Protein AF-0000000083405361 (afdb_homodimer)

Foldseek 3Di:
DPDDDPPPPPPPPPPPPPPPPPPPPPPVPVPPPPPFDAAEAADDPFPQKDWDLPQFQDPVLQVLLVVCCCVPQVVDPVGFKDKFWDDFDDPVRLQVVDASDDPSVVVVLVSVLVSCVVPDDPVLSCVAPPNRDRFHKMKMKGKDAQQDKWDWDADDPQWFDFKKKKAKADFKAWKKKWFADDPCPPHDDTDMHIHIRGHRIMIMGGDCRRPGITMMGGRHQWHWYDDVPDGTDIDGTHIMMMMMMTTTDPPNRDPD/DDDPDPPPPPPPPPPDPPPPPPPVPPPVPVPPPPPFDAAEAADDPFPQKDWDLPQFQDPVLQVQLVVCCCVPQVVDPVGFKDKFWDDFDDPVRLQVVDASDDPSVVVVLVSVLVSCVVPDDPVLSCVAPPNRDRFHKMKMKGKDAQQDKWDWDADDPQWFDFKKKKAKADFKAWKKKWFADDPCPPHNDTDMHIHIRGHRIMIMGGDCRRPGITMMGGRHQWHWYDDVPDGTDIDGTHIMMMMMMTTTDPPNRDDD

Organism: Coprinellus micaceus (NCBI:txid71717)

Sequence (512 aa):
MEGDRDSLISVDSDKDSNASYDSIFDDDAVEPPQEIPVALDVAPPIPGLYFDPNIRIPQDVSDTVVRFCEDTYFTSPKANQVMLFGRSPAAEEAADGVSGLPSALLALLETLATTMRPILPDSTFDLLFPSTPTQARQAIVNLYQPGEGITPHVDLLGRYADGIIGVSFGSGCVMRFDKNEWDGSGGDERPRWDVYIPERSIIVLSEEARYEWTHGIDKRTQDYVCDNVDGGMWVERGTRISITFRWMLEGADVLSMEGDRDSLISVDSDKDSNASYDSIFDDDAVEPPQEIPVALDVAPPIPGLYFDPNIRIPQDVSDTVVRFCEDTYFTSPKANQVMLFGRSPAAEEAADGVSGLPSALLALLETLATTMRPILPDSTFDLLFPSTPTQARQAIVNLYQPGEGITPHVDLLGRYADGIIGVSFGSGCVMRFDKNEWDGSGGDERPRWDVYIPERSIIVLSEEARYEWTHGIDKRTQDYVCDNVDGGMWVERGTRISITFRWMLEGADVLS

Secondary structure (DSSP, 8-state):
------------------------------------PPBBSS--S-TTEEEEEEEE--HHHHHHHHHHHHHHT--STTEEEEEEEEPPPPGGGTTS---SS-HHHHHHHHHHHHHHTTTS-HHHHHHHS-SS--S-EEEEEEEE-TT--EEEEPPPTTTB-S-EEEEEESS-EEEEEEES---STT-SS--EEEEEE-TTEEEEE-HHHHHTEEEEE-S-SEEEE--TTTS-EEEE---EEEEEEEEBPTTTT---/------------------------------------PPBBSS--S-TTEEEEEEEE--HHHHHHHHHHHHHHT--STTEEEEEEEEPPPPGGGTTS---SS-HHHHHHHHHHHHHHTTTS-HHHHHHHS-SS--S-EEEEEEEE-TT--EEEEPPPTTTB-S-EEEEEESS-EEEEEEES---STT-SS--EEEEEE-TTEEEEE-HHHHHTEEEEE-S-SEEEE--TTTS-EEEE---EEEEEEEEBPTTTT---

InterPro domains:
  IPR005123 Oxoglutarate/iron-dependent dioxygenase domain [PS51471] (132-249)
  IPR027450 Alpha-ketoglutarate-dependent dioxygenase AlkB-like [PF13532] (94-246)
  IPR032870 Alpha-ketoglutarate-dependent dioxygenase alkB homologue 7-like [PTHR21052] (70-250)
  IPR037151 Alpha-ketoglutarate-dependent dioxygenase AlkB-like superfamily [G3DSA:2.60.120.590] (63-253)

pLDDT: mean 81.93, std 24.3, range [22.2, 98.75]

Structure (mmCIF, N/CA/C/O backbone):
data_AF-0000000083405361-model_v1
#
loop_
_entity.id
_entity.type
_entity.pdbx_description
1 polymer 'Fe2OG dioxygenase domain-containing protein'
#
loop_
_atom_site.group_PDB
_atom_site.id
_atom_site.type_symbol
_atom_site.label_atom_id
_atom_site.label_alt_id
_atom_site.label_comp_id
_atom_site.label_asym_id
_atom_site.label_entity_id
_atom_site.label_seq_id
_atom_site.pdbx_PDB_ins_code
_atom_site.Cartn_x
_atom_site.Cartn_y
_atom_site.Cartn_z
_atom_site.occupancy
_atom_site.B_iso_or_equiv
_atom_site.auth_seq_id
_atom_site.auth_comp_id
_atom_site.auth_asym_id
_atom_site.auth_atom_id
_atom_site.pdbx_PDB_model_num
ATOM 1 N N . MET A 1 1 ? 55.188 -17.328 79 1 24.36 1 MET A N 1
ATOM 2 C CA . MET A 1 1 ? 55.844 -17.125 77.75 1 24.36 1 MET A CA 1
ATOM 3 C C . MET A 1 1 ? 55.062 -17.75 76.625 1 24.36 1 MET A C 1
ATOM 5 O O . MET A 1 1 ? 55.531 -17.828 75.438 1 24.36 1 MET A O 1
ATOM 9 N N . GLU A 1 2 ? 53.969 -18.391 76.938 1 25.19 2 GLU A N 1
ATOM 10 C CA . GLU A 1 2 ? 53.188 -19.406 76.25 1 25.19 2 GLU A CA 1
ATOM 11 C C . GLU A 1 2 ? 52.5 -18.844 75 1 25.19 2 GLU A C 1
ATOM 13 O O . GLU A 1 2 ? 51.75 -17.859 75.125 1 25.19 2 GLU A O 1
ATOM 18 N N . GLY A 1 3 ? 53.094 -19.078 73.875 1 23.8 3 GLY A N 1
ATOM 19 C CA . GLY A 1 3 ? 53.219 -18.562 72.5 1 23.8 3 GLY A CA 1
ATOM 20 C C . GLY A 1 3 ? 51.969 -18.719 71.688 1 23.8 3 GLY A C 1
ATOM 21 O O . GLY A 1 3 ? 51.406 -19.812 71.625 1 23.8 3 GLY A O 1
ATOM 22 N N . ASP A 1 4 ? 51.031 -17.766 71.75 1 24.75 4 ASP A N 1
ATOM 23 C CA . ASP A 1 4 ? 49.719 -17.516 71.25 1 24.75 4 ASP A CA 1
ATOM 24 C C . ASP A 1 4 ? 49.688 -17.719 69.688 1 24.75 4 ASP A C 1
ATOM 26 O O . ASP A 1 4 ? 50.406 -17.047 69 1 24.75 4 ASP A O 1
ATOM 30 N N . ARG A 1 5 ? 49.406 -19.016 69.375 1 23.75 5 ARG A N 1
ATOM 31 C CA . ARG A 1 5 ? 49.406 -19.703 68.062 1 23.75 5 ARG A CA 1
ATOM 32 C C . ARG A 1 5 ? 48.656 -18.891 67 1 23.75 5 ARG A C 1
ATOM 34 O O . ARG A 1 5 ? 47.562 -18.391 67.312 1 23.75 5 ARG A O 1
ATOM 41 N N . ASP A 1 6 ? 49.312 -18.203 66.062 1 22.7 6 ASP A N 1
ATOM 42 C CA . ASP A 1 6 ? 49.25 -17.359 64.875 1 22.7 6 ASP A CA 1
ATOM 43 C C . ASP A 1 6 ? 48.344 -17.969 63.812 1 22.7 6 ASP A C 1
ATOM 45 O O . ASP A 1 6 ? 48.688 -18.969 63.188 1 22.7 6 ASP A O 1
ATOM 49 N N . SER A 1 7 ? 47.062 -18.312 64.25 1 25.23 7 SER A N 1
ATOM 50 C CA . SER A 1 7 ? 46.188 -19.094 63.406 1 25.23 7 SER A CA 1
ATOM 51 C C . SER A 1 7 ? 46.094 -18.484 62 1 25.23 7 SER A C 1
ATOM 53 O O . SER A 1 7 ? 45.656 -17.344 61.844 1 25.23 7 SER A O 1
ATOM 55 N N . LEU A 1 8 ? 47.031 -18.812 61.156 1 23.91 8 LEU A N 1
ATOM 56 C CA . LEU A 1 8 ? 47.344 -18.422 59.781 1 23.91 8 LEU A CA 1
ATOM 57 C C . LEU A 1 8 ? 46.125 -18.625 58.875 1 23.91 8 LEU A C 1
ATOM 59 O O . LEU A 1 8 ? 45.562 -19.703 58.812 1 23.91 8 LEU A O 1
ATOM 63 N N . ILE A 1 9 ? 45.219 -17.656 58.875 1 26.81 9 ILE A N 1
ATOM 64 C CA . ILE A 1 9 ? 44 -17.594 58.125 1 26.81 9 ILE A CA 1
ATOM 65 C C . ILE A 1 9 ? 44.281 -17.875 56.625 1 26.81 9 ILE A C 1
ATOM 67 O O . ILE A 1 9 ? 45.062 -17.141 56 1 26.81 9 ILE A O 1
ATOM 71 N N . SER A 1 10 ? 44.562 -19.156 56.344 1 23.72 10 SER A N 1
ATOM 72 C CA . SER A 1 10 ? 44.906 -19.578 55 1 23.72 10 SER A CA 1
ATOM 73 C C . SER A 1 10 ? 43.906 -19.047 53.969 1 23.72 10 SER A C 1
ATOM 75 O O . SER A 1 10 ? 42.688 -19.266 54.094 1 23.72 10 SER A O 1
ATOM 77 N N . VAL A 1 11 ? 44.188 -17.859 53.406 1 26.7 11 VAL A N 1
ATOM 78 C CA . VAL A 1 11 ? 43.5 -17.172 52.312 1 26.7 11 VAL A CA 1
ATOM 79 C C . VAL A 1 11 ? 43.312 -18.141 51.156 1 26.7 11 VAL A C 1
ATOM 81 O O . VAL A 1 11 ? 44.281 -18.656 50.594 1 26.7 11 VAL A O 1
ATOM 84 N N . ASP A 1 12 ? 42.344 -19.047 51.344 1 23.97 12 ASP A N 1
ATOM 85 C CA . ASP A 1 12 ? 42.062 -20.078 50.312 1 23.97 12 ASP A CA 1
ATOM 86 C C . ASP A 1 12 ? 42 -19.453 48.938 1 23.97 12 ASP A C 1
ATOM 88 O O . ASP A 1 12 ? 41.406 -18.406 48.75 1 23.97 12 ASP A O 1
ATOM 92 N N . SER A 1 13 ? 43.062 -19.641 48.188 1 24.31 13 SER A N 1
ATOM 93 C CA . SER A 1 13 ? 43.375 -19.297 46.781 1 24.31 13 SER A CA 1
ATOM 94 C C . SER A 1 13 ? 42.219 -19.656 45.875 1 24.31 13 SER A C 1
ATOM 96 O O . SER A 1 13 ? 41.781 -20.828 45.812 1 24.31 13 SER A O 1
ATOM 98 N N . ASP A 1 14 ? 41.219 -18.828 45.906 1 24.03 14 ASP A N 1
ATOM 99 C CA . ASP A 1 14 ? 40.031 -18.969 45.031 1 24.03 14 ASP A CA 1
ATOM 100 C C . ASP A 1 14 ? 40.438 -19.422 43.625 1 24.03 14 ASP A C 1
ATOM 102 O O . ASP A 1 14 ? 41.344 -18.828 43.031 1 24.03 14 ASP A O 1
ATOM 106 N N . LYS A 1 15 ? 40.25 -20.75 43.344 1 25.48 15 LYS A N 1
ATOM 107 C CA . LYS A 1 15 ? 40.406 -21.516 42.125 1 25.48 15 LYS A CA 1
ATOM 108 C C . LYS A 1 15 ? 39.938 -20.703 40.906 1 25.48 15 LYS A C 1
ATOM 110 O O . LYS A 1 15 ? 38.938 -20 40.969 1 25.48 15 LYS A O 1
ATOM 115 N N . ASP A 1 16 ? 40.875 -20.422 39.969 1 24.7 16 ASP A N 1
ATOM 116 C CA . ASP A 1 16 ? 40.906 -19.828 38.656 1 24.7 16 ASP A CA 1
ATOM 117 C C . ASP A 1 16 ? 39.781 -20.359 37.781 1 24.7 16 ASP A C 1
ATOM 119 O O . ASP A 1 16 ? 39.781 -21.547 37.438 1 24.7 16 ASP A O 1
ATOM 123 N N . SER A 1 17 ? 38.5 -20.172 38.188 1 24.22 17 SER A N 1
ATOM 124 C CA . SER A 1 17 ? 37.469 -20.688 37.281 1 24.22 17 SER A CA 1
ATOM 125 C C . SER A 1 17 ? 37.781 -20.344 35.844 1 24.22 17 SER A C 1
ATOM 127 O O . SER A 1 17 ? 37.906 -19.172 35.469 1 24.22 17 SER A O 1
ATOM 129 N N . ASN A 1 18 ? 38.625 -21.141 35.25 1 24.27 18 ASN A N 1
ATOM 130 C CA . ASN A 1 18 ? 38.875 -21.109 33.812 1 24.27 18 ASN A CA 1
ATOM 131 C C . ASN A 1 18 ? 37.562 -20.938 33.031 1 24.27 18 ASN A C 1
ATOM 133 O O . ASN A 1 18 ? 36.719 -21.828 33 1 24.27 18 ASN A O 1
ATOM 137 N N . ALA A 1 19 ? 37 -19.734 33.031 1 27.48 19 ALA A N 1
ATOM 138 C CA . ALA A 1 19 ? 35.938 -19.391 32.125 1 27.48 19 ALA A CA 1
ATOM 139 C C . ALA A 1 19 ? 36.188 -19.969 30.734 1 27.48 19 ALA A C 1
ATOM 141 O O . ALA A 1 19 ? 37.094 -19.531 30.031 1 27.48 19 ALA A O 1
ATOM 142 N N . SER A 1 20 ? 36.094 -21.281 30.656 1 25.09 20 SER A N 1
ATOM 143 C CA . SER A 1 20 ? 36.125 -21.844 29.312 1 25.09 20 SER A CA 1
ATOM 144 C C . SER A 1 20 ? 35.281 -21.031 28.344 1 25.09 20 SER A C 1
ATOM 146 O O . SER A 1 20 ? 34.094 -20.797 28.594 1 25.09 20 SER A O 1
ATOM 148 N N . TYR A 1 21 ? 35.906 -19.984 27.766 1 24.88 21 TYR A N 1
ATOM 149 C CA . TYR A 1 21 ? 35.375 -19.297 26.594 1 24.88 21 TYR A CA 1
ATOM 150 C C . TYR A 1 21 ? 34.75 -20.297 25.609 1 24.88 21 TYR A C 1
ATOM 152 O O . TYR A 1 21 ? 35.469 -21.047 24.969 1 24.88 21 TYR A O 1
ATOM 160 N N . ASP A 1 22 ? 33.719 -20.953 26.094 1 27.33 22 ASP A N 1
ATOM 161 C CA . ASP A 1 22 ? 33.031 -21.75 25.094 1 27.33 22 ASP A CA 1
ATOM 162 C C . ASP A 1 22 ? 32.938 -20.984 23.766 1 27.33 22 ASP A C 1
ATOM 164 O O . ASP A 1 22 ? 32.531 -19.828 23.734 1 27.33 22 ASP A O 1
ATOM 168 N N . SER A 1 23 ? 33.938 -21.281 22.938 1 28.3 23 SER A N 1
ATOM 169 C CA . SER A 1 23 ? 33.969 -20.828 21.562 1 28.3 23 SER A CA 1
ATOM 170 C C . SER A 1 23 ? 32.562 -20.844 20.938 1 28.3 23 SER A C 1
ATOM 172 O O . SER A 1 23 ? 31.969 -21.906 20.797 1 28.3 23 SER A O 1
ATOM 174 N N . ILE A 1 24 ? 31.812 -19.906 21.266 1 28.3 24 ILE A N 1
ATOM 175 C CA . ILE A 1 24 ? 30.531 -19.609 20.641 1 28.3 24 ILE A CA 1
ATOM 176 C C . ILE A 1 24 ? 30.641 -19.797 19.141 1 28.3 24 ILE A C 1
ATOM 178 O O . ILE A 1 24 ? 29.75 -19.391 18.391 1 28.3 24 ILE A O 1
ATOM 182 N N . PHE A 1 25 ? 31.906 -20 18.641 1 31.8 25 PHE A N 1
ATOM 183 C CA . PHE A 1 25 ? 31.906 -20.359 17.234 1 31.8 25 PHE A CA 1
ATOM 184 C C . PHE A 1 25 ? 31.062 -21.609 16.984 1 31.8 25 PHE A C 1
ATOM 186 O O . PHE A 1 25 ? 31.547 -22.734 17.172 1 31.8 25 PHE A O 1
ATOM 193 N N . ASP A 1 26 ? 29.922 -21.562 17.391 1 28.91 26 ASP A N 1
ATOM 194 C CA . ASP A 1 26 ? 29.078 -22.656 16.938 1 28.91 26 ASP A CA 1
ATOM 195 C C . ASP A 1 26 ? 29.469 -23.109 15.531 1 28.91 26 ASP A C 1
ATOM 197 O O . ASP A 1 26 ? 29.922 -22.297 14.719 1 28.91 26 ASP A O 1
ATOM 201 N N . ASP A 1 27 ? 30 -24.25 15.375 1 31.62 27 ASP A N 1
ATOM 202 C CA . ASP A 1 27 ? 30.109 -24.922 14.078 1 31.62 27 ASP A CA 1
ATOM 203 C C . ASP A 1 27 ? 28.953 -24.5 13.164 1 31.62 27 ASP A C 1
ATOM 205 O O . ASP A 1 27 ? 27.781 -24.562 13.562 1 31.62 27 ASP A O 1
ATOM 209 N N . ASP A 1 28 ? 29.188 -23.516 12.367 1 32.88 28 ASP A N 1
ATOM 210 C CA . ASP A 1 28 ? 28.344 -23.219 11.219 1 32.88 28 ASP A CA 1
ATOM 211 C C . ASP A 1 28 ? 27.734 -24.5 10.648 1 32.88 28 ASP A C 1
ATOM 213 O O . ASP A 1 28 ? 28.312 -25.141 9.766 1 32.88 28 ASP A O 1
ATOM 217 N N . ALA A 1 29 ? 27.422 -25.438 11.461 1 33.25 29 ALA A N 1
ATOM 218 C CA . ALA A 1 29 ? 26.719 -26.562 10.844 1 33.25 29 ALA A CA 1
ATOM 219 C C . ALA A 1 29 ? 25.875 -26.094 9.664 1 33.25 29 ALA A C 1
ATOM 221 O O . ALA A 1 29 ? 24.922 -25.344 9.836 1 33.25 29 ALA A O 1
ATOM 222 N N . VAL A 1 30 ? 26.406 -25.938 8.578 1 36.03 30 VAL A N 1
ATOM 223 C CA . VAL A 1 30 ? 25.641 -25.812 7.352 1 36.03 30 VAL A CA 1
ATOM 224 C C . VAL A 1 30 ? 24.312 -26.547 7.496 1 36.03 30 VAL A C 1
ATOM 226 O O . VAL A 1 30 ? 24.281 -27.734 7.855 1 36.03 30 VAL A O 1
ATOM 229 N N . GLU A 1 31 ? 23.281 -25.922 8.016 1 39.56 31 GLU A N 1
ATOM 230 C CA . GLU A 1 31 ? 22.031 -26.641 7.898 1 39.56 31 GLU A CA 1
ATOM 231 C C . GLU A 1 31 ? 22.062 -27.641 6.746 1 39.56 31 GLU A C 1
ATOM 233 O O . GLU A 1 31 ? 22.594 -27.344 5.676 1 39.56 31 GLU A O 1
ATOM 238 N N . PRO A 1 32 ? 22.172 -28.891 6.949 1 40.22 32 PRO A N 1
ATOM 239 C CA . PRO A 1 32 ? 22.156 -29.75 5.77 1 40.22 32 PRO A CA 1
ATOM 240 C C . PRO A 1 32 ? 21.391 -29.141 4.602 1 40.22 32 PRO A C 1
ATOM 242 O O . PRO A 1 32 ? 20.5 -28.312 4.809 1 40.22 32 PRO A O 1
ATOM 245 N N . PRO A 1 33 ? 21.953 -29.094 3.418 1 44.03 33 PRO A N 1
ATOM 246 C CA . PRO A 1 33 ? 21.172 -28.609 2.271 1 44.03 33 PRO A CA 1
ATOM 247 C C . PRO A 1 33 ? 19.703 -28.984 2.35 1 44.03 33 PRO A C 1
ATOM 249 O O . PRO A 1 33 ? 19.375 -30.156 2.535 1 44.03 33 PRO A O 1
ATOM 252 N N . GLN A 1 34 ? 18.875 -28.359 3.113 1 52.25 34 GLN A N 1
ATOM 253 C CA . GLN A 1 34 ? 17.453 -28.672 3.145 1 52.25 34 GLN A CA 1
ATOM 254 C C . GLN A 1 34 ? 16.984 -29.234 1.806 1 52.25 34 GLN A C 1
ATOM 256 O O . GLN A 1 34 ? 17.281 -28.672 0.751 1 52.25 34 GLN A O 1
ATOM 261 N N . GLU A 1 35 ? 16.766 -30.469 1.734 1 69.38 35 GLU A N 1
ATOM 262 C CA . GLU A 1 35 ? 16.203 -31.141 0.567 1 69.38 35 GLU A CA 1
ATOM 263 C C . GLU A 1 35 ? 15.039 -30.344 -0.012 1 69.38 35 GLU A C 1
ATOM 265 O O . GLU A 1 35 ? 14.117 -29.969 0.717 1 69.38 35 GLU A O 1
ATOM 270 N N . ILE A 1 36 ? 15.195 -29.656 -1.084 1 80.25 36 ILE A N 1
ATOM 271 C CA . ILE A 1 36 ? 14.156 -28.953 -1.817 1 80.25 36 ILE A CA 1
ATOM 272 C C . ILE A 1 36 ? 13.07 -29.938 -2.252 1 80.25 36 ILE A C 1
ATOM 274 O O . ILE A 1 36 ? 13.336 -30.875 -3.002 1 80.25 36 ILE A O 1
ATOM 278 N N . PRO A 1 37 ? 11.961 -29.797 -1.623 1 83 37 PRO A N 1
ATOM 279 C CA . PRO A 1 37 ? 10.875 -30.703 -2.008 1 83 37 PRO A CA 1
ATOM 280 C C . PRO A 1 37 ? 10.469 -30.547 -3.473 1 83 37 PRO A C 1
ATOM 282 O O . PRO A 1 37 ? 10.617 -29.469 -4.047 1 83 37 PRO A O 1
ATOM 285 N N . VAL A 1 38 ? 10.031 -31.656 -4.062 1 88.75 38 VAL A N 1
ATOM 286 C CA . VAL A 1 38 ? 9.484 -31.609 -5.414 1 88.75 38 VAL A CA 1
ATOM 287 C C . VAL A 1 38 ? 8.125 -30.906 -5.395 1 88.75 38 VAL A C 1
ATOM 289 O O . VAL A 1 38 ? 7.234 -31.281 -4.629 1 88.75 38 VAL A O 1
ATOM 292 N N . ALA A 1 39 ? 7.98 -29.875 -6.215 1 95.31 39 ALA A N 1
ATOM 293 C CA . ALA A 1 39 ? 6.734 -29.109 -6.258 1 95.31 39 ALA A CA 1
ATOM 294 C C . ALA A 1 39 ? 5.719 -29.781 -7.188 1 95.31 39 ALA A C 1
ATOM 296 O O . ALA A 1 39 ? 6.082 -30.281 -8.258 1 95.31 39 ALA A O 1
ATOM 297 N N . LEU A 1 40 ? 4.504 -29.719 -6.75 1 92.56 40 LEU A N 1
ATOM 298 C CA . LEU A 1 40 ? 3.408 -30.203 -7.574 1 92.56 40 LEU A CA 1
ATOM 299 C C . LEU A 1 40 ? 3.18 -29.297 -8.773 1 92.56 40 LEU A C 1
ATOM 301 O O . LEU A 1 40 ? 3.447 -28.094 -8.703 1 92.56 40 LEU A O 1
ATOM 305 N N . ASP A 1 41 ? 2.637 -29.859 -9.867 1 90.69 41 ASP A N 1
ATOM 306 C CA . ASP A 1 41 ? 2.24 -29.078 -11.031 1 90.69 41 ASP A CA 1
ATOM 307 C C . ASP A 1 41 ? 0.72 -29.031 -11.172 1 90.69 41 ASP A C 1
ATOM 309 O O . ASP A 1 41 ? 0.198 -28.859 -12.273 1 90.69 41 ASP A O 1
ATOM 313 N N . VAL A 1 42 ? 0.043 -29.375 -10.07 1 90.88 42 VAL A N 1
ATOM 314 C CA . VAL A 1 42 ? -1.411 -29.312 -9.977 1 90.88 42 VAL A CA 1
ATOM 315 C C . VAL A 1 42 ? -1.816 -28.719 -8.625 1 90.88 42 VAL A C 1
ATOM 317 O O . VAL A 1 42 ? -1 -28.641 -7.707 1 90.88 42 VAL A O 1
ATOM 320 N N . ALA A 1 43 ? -3.045 -28.328 -8.555 1 93.88 43 ALA A N 1
ATOM 321 C CA . ALA A 1 43 ? -3.543 -27.766 -7.301 1 93.88 43 ALA A CA 1
ATOM 322 C C . ALA A 1 43 ? -3.572 -28.828 -6.203 1 93.88 43 ALA A C 1
ATOM 324 O O . ALA A 1 43 ? -4.012 -29.953 -6.43 1 93.88 43 ALA A O 1
ATOM 325 N N . PRO A 1 44 ? -3.061 -28.516 -5.098 1 95.31 44 PRO A N 1
ATOM 326 C CA . PRO A 1 44 ? -3.258 -29.422 -3.969 1 95.31 44 PRO A CA 1
ATOM 327 C C . PRO A 1 44 ? -4.711 -29.484 -3.506 1 95.31 44 PRO A C 1
ATOM 329 O O . PRO A 1 44 ? -5.516 -28.625 -3.863 1 95.31 44 PRO A O 1
ATOM 332 N N . PRO A 1 45 ? -5.062 -30.531 -2.768 1 95.5 45 PRO A N 1
ATOM 333 C CA . PRO A 1 45 ? -6.449 -30.688 -2.33 1 95.5 45 PRO A CA 1
ATOM 334 C C . PRO A 1 45 ? -6.801 -29.812 -1.134 1 95.5 45 PRO A C 1
ATOM 336 O O . PRO A 1 45 ? -7.16 -30.328 -0.07 1 95.5 45 PRO A O 1
ATOM 339 N N . ILE A 1 46 ? -6.738 -28.562 -1.303 1 97 46 ILE A N 1
ATOM 340 C CA . ILE A 1 46 ? -7.156 -27.578 -0.313 1 97 46 ILE A CA 1
ATOM 341 C C . ILE A 1 46 ? -8.477 -26.938 -0.744 1 97 46 ILE A C 1
ATOM 343 O O . ILE A 1 46 ? -8.539 -26.266 -1.779 1 97 46 ILE A O 1
ATOM 347 N N . PRO A 1 47 ? -9.539 -27.156 0.038 1 97.69 47 PRO A N 1
ATOM 348 C CA . PRO A 1 47 ? -10.805 -26.531 -0.346 1 97.69 47 PRO A CA 1
ATOM 349 C C . PRO A 1 47 ? -10.688 -25.016 -0.538 1 97.69 47 PRO A C 1
ATOM 351 O O . PRO A 1 47 ? -10.078 -24.344 0.292 1 97.69 47 PRO A O 1
ATOM 354 N N . GLY A 1 48 ? -11.172 -24.516 -1.693 1 98.25 48 GLY A N 1
ATOM 355 C CA . GLY A 1 48 ? -11.156 -23.094 -1.962 1 98.25 48 GLY A CA 1
ATOM 356 C C . GLY A 1 48 ? -9.945 -22.656 -2.758 1 98.25 48 GLY A C 1
ATOM 357 O O . GLY A 1 48 ? -9.828 -21.469 -3.117 1 98.25 48 GLY A O 1
ATOM 358 N N . LEU A 1 49 ? -9.023 -23.594 -2.973 1 98.44 49 LEU A N 1
ATOM 359 C CA . LEU A 1 49 ? -7.883 -23.297 -3.836 1 98.44 49 LEU A CA 1
ATOM 360 C C . LEU A 1 49 ? -8.164 -23.719 -5.273 1 98.44 49 LEU A C 1
ATOM 362 O O . LEU A 1 49 ? -8.461 -24.891 -5.531 1 98.44 49 LEU A O 1
ATOM 366 N N . TYR A 1 50 ? -8.156 -22.844 -6.172 1 98.25 50 TYR A N 1
ATOM 367 C CA . TYR A 1 50 ? -8.344 -23.156 -7.586 1 98.25 50 TYR A CA 1
ATOM 368 C C . TYR A 1 50 ? -7.102 -22.781 -8.391 1 98.25 50 TYR A C 1
ATOM 370 O O . TYR A 1 50 ? -6.688 -21.609 -8.398 1 98.25 50 TYR A O 1
ATOM 378 N N . PHE A 1 51 ? -6.578 -23.734 -8.977 1 97.88 51 PHE A N 1
ATOM 379 C CA . PHE A 1 51 ? -5.371 -23.578 -9.789 1 97.88 51 PHE A CA 1
ATOM 380 C C . PHE A 1 51 ? -5.273 -24.672 -10.836 1 97.88 51 PHE A C 1
ATOM 382 O O . PHE A 1 51 ? -5.426 -25.859 -10.516 1 97.88 51 PHE A O 1
ATOM 389 N N . ASP A 1 52 ? -5.07 -24.297 -12.016 1 96.12 52 ASP A N 1
ATOM 390 C CA . ASP A 1 52 ? -4.781 -25.156 -13.156 1 96.12 52 ASP A CA 1
ATOM 391 C C . ASP A 1 52 ? -3.637 -24.594 -13.992 1 96.12 52 ASP A C 1
ATOM 393 O O . ASP A 1 52 ? -3.773 -23.531 -14.609 1 96.12 52 ASP A O 1
ATOM 397 N N . PRO A 1 53 ? -2.48 -25.281 -13.992 1 95.06 53 PRO A N 1
ATOM 398 C CA . PRO A 1 53 ? -1.304 -24.75 -14.688 1 95.06 53 PRO A CA 1
ATOM 399 C C . PRO A 1 53 ? -1.542 -24.547 -16.188 1 95.06 53 PRO A C 1
ATOM 401 O O . PRO A 1 53 ? -0.771 -23.859 -16.844 1 95.06 53 PRO A O 1
ATOM 404 N N . ASN A 1 54 ? -2.605 -25.141 -16.703 1 94.69 54 ASN A N 1
ATOM 405 C CA . ASN A 1 54 ? -2.869 -25.047 -18.141 1 94.69 54 ASN A CA 1
ATOM 406 C C . ASN A 1 54 ? -3.762 -23.859 -18.469 1 94.69 54 ASN A C 1
ATOM 408 O O . ASN A 1 54 ? -3.939 -23.516 -19.641 1 94.69 54 ASN A O 1
ATOM 412 N N . ILE A 1 55 ? -4.316 -23.297 -17.5 1 96.62 55 ILE A N 1
ATOM 413 C CA . ILE A 1 55 ? -5.098 -22.078 -17.703 1 96.62 55 ILE A CA 1
ATOM 414 C C . ILE A 1 55 ? -4.195 -20.859 -17.547 1 96.62 55 ILE A C 1
ATOM 416 O O . ILE A 1 55 ? -3.799 -20.516 -16.438 1 96.62 55 ILE A O 1
ATOM 420 N N . ARG A 1 56 ? -3.934 -20.25 -18.703 1 97.12 56 ARG A N 1
ATOM 421 C CA . ARG A 1 56 ? -3.004 -19.125 -18.75 1 97.12 56 ARG A CA 1
ATOM 422 C C . ARG A 1 56 ? -3.643 -17.906 -19.422 1 97.12 56 ARG A C 1
ATOM 424 O O . ARG A 1 56 ? -4.426 -18.062 -20.359 1 97.12 56 ARG A O 1
ATOM 431 N N . ILE A 1 57 ? -3.338 -16.766 -18.906 1 97.75 57 ILE A N 1
ATOM 432 C CA . ILE A 1 57 ? -3.805 -15.586 -19.625 1 97.75 57 ILE A CA 1
ATOM 433 C C . ILE A 1 57 ? -3.059 -15.445 -20.938 1 97.75 57 ILE A C 1
ATOM 435 O O . ILE A 1 57 ? -1.918 -15.898 -21.062 1 97.75 57 ILE A O 1
ATOM 439 N N . PRO A 1 58 ? -3.678 -14.812 -21.984 1 98 58 PRO A N 1
ATOM 440 C CA . PRO A 1 58 ? -3.029 -14.633 -23.297 1 98 58 PRO A CA 1
ATOM 441 C C . PRO A 1 58 ? -1.722 -13.844 -23.188 1 98 58 PRO A C 1
ATOM 443 O O . PRO A 1 58 ? -1.612 -12.914 -22.391 1 98 58 PRO A O 1
ATOM 446 N N . GLN A 1 59 ? -0.802 -14.211 -24.078 1 98.06 59 GLN A N 1
ATOM 447 C CA . GLN A 1 59 ? 0.53 -13.617 -24.078 1 98.06 59 GLN A CA 1
ATOM 448 C C . GLN A 1 59 ? 0.46 -12.109 -24.297 1 98.06 59 GLN A C 1
ATOM 450 O O . GLN A 1 59 ? 1.208 -11.352 -23.672 1 98.06 59 GLN A O 1
ATOM 455 N N . ASP A 1 60 ? -0.38 -11.664 -25.141 1 97.94 60 ASP A N 1
ATOM 456 C CA . ASP A 1 60 ? -0.471 -10.242 -25.469 1 97.94 60 ASP A CA 1
ATOM 457 C C . ASP A 1 60 ? -0.942 -9.438 -24.25 1 97.94 60 ASP A C 1
ATOM 459 O O . ASP A 1 60 ? -0.454 -8.328 -24.016 1 97.94 60 ASP A O 1
ATOM 463 N N . VAL A 1 61 ? -1.931 -9.992 -23.516 1 98 61 VAL A N 1
ATOM 464 C CA . VAL A 1 61 ? -2.395 -9.352 -22.281 1 98 61 VAL A CA 1
ATOM 465 C C . VAL A 1 61 ? -1.251 -9.281 -21.281 1 98 61 VAL A C 1
ATOM 467 O O . VAL A 1 61 ? -1.013 -8.234 -20.672 1 98 61 VAL A O 1
ATOM 470 N N . SER A 1 62 ? -0.546 -10.328 -21.156 1 98.31 62 SER A N 1
ATOM 471 C CA . SER A 1 62 ? 0.591 -10.383 -20.234 1 98.31 62 SER A CA 1
ATOM 472 C C . SER A 1 62 ? 1.621 -9.312 -20.578 1 98.31 62 SER A C 1
ATOM 474 O O . SER A 1 62 ? 2.061 -8.57 -19.703 1 98.31 62 SER A O 1
ATOM 476 N N . ASP A 1 63 ? 2.004 -9.242 -21.844 1 98.31 63 ASP A N 1
ATOM 477 C CA . ASP A 1 63 ? 3.004 -8.266 -22.281 1 98.31 63 ASP A CA 1
ATOM 478 C C . ASP A 1 63 ? 2.559 -6.844 -21.953 1 98.31 63 ASP A C 1
ATOM 480 O O . ASP A 1 63 ? 3.363 -6.027 -21.5 1 98.31 63 ASP A O 1
ATOM 484 N N . THR A 1 64 ? 1.312 -6.574 -22.172 1 98.31 64 THR A N 1
ATOM 485 C CA . THR A 1 64 ? 0.763 -5.242 -21.938 1 98.31 64 THR A CA 1
ATOM 486 C C . THR A 1 64 ? 0.803 -4.898 -20.453 1 98.31 64 THR A C 1
ATOM 488 O O . THR A 1 64 ? 1.217 -3.799 -20.078 1 98.31 64 THR A O 1
ATOM 491 N N . VAL A 1 65 ? 0.391 -5.809 -19.609 1 98.44 65 VAL A N 1
ATOM 492 C CA . VAL A 1 65 ? 0.328 -5.586 -18.172 1 98.44 65 VAL A CA 1
ATOM 493 C C . VAL A 1 65 ? 1.739 -5.406 -17.609 1 98.44 65 VAL A C 1
ATOM 495 O O . VAL A 1 65 ? 1.988 -4.5 -16.812 1 98.44 65 VAL A O 1
ATOM 498 N N . VAL A 1 66 ? 2.652 -6.234 -18.062 1 98.5 66 VAL A N 1
ATOM 499 C CA . VAL A 1 66 ? 4.031 -6.164 -17.594 1 98.5 66 VAL A CA 1
ATOM 500 C C . VAL A 1 66 ? 4.641 -4.816 -17.984 1 98.5 66 VAL A C 1
ATOM 502 O O . VAL A 1 66 ? 5.27 -4.152 -17.156 1 98.5 66 VAL A O 1
ATOM 505 N N . ARG A 1 67 ? 4.453 -4.43 -19.203 1 98.38 67 ARG A N 1
ATOM 506 C CA . ARG A 1 67 ? 4.98 -3.148 -19.672 1 98.38 67 ARG A CA 1
ATOM 507 C C . ARG A 1 67 ? 4.395 -1.993 -18.859 1 98.38 67 ARG A C 1
ATOM 509 O O . ARG A 1 67 ? 5.117 -1.073 -18.469 1 98.38 67 ARG A O 1
ATOM 516 N N . PHE A 1 68 ? 3.127 -2.064 -18.641 1 98.19 68 PHE A N 1
ATOM 517 C CA . PHE A 1 68 ? 2.469 -1.036 -17.844 1 98.19 68 PHE A CA 1
ATOM 518 C C . PHE A 1 68 ? 3.104 -0.932 -16.469 1 98.19 68 PHE A C 1
ATOM 520 O O . PHE A 1 68 ? 3.441 0.163 -16.016 1 98.19 68 PHE A O 1
ATOM 527 N N . CYS A 1 69 ? 3.25 -2.072 -15.758 1 98.19 69 CYS A N 1
ATOM 528 C CA . CYS A 1 69 ? 3.779 -2.092 -14.406 1 98.19 69 CYS A CA 1
ATOM 529 C C . CYS A 1 69 ? 5.223 -1.599 -14.375 1 98.19 69 CYS A C 1
ATOM 531 O O . CYS A 1 69 ? 5.594 -0.811 -13.5 1 98.19 69 CYS A O 1
ATOM 533 N N . GLU A 1 70 ? 6.016 -2.041 -15.32 1 97.5 70 GLU A N 1
ATOM 534 C CA . GLU A 1 70 ? 7.418 -1.641 -15.383 1 97.5 70 GLU A CA 1
ATOM 535 C C . GLU A 1 70 ? 7.555 -0.14 -15.625 1 97.5 70 GLU A C 1
ATOM 537 O O . GLU A 1 70 ? 8.375 0.526 -14.992 1 97.5 70 GLU A O 1
ATOM 542 N N . ASP A 1 71 ? 6.703 0.376 -16.484 1 96.69 71 ASP A N 1
ATOM 543 C CA . ASP A 1 71 ? 6.793 1.781 -16.875 1 96.69 71 ASP A CA 1
ATOM 544 C C . ASP A 1 71 ? 6.219 2.688 -15.789 1 96.69 71 ASP A C 1
ATOM 546 O O . ASP A 1 71 ? 6.629 3.842 -15.656 1 96.69 71 ASP A O 1
ATOM 550 N N . THR A 1 72 ? 5.305 2.16 -15.039 1 96.62 72 THR A N 1
ATOM 551 C CA . THR A 1 72 ? 4.566 3.01 -14.117 1 96.62 72 THR A CA 1
ATOM 552 C C . THR A 1 72 ? 5.109 2.867 -12.695 1 96.62 72 THR A C 1
ATOM 554 O O . THR A 1 72 ? 5.281 3.861 -11.984 1 96.62 72 THR A O 1
ATOM 557 N N . TYR A 1 73 ? 5.441 1.635 -12.328 1 96.38 73 TYR A N 1
ATOM 558 C CA . TYR A 1 73 ? 5.676 1.395 -10.906 1 96.38 73 TYR A CA 1
ATOM 559 C C . TYR A 1 73 ? 7.137 1.041 -10.648 1 96.38 73 TYR A C 1
ATOM 561 O O . TYR A 1 73 ? 7.664 1.303 -9.57 1 96.38 73 TYR A O 1
ATOM 569 N N . PHE A 1 74 ? 7.727 0.386 -11.516 1 96.31 74 PHE A N 1
ATOM 570 C CA . PHE A 1 74 ? 9.055 -0.147 -11.258 1 96.31 74 PHE A CA 1
ATOM 571 C C . PHE A 1 74 ? 10.102 0.562 -12.117 1 96.31 74 PHE A C 1
ATOM 573 O O . PHE A 1 74 ? 10.883 -0.086 -12.805 1 96.31 74 PHE A O 1
ATOM 580 N N . THR A 1 75 ? 10.141 1.851 -11.969 1 92.19 75 THR A N 1
ATOM 581 C CA . THR A 1 75 ? 11.016 2.717 -12.75 1 92.19 75 THR A CA 1
ATOM 582 C C . THR A 1 75 ? 12.375 2.854 -12.078 1 92.19 75 THR A C 1
ATOM 584 O O . THR A 1 75 ? 13.297 3.443 -12.641 1 92.19 75 THR A O 1
ATOM 587 N N . SER A 1 76 ? 12.508 2.422 -10.859 1 88.5 76 SER A N 1
ATOM 588 C CA . SER A 1 76 ? 13.766 2.35 -10.109 1 88.5 76 SER A CA 1
ATOM 589 C C . SER A 1 76 ? 14.125 0.906 -9.773 1 88.5 76 SER A C 1
ATOM 591 O O . SER A 1 76 ? 13.242 0.093 -9.484 1 88.5 76 SER A O 1
ATOM 593 N N . PRO A 1 77 ? 15.383 0.605 -9.773 1 85.12 77 PRO A N 1
ATOM 594 C CA . PRO A 1 77 ? 15.781 -0.786 -9.555 1 85.12 77 PRO A CA 1
ATOM 595 C C . PRO A 1 77 ? 15.391 -1.304 -8.18 1 85.12 77 PRO A C 1
ATOM 597 O O . PRO A 1 77 ? 15.219 -2.512 -7.992 1 85.12 77 PRO A O 1
ATOM 600 N N . LYS A 1 78 ? 15.211 -0.391 -7.227 1 90.06 78 LYS A N 1
ATOM 601 C CA . LYS A 1 78 ? 14.93 -0.848 -5.867 1 90.06 78 LYS A CA 1
ATOM 602 C C . LYS A 1 78 ? 13.43 -0.963 -5.629 1 90.06 78 LYS A C 1
ATOM 604 O O . LYS A 1 78 ? 12.992 -1.561 -4.641 1 90.06 78 LYS A O 1
ATOM 609 N N . ALA A 1 79 ? 12.641 -0.383 -6.547 1 93.44 79 ALA A N 1
ATOM 610 C CA . ALA A 1 79 ? 11.195 -0.493 -6.402 1 93.44 79 ALA A CA 1
ATOM 611 C C . ALA A 1 79 ? 10.727 -1.93 -6.625 1 93.44 79 ALA A C 1
ATOM 613 O O . ALA A 1 79 ? 11.102 -2.562 -7.617 1 93.44 79 ALA A O 1
ATOM 614 N N . ASN A 1 80 ? 9.906 -2.418 -5.645 1 94.38 80 ASN A N 1
ATOM 615 C CA . ASN A 1 80 ? 9.539 -3.814 -5.859 1 94.38 80 ASN A CA 1
ATOM 616 C C . ASN A 1 80 ? 8.109 -4.094 -5.414 1 94.38 80 ASN A C 1
ATOM 618 O O . ASN A 1 80 ? 7.637 -5.23 -5.496 1 94.38 80 ASN A O 1
ATOM 622 N N . GLN A 1 81 ? 7.395 -3.098 -4.918 1 95.31 81 GLN A N 1
ATOM 623 C CA . GLN A 1 81 ? 6.02 -3.342 -4.492 1 95.31 81 GLN A CA 1
ATOM 624 C C . GLN A 1 81 ? 5.184 -2.068 -4.574 1 95.31 81 GLN A C 1
ATOM 626 O O . GLN A 1 81 ? 5.652 -0.989 -4.203 1 95.31 81 GLN A O 1
ATOM 631 N N . VAL A 1 82 ? 3.988 -2.195 -5.039 1 96.5 82 VAL A N 1
ATOM 632 C CA . VAL A 1 82 ? 3.012 -1.113 -5.043 1 96.5 82 VAL A CA 1
ATOM 633 C C . VAL A 1 82 ? 1.642 -1.651 -4.633 1 96.5 82 VAL A C 1
ATOM 635 O O . VAL A 1 82 ? 1.237 -2.732 -5.07 1 96.5 82 VAL A O 1
ATOM 638 N N . MET A 1 83 ? 0.981 -0.896 -3.779 1 95.69 83 MET A N 1
ATOM 639 C CA . MET A 1 83 ? -0.398 -1.203 -3.41 1 95.69 83 MET A CA 1
ATOM 640 C C . MET A 1 83 ? -1.346 -0.106 -3.885 1 95.69 83 MET A C 1
ATOM 642 O O . MET A 1 83 ? -1.067 1.08 -3.705 1 95.69 83 MET A O 1
ATOM 646 N N . LEU A 1 84 ? -2.395 -0.549 -4.473 1 95.75 84 LEU A N 1
ATOM 647 C CA . LEU A 1 84 ? -3.387 0.366 -5.027 1 95.75 84 LEU A CA 1
ATOM 648 C C . LEU A 1 84 ? -4.734 0.191 -4.332 1 95.75 84 LEU A C 1
ATOM 650 O O . LEU A 1 84 ? -5.215 -0.934 -4.176 1 95.75 84 LEU A O 1
ATOM 654 N N . PHE A 1 85 ? -5.305 1.29 -3.984 1 92.44 85 PHE A N 1
ATOM 655 C CA . PHE A 1 85 ? -6.59 1.286 -3.299 1 92.44 85 PHE A CA 1
ATOM 656 C C . PHE A 1 85 ? -7.57 2.23 -3.984 1 92.44 85 PHE A C 1
ATOM 658 O O . PHE A 1 85 ? -7.16 3.158 -4.684 1 92.44 85 PHE A O 1
ATOM 665 N N . GLY A 1 86 ? -8.859 1.944 -3.781 1 87.94 86 GLY A N 1
ATOM 666 C CA . GLY A 1 86 ? -9.93 2.809 -4.25 1 87.94 86 GLY A CA 1
ATOM 667 C C . GLY A 1 86 ? -11.039 3 -3.23 1 87.94 86 GLY A C 1
ATOM 668 O O . GLY A 1 86 ? -11.094 2.281 -2.23 1 87.94 86 GLY A O 1
ATOM 669 N N . ARG A 1 87 ? -11.945 3.984 -3.52 1 86.81 87 ARG A N 1
ATOM 670 C CA . ARG A 1 87 ? -13.078 4.281 -2.656 1 86.81 87 ARG A CA 1
ATOM 671 C C . ARG A 1 87 ? -14.133 3.18 -2.74 1 86.81 87 ARG A C 1
ATOM 673 O O . ARG A 1 87 ? -14.328 2.582 -3.799 1 86.81 87 ARG A O 1
ATOM 680 N N . SER A 1 88 ? -14.719 2.951 -1.6 1 81.81 88 SER A N 1
ATOM 681 C CA . SER A 1 88 ? -15.836 2.016 -1.585 1 81.81 88 SER A CA 1
ATOM 682 C C . SER A 1 88 ? -17.016 2.549 -2.389 1 81.81 88 SER A C 1
ATOM 684 O O . SER A 1 88 ? -17.312 3.744 -2.338 1 81.81 88 SER A O 1
ATOM 686 N N . PRO A 1 89 ? -17.578 1.643 -3.129 1 74.56 89 PRO A N 1
ATOM 687 C CA . PRO A 1 89 ? -18.766 2.086 -3.875 1 74.56 89 PRO A CA 1
ATOM 688 C C . PRO A 1 89 ? -19.891 2.566 -2.965 1 74.56 89 PRO A C 1
ATOM 690 O O . PRO A 1 89 ? -20.078 2.021 -1.875 1 74.56 89 PRO A O 1
ATOM 693 N N . ALA A 1 90 ? -20.328 3.84 -3.242 1 62.28 90 ALA A N 1
ATOM 694 C CA . ALA A 1 90 ? -21.516 4.293 -2.525 1 62.28 90 ALA A CA 1
ATOM 695 C C . ALA A 1 90 ? -22.734 3.453 -2.9 1 62.28 90 ALA A C 1
ATOM 697 O O . ALA A 1 90 ? -22.797 2.881 -3.99 1 62.28 90 ALA A O 1
ATOM 698 N N . ALA A 1 91 ? -23.531 3.129 -1.913 1 52.53 91 ALA A N 1
ATOM 699 C CA . ALA A 1 91 ? -24.75 2.346 -2.123 1 52.53 91 ALA A CA 1
ATOM 700 C C . ALA A 1 91 ? -25.391 2.689 -3.463 1 52.53 91 ALA A C 1
ATOM 702 O O . ALA A 1 91 ? -25.844 1.798 -4.188 1 52.53 91 ALA A O 1
ATOM 703 N N . GLU A 1 92 ? -25.5 3.971 -3.75 1 51.12 92 GLU A N 1
ATOM 704 C CA . GLU A 1 92 ? -26.312 4.352 -4.906 1 51.12 92 GLU A CA 1
ATOM 705 C C . GLU A 1 92 ? -25.516 4.203 -6.203 1 51.12 92 GLU A C 1
ATOM 707 O O . GLU A 1 92 ? -26.109 4.125 -7.285 1 51.12 92 GLU A O 1
ATOM 712 N N . GLU A 1 93 ? -24.312 4.348 -6.207 1 53.12 93 GLU A N 1
ATOM 713 C CA . GLU A 1 93 ? -23.5 4.387 -7.426 1 53.12 93 GLU A CA 1
ATOM 714 C C . GLU A 1 93 ? -23 2.994 -7.805 1 53.12 93 GLU A C 1
ATOM 716 O O . GLU A 1 93 ? -22.219 2.844 -8.742 1 53.12 93 GLU A O 1
ATOM 721 N N . ALA A 1 94 ? -23.531 2.092 -7.184 1 47.69 94 ALA A N 1
ATOM 722 C CA . ALA A 1 94 ? -23.047 0.731 -7.414 1 47.69 94 ALA A CA 1
ATOM 723 C C . ALA A 1 94 ? -23 0.415 -8.906 1 47.69 94 ALA A C 1
ATOM 725 O O . ALA A 1 94 ? -22.484 -0.632 -9.305 1 47.69 94 ALA A O 1
ATOM 726 N N . ALA A 1 95 ? -23.672 1.335 -9.57 1 45.19 95 ALA A N 1
ATOM 727 C CA . ALA A 1 95 ? -23.844 0.857 -10.945 1 45.19 95 ALA A CA 1
ATOM 728 C C . ALA A 1 95 ? -22.562 1.056 -11.758 1 45.19 95 ALA A C 1
ATOM 730 O O . ALA A 1 95 ? -22.328 0.333 -12.727 1 45.19 95 ALA A O 1
ATOM 731 N N . ASP A 1 96 ? -21.922 2.217 -11.57 1 49.53 96 ASP A N 1
ATOM 732 C CA . ASP A 1 96 ? -20.75 2.352 -12.438 1 49.53 96 ASP A CA 1
ATOM 733 C C . ASP A 1 96 ? -19.5 1.777 -11.773 1 49.53 96 ASP A C 1
ATOM 735 O O . ASP A 1 96 ? -19.047 2.297 -10.75 1 49.53 96 ASP A O 1
ATOM 739 N N . GLY A 1 97 ? -19.469 0.552 -11.68 1 50.41 97 GLY A N 1
ATOM 740 C CA . GLY A 1 97 ? -18.516 -0.442 -11.242 1 50.41 97 GLY A CA 1
ATOM 741 C C . GLY A 1 97 ? -17.078 0.053 -11.297 1 50.41 97 GLY A C 1
ATOM 742 O O . GLY A 1 97 ? -16.141 -0.738 -11.469 1 50.41 97 GLY A O 1
ATOM 743 N N . VAL A 1 98 ? -16.953 1.434 -11.469 1 58.38 98 VAL A N 1
ATOM 744 C CA . VAL A 1 98 ? -15.57 1.779 -11.773 1 58.38 98 VAL A CA 1
ATOM 745 C C . VAL A 1 98 ? -14.711 1.626 -10.523 1 58.38 98 VAL A C 1
ATOM 747 O O . VAL A 1 98 ? -15.039 2.176 -9.469 1 58.38 98 VAL A O 1
ATOM 750 N N . SER A 1 99 ? -13.742 0.668 -10.516 1 74.56 99 SER A N 1
ATOM 751 C CA . SER A 1 99 ? -12.734 0.417 -9.484 1 74.56 99 SER A CA 1
ATOM 752 C C . SER A 1 99 ? -11.688 1.523 -9.461 1 74.56 99 SER A C 1
ATOM 754 O O . SER A 1 99 ? -11.609 2.332 -10.383 1 74.56 99 SER A O 1
ATOM 756 N N . GLY A 1 100 ? -11.164 1.808 -8.422 1 86.69 100 GLY A N 1
ATOM 757 C CA . GLY A 1 100 ? -10.062 2.734 -8.234 1 86.69 100 GLY A CA 1
ATOM 758 C C . GLY A 1 100 ? -8.766 2.248 -8.852 1 86.69 100 GLY A C 1
ATOM 759 O O . GLY A 1 100 ? -7.695 2.801 -8.578 1 86.69 100 GLY A O 1
ATOM 760 N N . LEU A 1 101 ? -8.875 1.248 -9.766 1 94.06 101 LEU A N 1
ATOM 761 C CA . LEU A 1 101 ? -7.684 0.676 -10.375 1 94.06 101 LEU A CA 1
ATOM 762 C C . LEU A 1 101 ? -7.457 1.259 -11.766 1 94.06 101 LEU A C 1
ATOM 764 O O . LEU A 1 101 ? -8.406 1.69 -12.43 1 94.06 101 LEU A O 1
ATOM 768 N N . PRO A 1 102 ? -6.242 1.323 -12.211 1 94.94 102 PRO A N 1
ATOM 769 C CA . PRO A 1 102 ? -5.965 1.831 -13.555 1 94.94 102 PRO A CA 1
ATOM 770 C C . PRO A 1 102 ? -6.535 0.938 -14.656 1 94.94 102 PRO A C 1
ATOM 772 O O . PRO A 1 102 ? -6.809 -0.242 -14.422 1 94.94 102 PRO A O 1
ATOM 775 N N . SER A 1 103 ? -6.637 1.484 -15.836 1 93.94 103 SER A N 1
ATOM 776 C CA . SER A 1 103 ? -7.297 0.825 -16.953 1 93.94 103 SER A CA 1
ATOM 777 C C . SER A 1 103 ? -6.629 -0.505 -17.297 1 93.94 103 SER A C 1
ATOM 779 O O . SER A 1 103 ? -7.301 -1.468 -17.656 1 93.94 103 SER A O 1
ATOM 781 N N . ALA A 1 104 ? -5.289 -0.583 -17.203 1 95.31 104 ALA A N 1
ATOM 782 C CA . ALA A 1 104 ? -4.566 -1.811 -17.531 1 95.31 104 ALA A CA 1
ATOM 783 C C . ALA A 1 104 ? -4.973 -2.947 -16.594 1 95.31 104 ALA A C 1
ATOM 785 O O . ALA A 1 104 ? -5.148 -4.086 -17.031 1 95.31 104 ALA A O 1
ATOM 786 N N . LEU A 1 105 ? -5.148 -2.662 -15.312 1 96.75 105 LEU A N 1
ATOM 787 C CA . LEU A 1 105 ? -5.52 -3.686 -14.336 1 96.75 105 LEU A CA 1
ATOM 788 C C . LEU A 1 105 ? -7 -4.031 -14.453 1 96.75 105 LEU A C 1
ATOM 790 O O . LEU A 1 105 ? -7.391 -5.18 -14.219 1 96.75 105 LEU A O 1
ATOM 794 N N . LEU A 1 106 ? -7.805 -3.037 -14.852 1 94.62 106 LEU A N 1
ATOM 795 C CA . LEU A 1 106 ? -9.211 -3.32 -15.094 1 94.62 106 LEU A CA 1
ATOM 796 C C . LEU A 1 106 ? -9.383 -4.258 -16.281 1 94.62 106 LEU A C 1
ATOM 798 O O . LEU A 1 106 ? -10.211 -5.172 -16.25 1 94.62 106 LEU A O 1
ATOM 802 N N . ALA A 1 107 ? -8.625 -3.986 -17.297 1 96.31 107 ALA A N 1
ATOM 803 C CA . ALA A 1 107 ? -8.641 -4.871 -18.453 1 96.31 107 ALA A CA 1
ATOM 804 C C . ALA A 1 107 ? -8.195 -6.281 -18.078 1 96.31 107 ALA A C 1
ATOM 806 O O . ALA A 1 107 ? -8.75 -7.266 -18.578 1 96.31 107 ALA A O 1
ATOM 807 N N . LEU A 1 108 ? -7.191 -6.379 -17.234 1 98.06 108 LEU A N 1
ATOM 808 C CA . LEU A 1 108 ? -6.754 -7.684 -16.75 1 98.06 108 LEU A CA 1
ATOM 809 C C . LEU A 1 108 ? -7.879 -8.391 -16 1 98.06 108 LEU A C 1
ATOM 811 O O . LEU A 1 108 ? -8.117 -9.578 -16.203 1 98.06 108 LEU A O 1
ATOM 815 N N . LEU A 1 109 ? -8.562 -7.672 -15.18 1 97 109 LEU A N 1
ATOM 816 C CA . LEU A 1 109 ? -9.664 -8.25 -14.414 1 97 109 LEU A CA 1
ATOM 817 C C . LEU A 1 109 ? -10.742 -8.797 -15.352 1 97 109 LEU A C 1
ATOM 819 O O . LEU A 1 109 ? -11.32 -9.859 -15.094 1 97 109 LEU A O 1
ATOM 823 N N . GLU A 1 110 ? -11.016 -8.07 -16.375 1 96.56 110 GLU A N 1
ATOM 824 C CA . GLU A 1 110 ? -11.984 -8.547 -17.359 1 96.56 110 GLU A CA 1
ATOM 825 C C . GLU A 1 110 ? -11.523 -9.844 -18.016 1 96.56 110 GLU A C 1
ATOM 827 O O . GLU A 1 110 ? -12.312 -10.766 -18.203 1 96.56 110 GLU A O 1
ATOM 832 N N . THR A 1 111 ? -10.289 -9.867 -18.359 1 98.25 111 THR A N 1
ATOM 833 C CA . THR A 1 111 ? -9.719 -11.078 -18.938 1 98.25 111 THR A CA 1
ATOM 834 C C . THR A 1 111 ? -9.82 -12.242 -17.953 1 98.25 111 THR A C 1
ATOM 836 O O . THR A 1 111 ? -10.172 -13.359 -18.344 1 98.25 111 THR A O 1
ATOM 839 N N . LEU A 1 112 ? -9.547 -11.984 -16.688 1 98.38 112 LEU A N 1
ATOM 840 C CA . LEU A 1 112 ? -9.609 -13.016 -15.656 1 98.38 112 LEU A CA 1
ATOM 841 C C . LEU A 1 112 ? -11.031 -13.539 -15.5 1 98.38 112 LEU A C 1
ATOM 843 O O . LEU A 1 112 ? -11.242 -14.75 -15.367 1 98.38 112 LEU A O 1
ATOM 847 N N . ALA A 1 113 ? -11.969 -12.641 -15.523 1 97.81 113 ALA A N 1
ATOM 848 C CA . ALA A 1 113 ? -13.367 -13.039 -15.406 1 97.81 113 ALA A CA 1
ATOM 849 C C . ALA A 1 113 ? -13.766 -13.977 -16.547 1 97.81 113 ALA A C 1
ATOM 851 O O . ALA A 1 113 ? -14.375 -15.023 -16.297 1 97.81 113 ALA A O 1
ATOM 852 N N . THR A 1 114 ? -13.391 -13.625 -17.703 1 97.81 114 THR A N 1
ATOM 853 C CA . THR A 1 114 ? -13.719 -14.422 -18.875 1 97.81 114 THR A CA 1
ATOM 854 C C . THR A 1 114 ? -13.023 -15.781 -18.828 1 97.81 114 THR A C 1
ATOM 856 O O . THR A 1 114 ? -13.633 -16.812 -19.094 1 97.81 114 THR A O 1
ATOM 859 N N . THR A 1 115 ? -11.773 -15.773 -18.438 1 97.94 115 THR A N 1
ATOM 860 C CA . THR A 1 115 ? -10.945 -16.969 -18.422 1 97.94 115 THR A CA 1
ATOM 861 C C . THR A 1 115 ? -11.406 -17.938 -17.328 1 97.94 115 THR A C 1
ATOM 863 O O . THR A 1 115 ? -11.391 -19.156 -17.531 1 97.94 115 THR A O 1
ATOM 866 N N . MET A 1 116 ? -11.875 -17.391 -16.203 1 97.31 116 MET A N 1
ATOM 867 C CA . MET A 1 116 ? -12.133 -18.234 -15.031 1 97.31 116 MET A CA 1
ATOM 868 C C . MET A 1 116 ? -13.594 -18.656 -14.977 1 97.31 116 MET A C 1
ATOM 870 O O . MET A 1 116 ? -13.945 -19.578 -14.242 1 97.31 116 MET A O 1
ATOM 874 N N . ARG A 1 117 ? -14.469 -18.078 -15.75 1 97.19 117 ARG A N 1
ATOM 875 C CA . ARG A 1 117 ? -15.906 -18.328 -15.688 1 97.19 117 ARG A CA 1
ATOM 876 C C . ARG A 1 117 ? -16.203 -19.812 -15.883 1 97.19 117 ARG A C 1
ATOM 878 O O . ARG A 1 117 ? -16.953 -20.406 -15.109 1 97.19 117 ARG A O 1
ATOM 885 N N . PRO A 1 118 ? -15.609 -20.484 -16.844 1 96 118 PRO A N 1
ATOM 886 C CA . PRO A 1 118 ? -15.953 -21.891 -17.062 1 96 118 PRO A CA 1
ATOM 887 C C . PRO A 1 118 ? -15.328 -22.828 -16.031 1 96 118 PRO A C 1
ATOM 889 O O . PRO A 1 118 ? -15.688 -24 -15.961 1 96 118 PRO A O 1
ATOM 892 N N . ILE A 1 119 ? -14.43 -22.344 -15.211 1 93.5 119 ILE A N 1
ATOM 893 C CA . ILE A 1 119 ? -13.602 -23.188 -14.367 1 93.5 119 ILE A CA 1
ATOM 894 C C . ILE A 1 119 ? -14.094 -23.141 -12.922 1 93.5 119 ILE A C 1
ATOM 896 O O . ILE A 1 119 ? -14.133 -24.156 -12.227 1 93.5 119 ILE A O 1
ATOM 900 N N . LEU A 1 120 ? -14.539 -22.047 -12.523 1 97.5 120 LEU A N 1
ATOM 901 C CA . LEU A 1 120 ? -14.906 -21.828 -11.125 1 97.5 120 LEU A CA 1
ATOM 902 C C . LEU A 1 120 ? -16.359 -22.203 -10.875 1 97.5 120 LEU A C 1
ATOM 904 O O . LEU A 1 120 ? -17.219 -21.969 -11.727 1 97.5 120 LEU A O 1
ATOM 908 N N . PRO A 1 121 ? -16.609 -22.766 -9.68 1 97.5 121 PRO A N 1
ATOM 909 C CA . PRO A 1 121 ? -18.016 -22.859 -9.273 1 97.5 121 PRO A CA 1
ATOM 910 C C . PRO A 1 121 ? -18.719 -21.5 -9.273 1 97.5 121 PRO A C 1
ATOM 912 O O . PRO A 1 121 ? -18.078 -20.469 -9.016 1 97.5 121 PRO A O 1
ATOM 915 N N . ASP A 1 122 ? -20 -21.484 -9.508 1 97.75 122 ASP A N 1
ATOM 916 C CA . ASP A 1 122 ? -20.781 -20.25 -9.602 1 97.75 122 ASP A CA 1
ATOM 917 C C . ASP A 1 122 ? -20.594 -19.391 -8.352 1 97.75 122 ASP A C 1
ATOM 919 O O . ASP A 1 122 ? -20.422 -18.172 -8.453 1 97.75 122 ASP A O 1
ATOM 923 N N . SER A 1 123 ? -20.641 -20 -7.246 1 97.25 123 SER A N 1
ATOM 924 C CA . SER A 1 123 ? -20.562 -19.266 -5.992 1 97.25 123 SER A CA 1
ATOM 925 C C . SER A 1 123 ? -19.219 -18.547 -5.855 1 97.25 123 SER A C 1
ATOM 927 O O . SER A 1 123 ? -19.156 -17.391 -5.434 1 97.25 123 SER A O 1
ATOM 929 N N . THR A 1 124 ? -18.141 -19.281 -6.223 1 97.94 124 THR A N 1
ATOM 930 C CA . THR A 1 124 ? -16.797 -18.688 -6.148 1 97.94 124 THR A CA 1
ATOM 931 C C . THR A 1 124 ? -16.641 -17.578 -7.184 1 97.94 124 THR A C 1
ATOM 933 O O . THR A 1 124 ? -16.062 -16.531 -6.895 1 97.94 124 THR A O 1
ATOM 936 N N . PHE A 1 125 ? -17.188 -17.828 -8.344 1 98.06 125 PHE A N 1
ATOM 937 C CA . PHE A 1 125 ? -17.125 -16.828 -9.398 1 98.06 125 PHE A CA 1
ATOM 938 C C . PHE A 1 125 ? -17.844 -15.547 -8.977 1 98.06 125 PHE A C 1
ATOM 940 O O . PHE A 1 125 ? -17.328 -14.445 -9.141 1 98.06 125 PHE A O 1
ATOM 947 N N . ASP A 1 126 ? -19 -15.695 -8.375 1 96.94 126 ASP A N 1
ATOM 948 C CA . ASP A 1 126 ? -19.797 -14.547 -7.945 1 96.94 126 ASP A CA 1
ATOM 949 C C . ASP A 1 126 ? -19.094 -13.781 -6.824 1 96.94 126 ASP A C 1
ATOM 951 O O . ASP A 1 126 ? -19.219 -12.562 -6.723 1 96.94 126 ASP A O 1
ATOM 955 N N . LEU A 1 127 ? -18.391 -14.523 -6.066 1 96.38 127 LEU A N 1
ATOM 956 C CA . LEU A 1 127 ? -17.609 -13.922 -5.004 1 96.38 127 LEU A CA 1
ATOM 957 C C . LEU A 1 127 ? -16.5 -13.047 -5.578 1 96.38 127 LEU A C 1
ATOM 959 O O . LEU A 1 127 ? -16.281 -11.914 -5.121 1 96.38 127 LEU A O 1
ATOM 963 N N . LEU A 1 128 ? -15.836 -13.523 -6.617 1 97.38 128 LEU A N 1
ATOM 964 C CA . LEU A 1 128 ? -14.672 -12.852 -7.191 1 97.38 128 LEU A CA 1
ATOM 965 C C . LEU A 1 128 ? -15.102 -11.75 -8.156 1 97.38 128 LEU A C 1
ATOM 967 O O . LEU A 1 128 ? -14.406 -10.742 -8.305 1 97.38 128 LEU A O 1
ATOM 971 N N . PHE A 1 129 ? -16.219 -11.984 -8.805 1 96.25 129 PHE A N 1
ATOM 972 C CA . PHE A 1 129 ? -16.688 -11.07 -9.836 1 96.25 129 PHE A CA 1
ATOM 973 C C . PHE A 1 129 ? -18.172 -10.781 -9.648 1 96.25 129 PHE A C 1
ATOM 975 O O . PHE A 1 129 ? -18.984 -11.062 -10.539 1 96.25 129 PHE A O 1
ATOM 982 N N . PRO A 1 130 ? -18.5 -10.094 -8.609 1 93 130 PRO A N 1
ATOM 983 C CA . PRO A 1 130 ? -19.922 -9.789 -8.383 1 93 130 PRO A CA 1
ATOM 984 C C . PRO A 1 130 ? -20.5 -8.836 -9.43 1 93 130 PRO A C 1
ATOM 986 O O . PRO A 1 130 ? -19.797 -7.918 -9.875 1 93 130 PRO A O 1
ATOM 989 N N . SER A 1 131 ? -21.688 -8.984 -9.711 1 89.12 131 SER A N 1
ATOM 990 C CA . SER A 1 131 ? -22.375 -8.117 -10.664 1 89.12 131 SER A CA 1
ATOM 991 C C . SER A 1 131 ? -22.531 -6.703 -10.109 1 89.12 131 SER A C 1
ATOM 993 O O . SER A 1 131 ? -22.484 -5.73 -10.859 1 89.12 131 SER A O 1
ATOM 995 N N . THR A 1 132 ? -22.703 -6.602 -8.812 1 87 132 THR A N 1
ATOM 996 C CA . THR A 1 132 ? -22.797 -5.328 -8.109 1 87 132 THR A CA 1
ATOM 997 C C . THR A 1 132 ? -21.828 -5.297 -6.926 1 87 132 THR A C 1
ATOM 999 O O . THR A 1 132 ? -22.203 -5.652 -5.805 1 87 132 THR A O 1
ATOM 1002 N N . PRO A 1 133 ? -20.719 -4.875 -7.246 1 85.31 133 PRO A N 1
ATOM 1003 C CA . PRO A 1 133 ? -19.75 -4.871 -6.156 1 85.31 133 PRO A CA 1
ATOM 1004 C C . PRO A 1 133 ? -20.125 -3.92 -5.023 1 85.31 133 PRO A C 1
ATOM 1006 O O . PRO A 1 133 ? -20.562 -2.791 -5.277 1 85.31 133 PRO A O 1
ATOM 1009 N N . THR A 1 134 ? -19.984 -4.41 -3.779 1 84 134 THR A N 1
ATOM 1010 C CA . THR A 1 134 ? -20.266 -3.604 -2.598 1 84 134 THR A CA 1
ATOM 1011 C C . THR A 1 134 ? -18.984 -3.281 -1.842 1 84 134 THR A C 1
ATOM 1013 O O . THR A 1 134 ? -19 -2.516 -0.876 1 84 134 THR A O 1
ATOM 1016 N N . GLN A 1 135 ? -17.922 -3.869 -2.252 1 88.44 135 GLN A N 1
ATOM 1017 C CA . GLN A 1 135 ? -16.609 -3.668 -1.618 1 88.44 135 GLN A CA 1
ATOM 1018 C C . GLN A 1 135 ? -15.609 -3.068 -2.6 1 88.44 135 GLN A C 1
ATOM 1020 O O . GLN A 1 135 ? -15.727 -3.271 -3.811 1 88.44 135 GLN A O 1
ATOM 1025 N N . ALA A 1 136 ? -14.734 -2.322 -2.016 1 88.94 136 ALA A N 1
ATOM 1026 C CA . ALA A 1 136 ? -13.695 -1.752 -2.863 1 88.94 136 ALA A CA 1
ATOM 1027 C C . ALA A 1 136 ? -12.672 -2.812 -3.262 1 88.94 136 ALA A C 1
ATOM 1029 O O . ALA A 1 136 ? -12.297 -3.662 -2.449 1 88.94 136 ALA A O 1
ATOM 1030 N N . ARG A 1 137 ? -12.227 -2.725 -4.488 1 91.94 137 ARG A N 1
ATOM 1031 C CA . ARG A 1 137 ? -11.164 -3.598 -4.965 1 91.94 137 ARG A CA 1
ATOM 1032 C C . ARG A 1 137 ? -9.789 -3.027 -4.617 1 91.94 137 ARG A C 1
ATOM 1034 O O . ARG A 1 137 ? -9.57 -1.82 -4.73 1 91.94 137 ARG A O 1
ATOM 1041 N N . GLN A 1 138 ? -8.93 -3.852 -4.246 1 93.88 138 GLN A N 1
ATOM 1042 C CA . GLN A 1 138 ? -7.535 -3.518 -3.984 1 93.88 138 GLN A CA 1
ATOM 1043 C C . GLN A 1 138 ? -6.598 -4.395 -4.809 1 93.88 138 GLN A C 1
ATOM 1045 O O . GLN A 1 138 ? -6.902 -5.559 -5.074 1 93.88 138 GLN A O 1
ATOM 1050 N N . ALA A 1 139 ? -5.469 -3.809 -5.242 1 96.62 139 ALA A N 1
ATOM 1051 C CA . ALA A 1 139 ? -4.445 -4.59 -5.938 1 96.62 139 ALA A CA 1
ATOM 1052 C C . ALA A 1 139 ? -3.066 -4.348 -5.332 1 96.62 139 ALA A C 1
ATOM 1054 O O . ALA A 1 139 ? -2.727 -3.219 -4.973 1 96.62 139 ALA A O 1
ATOM 1055 N N . ILE A 1 140 ? -2.309 -5.391 -5.211 1 96.94 140 ILE A N 1
ATOM 1056 C CA . ILE A 1 140 ? -0.896 -5.293 -4.863 1 96.94 140 ILE A CA 1
ATOM 1057 C C . ILE A 1 140 ? -0.047 -5.887 -5.984 1 96.94 140 ILE A C 1
ATOM 1059 O O . ILE A 1 140 ? -0.354 -6.965 -6.504 1 96.94 140 ILE A O 1
ATOM 1063 N N . VAL A 1 141 ? 0.945 -5.168 -6.461 1 97.81 141 VAL A N 1
ATOM 1064 C CA . VAL A 1 141 ? 1.885 -5.602 -7.492 1 97.81 141 VAL A CA 1
ATOM 1065 C C . VAL A 1 141 ? 3.271 -5.785 -6.879 1 97.81 141 VAL A C 1
ATOM 1067 O O . VAL A 1 141 ? 3.832 -4.848 -6.301 1 97.81 141 VAL A O 1
ATOM 1070 N N . ASN A 1 142 ? 3.787 -6.98 -7.02 1 97 142 ASN A N 1
ATOM 1071 C CA . ASN A 1 142 ? 5.113 -7.305 -6.5 1 97 142 ASN A CA 1
ATOM 1072 C C . ASN A 1 142 ? 6.082 -7.664 -7.625 1 97 142 ASN A C 1
ATOM 1074 O O . ASN A 1 142 ? 5.715 -8.383 -8.562 1 97 142 ASN A O 1
ATOM 1078 N N . LEU A 1 143 ? 7.262 -7.168 -7.516 1 97 143 LEU A N 1
ATOM 1079 C CA . LEU A 1 143 ? 8.359 -7.551 -8.398 1 97 143 LEU A CA 1
ATOM 1080 C C . LEU A 1 143 ? 9.391 -8.398 -7.648 1 97 143 LEU A C 1
ATOM 1082 O O . LEU A 1 143 ? 9.953 -7.953 -6.648 1 97 143 LEU A O 1
ATOM 1086 N N . TYR A 1 144 ? 9.625 -9.594 -8.109 1 96.38 144 TYR A N 1
ATOM 1087 C CA . TYR A 1 144 ? 10.578 -10.523 -7.516 1 96.38 144 TYR A CA 1
ATOM 1088 C C . TYR A 1 144 ? 11.766 -10.758 -8.445 1 96.38 144 TYR A C 1
ATOM 1090 O O . TYR A 1 144 ? 11.594 -11.156 -9.594 1 96.38 144 TYR A O 1
ATOM 1098 N N . GLN A 1 145 ? 12.898 -10.492 -7.902 1 96.19 145 GLN A N 1
ATOM 1099 C CA . GLN A 1 145 ? 14.109 -10.984 -8.555 1 96.19 145 GLN A CA 1
ATOM 1100 C C . GLN A 1 145 ? 14.414 -12.422 -8.133 1 96.19 145 GLN A C 1
ATOM 1102 O O . GLN A 1 145 ? 13.953 -12.875 -7.086 1 96.19 145 GLN A O 1
ATOM 1107 N N . PRO A 1 146 ? 15.195 -13.172 -9.031 1 97.31 146 PRO A N 1
ATOM 1108 C CA . PRO A 1 146 ? 15.602 -14.492 -8.547 1 97.31 146 PRO A CA 1
ATOM 1109 C C . PRO A 1 146 ? 16.234 -14.438 -7.16 1 97.31 146 PRO A C 1
ATOM 1111 O O . PRO A 1 146 ? 17.078 -13.57 -6.898 1 97.31 146 PRO A O 1
ATOM 1114 N N . GLY A 1 147 ? 15.789 -15.328 -6.309 1 96.25 147 GLY A N 1
ATOM 1115 C CA . GLY A 1 147 ? 16.328 -15.344 -4.957 1 96.25 147 GLY A CA 1
ATOM 1116 C C . GLY A 1 147 ? 15.438 -14.641 -3.951 1 96.25 147 GLY A C 1
ATOM 1117 O O . GLY A 1 147 ? 15.648 -14.75 -2.742 1 96.25 147 GLY A O 1
ATOM 1118 N N . GLU A 1 148 ? 14.484 -13.922 -4.461 1 94.06 148 GLU A N 1
ATOM 1119 C CA . GLU A 1 148 ? 13.555 -13.234 -3.568 1 94.06 148 GLU A CA 1
ATOM 1120 C C . GLU A 1 148 ? 12.305 -14.062 -3.314 1 94.06 148 GLU A C 1
ATOM 1122 O O . GLU A 1 148 ? 12.016 -15.008 -4.059 1 94.06 148 GLU A O 1
ATOM 1127 N N . GLY A 1 149 ? 11.617 -13.742 -2.225 1 94.56 149 GLY A N 1
ATOM 1128 C CA . GLY A 1 149 ? 10.414 -14.438 -1.812 1 94.56 149 GLY A CA 1
ATOM 1129 C C . GLY A 1 149 ? 9.594 -13.672 -0.788 1 94.56 149 GLY A C 1
ATOM 1130 O O . GLY A 1 149 ? 9.703 -12.445 -0.695 1 94.56 149 GLY A O 1
ATOM 1131 N N . ILE A 1 150 ? 8.711 -14.383 -0.19 1 93.44 150 ILE A N 1
ATOM 1132 C CA . ILE A 1 150 ? 7.891 -13.836 0.881 1 93.44 150 ILE A CA 1
ATOM 1133 C C . ILE A 1 150 ? 7.582 -14.922 1.908 1 93.44 150 ILE A C 1
A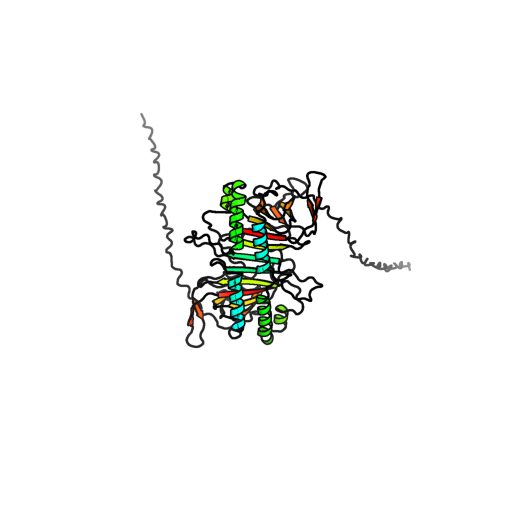TOM 1135 O O . ILE A 1 150 ? 7.266 -16.062 1.543 1 93.44 150 ILE A O 1
ATOM 1139 N N . THR A 1 151 ? 7.707 -14.578 3.156 1 92.31 151 THR A N 1
ATOM 1140 C CA . THR A 1 151 ? 7.453 -15.516 4.242 1 92.31 151 THR A CA 1
ATOM 1141 C C . THR A 1 151 ? 5.992 -15.945 4.262 1 92.31 151 THR A C 1
ATOM 1143 O O . THR A 1 151 ? 5.102 -15.156 3.928 1 92.31 151 THR A O 1
ATOM 1146 N N . PRO A 1 152 ? 5.766 -17.172 4.629 1 93.69 152 PRO A N 1
ATOM 1147 C CA . PRO A 1 152 ? 4.383 -17.656 4.707 1 93.69 152 PRO A CA 1
ATOM 1148 C C . PRO A 1 152 ? 3.494 -16.75 5.566 1 93.69 152 PRO A C 1
ATOM 1150 O O . PRO A 1 152 ? 3.895 -16.344 6.656 1 93.69 152 PRO A O 1
ATOM 1153 N N . HIS A 1 153 ? 2.309 -16.469 5.043 1 93.75 153 HIS A N 1
ATOM 1154 C CA . HIS A 1 153 ? 1.365 -15.578 5.707 1 93.75 153 HIS A CA 1
ATOM 1155 C C . HIS A 1 153 ? -0.057 -15.805 5.211 1 93.75 153 HIS A C 1
ATOM 1157 O O . HIS A 1 153 ? -0.26 -16.469 4.188 1 93.75 153 HIS A O 1
ATOM 1163 N N . VAL A 1 154 ? -0.99 -15.352 5.988 1 94.31 154 VAL A N 1
ATOM 1164 C CA . VAL A 1 154 ? -2.357 -15.148 5.523 1 94.31 154 VAL A CA 1
ATOM 1165 C C . VAL A 1 154 ? -2.598 -13.656 5.277 1 94.31 154 VAL A C 1
ATOM 1167 O O . VAL A 1 154 ? -2.148 -12.812 6.055 1 94.31 154 VAL A O 1
ATOM 1170 N N . ASP A 1 155 ? -3.217 -13.406 4.152 1 93.19 155 ASP A N 1
ATOM 1171 C CA . ASP A 1 155 ? -3.539 -12 3.951 1 93.19 155 ASP A CA 1
ATOM 1172 C C . ASP A 1 155 ? -4.344 -11.445 5.125 1 93.19 155 ASP A C 1
ATOM 1174 O O . ASP A 1 155 ? -5.172 -12.156 5.707 1 93.19 155 ASP A O 1
ATOM 1178 N N . LEU A 1 156 ? -4.172 -10.227 5.402 1 90.38 156 LEU A N 1
ATOM 1179 C CA . LEU A 1 156 ? -4.691 -9.617 6.625 1 90.38 156 LEU A CA 1
ATOM 1180 C C . LEU A 1 156 ? -6.18 -9.906 6.777 1 90.38 156 LEU A C 1
ATOM 1182 O O . LEU A 1 156 ? -6.996 -9.414 5.992 1 90.38 156 LEU A O 1
ATOM 1186 N N . LEU A 1 157 ? -6.566 -10.562 7.832 1 90.06 157 LEU A N 1
ATOM 1187 C CA . LEU A 1 157 ? -7.922 -11.055 8.055 1 90.06 157 LEU A CA 1
ATOM 1188 C C . LEU A 1 157 ? -8.867 -9.906 8.398 1 90.06 157 LEU A C 1
ATOM 1190 O O . LEU A 1 157 ? -10.062 -9.977 8.109 1 90.06 157 LEU A O 1
ATOM 1194 N N . GLY A 1 158 ? -8.406 -8.875 9.008 1 88.62 158 GLY A N 1
ATOM 1195 C CA . GLY A 1 158 ? -9.25 -7.75 9.375 1 88.62 158 GLY A CA 1
ATOM 1196 C C . GLY A 1 158 ? -9.344 -6.688 8.297 1 88.62 158 GLY A C 1
ATOM 1197 O O . GLY A 1 158 ? -10.008 -5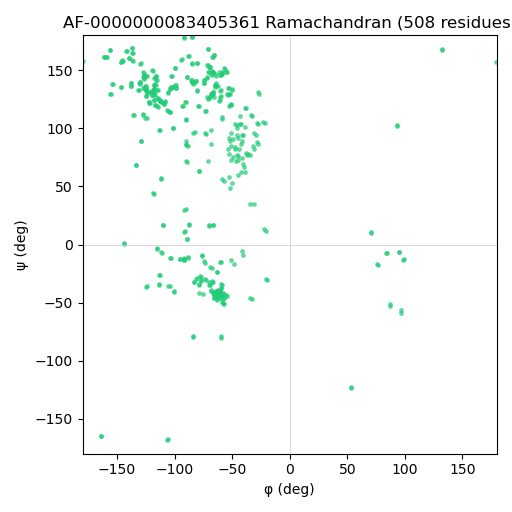.668 8.477 1 88.62 158 GLY A O 1
ATOM 1198 N N . ARG A 1 159 ? -8.734 -6.969 7.156 1 91.31 159 ARG A N 1
ATOM 1199 C CA . ARG A 1 159 ? -8.641 -5.93 6.137 1 91.31 159 ARG A CA 1
ATOM 1200 C C . ARG A 1 159 ? -9.242 -6.402 4.816 1 91.31 159 ARG A C 1
ATOM 1202 O O . ARG A 1 159 ? -9.891 -5.625 4.105 1 91.31 159 ARG A O 1
ATOM 1209 N N . TYR A 1 160 ? -9.047 -7.68 4.559 1 94.31 160 TYR A N 1
ATOM 1210 C CA . TYR A 1 160 ? -9.461 -8.18 3.252 1 94.31 160 TYR A CA 1
ATOM 1211 C C . TYR A 1 160 ? -10.539 -9.25 3.393 1 94.31 160 TYR A C 1
ATOM 1213 O O . TYR A 1 160 ? -10.492 -10.078 4.305 1 94.31 160 TYR A O 1
ATOM 1221 N N . ALA A 1 161 ? -11.477 -9.25 2.463 1 94.94 161 ALA A N 1
ATOM 1222 C CA . ALA A 1 161 ? -12.586 -10.203 2.434 1 94.94 161 ALA A CA 1
ATOM 1223 C C . ALA A 1 161 ? -12.18 -11.5 1.746 1 94.94 161 ALA A C 1
ATOM 1225 O O . ALA A 1 161 ? -11.016 -11.672 1.357 1 94.94 161 ALA A O 1
ATOM 1226 N N . ASP A 1 162 ? -13.102 -12.414 1.703 1 97.12 162 ASP A N 1
ATOM 1227 C CA . ASP A 1 162 ? -12.859 -13.695 1.048 1 97.12 162 ASP A CA 1
ATOM 1228 C C . ASP A 1 162 ? -12.688 -13.516 -0.459 1 97.12 162 ASP A C 1
ATOM 1230 O O . ASP A 1 162 ? -13.281 -12.609 -1.054 1 97.12 162 ASP A O 1
ATOM 1234 N N . GLY A 1 163 ? -11.859 -14.406 -0.997 1 97.62 163 GLY A N 1
ATOM 1235 C CA . GLY A 1 163 ? -11.641 -14.383 -2.436 1 97.62 163 GLY A CA 1
ATOM 1236 C C . GLY A 1 163 ? -10.438 -13.555 -2.84 1 97.62 163 GLY A C 1
ATOM 1237 O O . GLY A 1 163 ? -10.516 -12.328 -2.906 1 97.62 163 GLY A O 1
ATOM 1238 N N . ILE A 1 164 ? -9.383 -14.141 -3.15 1 98.06 164 ILE A N 1
ATOM 1239 C CA . ILE A 1 164 ? -8.133 -13.531 -3.592 1 98.06 164 ILE A CA 1
ATOM 1240 C C . ILE A 1 164 ? -7.707 -14.125 -4.934 1 98.06 164 ILE A C 1
ATOM 1242 O O . ILE A 1 164 ? -7.781 -15.344 -5.129 1 98.06 164 ILE A O 1
ATOM 1246 N N . ILE A 1 165 ? -7.348 -13.273 -5.867 1 98.5 165 ILE A N 1
ATOM 1247 C CA . ILE A 1 165 ? -6.859 -13.727 -7.168 1 98.5 165 ILE A CA 1
ATOM 1248 C C . ILE A 1 165 ? -5.398 -13.328 -7.34 1 98.5 165 ILE A C 1
ATOM 1250 O O . ILE A 1 165 ? -5.043 -12.156 -7.172 1 98.5 165 ILE A O 1
ATOM 1254 N N . GLY A 1 166 ? -4.562 -14.242 -7.637 1 98.44 166 GLY A N 1
ATOM 1255 C CA . GLY A 1 166 ? -3.174 -13.961 -7.973 1 98.44 166 GLY A CA 1
ATOM 1256 C C . GLY A 1 166 ? -2.82 -14.336 -9.398 1 98.44 166 GLY A C 1
ATOM 1257 O O . GLY A 1 166 ? -3.275 -15.359 -9.914 1 98.44 166 GLY A O 1
ATOM 1258 N N . VAL A 1 167 ? -2.018 -13.539 -10.031 1 98.75 167 VAL A N 1
ATOM 1259 C CA . VAL A 1 167 ? -1.538 -13.812 -11.383 1 98.75 167 VAL A CA 1
ATOM 1260 C C . VAL A 1 167 ? -0.023 -13.625 -11.445 1 98.75 167 VAL A C 1
ATOM 1262 O O . VAL A 1 167 ? 0.509 -12.641 -10.938 1 98.75 167 VAL A O 1
ATOM 1265 N N . SER A 1 168 ? 0.645 -14.547 -12.031 1 98.44 168 SER A N 1
ATOM 1266 C CA . SER A 1 168 ? 2.098 -14.516 -12.164 1 98.44 168 SER A CA 1
ATOM 1267 C C . SER A 1 168 ? 2.521 -14.125 -13.578 1 98.44 168 SER A C 1
ATOM 1269 O O . SER A 1 168 ? 2.012 -14.68 -14.555 1 98.44 168 SER A O 1
ATOM 1271 N N . PHE A 1 169 ? 3.498 -13.203 -13.711 1 98.62 169 PHE A N 1
ATOM 1272 C CA . PHE A 1 169 ? 3.988 -12.727 -15 1 98.62 169 PHE A CA 1
ATOM 1273 C C . PHE A 1 169 ? 5.504 -12.867 -15.086 1 98.62 169 PHE A C 1
ATOM 1275 O O . PHE A 1 169 ? 6.211 -12.633 -14.109 1 98.62 169 PHE A O 1
ATOM 1282 N N . GLY A 1 170 ? 6.051 -13.188 -16.297 1 97.94 170 GLY A N 1
ATOM 1283 C CA . GLY A 1 170 ? 7.48 -13.188 -16.562 1 97.94 170 GLY A CA 1
ATOM 1284 C C . GLY A 1 170 ? 8.156 -14.5 -16.219 1 97.94 170 GLY A C 1
ATOM 1285 O O . GLY A 1 170 ? 8.875 -15.07 -17.047 1 97.94 170 GLY A O 1
ATOM 1286 N N . SER A 1 171 ? 7.914 -14.969 -15.008 1 97.31 171 SER A N 1
ATOM 1287 C CA . SER A 1 171 ? 8.484 -16.203 -14.492 1 97.31 171 SER A CA 1
ATOM 1288 C C . SER A 1 171 ? 7.516 -16.922 -13.555 1 97.31 171 SER A C 1
ATOM 1290 O O . SER A 1 171 ? 6.574 -16.297 -13.055 1 97.31 171 SER A O 1
ATOM 1292 N N . GLY A 1 172 ? 7.75 -18.172 -13.406 1 96.19 172 GLY A N 1
ATOM 1293 C CA . GLY A 1 172 ? 7.055 -18.938 -12.375 1 96.19 172 GLY A CA 1
ATOM 1294 C C . GLY A 1 172 ? 7.82 -18.984 -11.062 1 96.19 172 GLY A C 1
ATOM 1295 O O . GLY A 1 172 ? 8.906 -18.422 -10.945 1 96.19 172 GLY A O 1
ATOM 1296 N N . CYS A 1 173 ? 7.207 -19.594 -10.156 1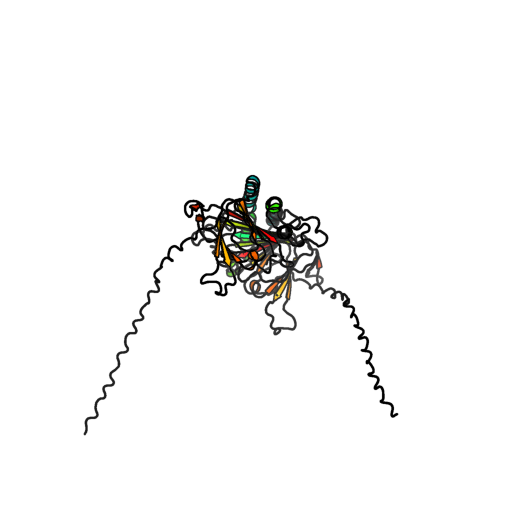 97.12 173 CYS A N 1
ATOM 1297 C CA . CYS A 1 173 ? 7.809 -19.875 -8.859 1 97.12 173 CYS A CA 1
ATOM 1298 C C . CYS A 1 173 ? 7.062 -20.984 -8.133 1 97.12 173 CYS A C 1
ATOM 1300 O O . CYS A 1 173 ? 5.965 -21.375 -8.539 1 97.12 173 CYS A O 1
ATOM 1302 N N . VAL A 1 174 ? 7.77 -21.531 -7.184 1 97.81 174 VAL A N 1
ATOM 1303 C CA . VAL A 1 174 ? 7.082 -22.484 -6.305 1 97.81 174 VAL A CA 1
ATOM 1304 C C . VAL A 1 174 ? 6.488 -21.734 -5.113 1 97.81 174 VAL A C 1
ATOM 1306 O O . VAL A 1 174 ? 7.199 -21.031 -4.387 1 97.81 174 VAL A O 1
ATOM 1309 N N . MET A 1 175 ? 5.199 -21.859 -4.953 1 98 175 MET A N 1
ATOM 1310 C CA . MET A 1 175 ? 4.5 -21.344 -3.781 1 98 175 MET A CA 1
ATOM 1311 C C . MET A 1 175 ? 4.242 -22.453 -2.77 1 98 175 MET A C 1
ATOM 1313 O O . MET A 1 175 ? 3.799 -23.547 -3.139 1 98 175 MET A O 1
ATOM 1317 N N . ARG A 1 176 ? 4.492 -22.172 -1.586 1 97.06 176 ARG A N 1
ATOM 1318 C CA . ARG A 1 176 ? 4.234 -23.156 -0.539 1 97.06 176 ARG A CA 1
ATOM 1319 C C . ARG A 1 176 ? 2.961 -22.812 0.23 1 97.06 176 ARG A C 1
ATOM 1321 O O . ARG A 1 176 ? 2.646 -21.641 0.431 1 97.06 176 ARG A O 1
ATOM 1328 N N . PHE A 1 177 ? 2.252 -23.812 0.637 1 97.19 177 PHE A N 1
ATOM 1329 C CA . PHE A 1 177 ? 1.076 -23.719 1.494 1 97.19 177 PHE A CA 1
ATOM 1330 C C . PHE A 1 177 ? 1.269 -24.547 2.764 1 97.19 177 PHE A C 1
ATOM 1332 O O . PHE A 1 177 ? 1.566 -25.734 2.695 1 97.19 177 PHE A O 1
ATOM 1339 N N . ASP A 1 178 ? 1.143 -23.859 3.91 1 95.62 178 ASP A N 1
ATOM 1340 C CA . ASP A 1 178 ? 1.236 -24.531 5.203 1 95.62 178 ASP A CA 1
ATOM 1341 C C . ASP A 1 178 ? -0.07 -24.391 5.984 1 95.62 178 ASP A C 1
ATOM 1343 O O . ASP A 1 178 ? -0.628 -23.297 6.094 1 95.62 178 ASP A O 1
ATOM 1347 N N . LYS A 1 179 ? -0.486 -25.484 6.504 1 94.62 179 LYS A N 1
ATOM 1348 C CA . LYS A 1 179 ? -1.689 -25.422 7.328 1 94.62 179 LYS A CA 1
ATOM 1349 C C . LYS A 1 179 ? -1.421 -24.688 8.633 1 94.62 179 LYS A C 1
ATOM 1351 O O . LYS A 1 179 ? -0.412 -24.938 9.297 1 94.62 179 LYS A O 1
ATOM 1356 N N . ASN A 1 180 ? -2.213 -23.641 8.969 1 88.25 180 ASN A N 1
ATOM 1357 C CA . ASN A 1 180 ? -2.033 -22.828 10.164 1 88.25 180 ASN A CA 1
ATOM 1358 C C . ASN A 1 180 ? -2.135 -23.656 11.438 1 88.25 180 ASN A C 1
ATOM 1360 O O . ASN A 1 180 ? -1.206 -23.688 12.242 1 88.25 180 ASN A O 1
ATOM 1364 N N . GLU A 1 181 ? -3.426 -24.031 11.922 1 76.38 181 GLU A N 1
ATOM 1365 C CA . GLU A 1 181 ? -3.668 -24.75 13.164 1 76.38 181 GLU A CA 1
ATOM 1366 C C . GLU A 1 181 ? -3.512 -26.25 12.977 1 76.38 181 GLU A C 1
ATOM 1368 O O . GLU A 1 181 ? -4.145 -26.844 12.094 1 76.38 181 GLU A O 1
ATOM 1373 N N . TRP A 1 182 ? -2.234 -26.609 13.352 1 67.38 182 TRP A N 1
ATOM 1374 C CA . TRP A 1 182 ? -2.01 -28.047 13.336 1 67.38 182 TRP A CA 1
ATOM 1375 C C . TRP A 1 182 ? -1.803 -28.578 14.742 1 67.38 182 TRP A C 1
ATOM 1377 O O . TRP A 1 182 ? -0.913 -28.125 15.469 1 67.38 182 TRP A O 1
ATOM 1387 N N . ASP A 1 183 ? -2.932 -29.141 15.297 1 62.09 183 ASP A N 1
ATOM 1388 C CA . ASP A 1 183 ? -2.91 -29.672 16.656 1 62.09 183 ASP A CA 1
ATOM 1389 C C . ASP A 1 183 ? -2.064 -30.938 16.734 1 62.09 183 ASP A C 1
ATOM 1391 O O . ASP A 1 183 ? -2.01 -31.578 17.781 1 62.09 183 ASP A O 1
ATOM 1395 N N . GLY A 1 184 ? -1.333 -31.219 15.898 1 61.34 184 GLY A N 1
ATOM 1396 C CA . GLY A 1 184 ? -0.488 -32.406 15.953 1 61.34 184 GLY A CA 1
ATOM 1397 C C . GLY A 1 184 ? -1.24 -33.688 15.664 1 61.34 184 GLY A C 1
ATOM 1398 O O . GLY A 1 184 ? -0.647 -34.75 15.648 1 61.34 184 GLY A O 1
ATOM 1399 N N . SER A 1 185 ? -2.574 -33.594 15.781 1 54.28 185 SER A N 1
ATOM 1400 C CA . SER A 1 185 ? -3.326 -34.844 15.828 1 54.28 185 SER A CA 1
ATOM 1401 C C . SER A 1 185 ? -3.164 -35.625 14.531 1 54.28 185 SER A C 1
ATOM 1403 O O . SER A 1 185 ? -3.334 -36.844 14.508 1 54.28 185 SER A O 1
ATOM 1405 N N . GLY A 1 186 ? -3.234 -34.969 13.445 1 50.88 186 GLY A N 1
ATOM 1406 C CA . GLY A 1 186 ? -3.41 -35.75 12.234 1 50.88 186 GLY A CA 1
ATOM 1407 C C . GLY A 1 186 ? -2.098 -36.125 11.578 1 50.88 186 GLY A C 1
ATOM 1408 O O . GLY A 1 186 ? -2.055 -36.406 10.375 1 50.88 186 GLY A O 1
ATOM 1409 N N . GLY A 1 187 ? -0.918 -36.312 12.336 1 58.03 187 GLY A N 1
ATOM 1410 C CA . GLY A 1 187 ? 0.386 -36.781 11.906 1 58.03 187 GLY A CA 1
ATOM 1411 C C . GLY A 1 187 ? 1.53 -35.906 12.398 1 58.03 187 GLY A C 1
ATOM 1412 O O . GLY A 1 187 ? 1.311 -34.938 13.109 1 58.03 187 GLY A O 1
ATOM 1413 N N . ASP A 1 188 ? 2.775 -36.469 12.25 1 59.47 188 ASP A N 1
ATOM 1414 C CA . ASP A 1 188 ? 4.016 -36 12.844 1 59.47 188 ASP A CA 1
ATOM 1415 C C . ASP A 1 188 ? 4.426 -34.656 12.234 1 59.47 188 ASP A C 1
ATOM 1417 O O . ASP A 1 188 ? 5.242 -33.938 12.805 1 59.47 188 ASP A O 1
ATOM 1421 N N . GLU A 1 189 ? 3.77 -34.438 10.938 1 71.12 189 GLU A N 1
ATOM 1422 C CA . GLU A 1 189 ? 4.305 -33.188 10.352 1 71.12 189 GLU A CA 1
ATOM 1423 C C . GLU A 1 189 ? 3.184 -32.281 9.883 1 71.12 189 GLU A C 1
ATOM 1425 O O . GLU A 1 189 ? 2.113 -32.75 9.492 1 71.12 189 GLU A O 1
ATOM 1430 N N . ARG A 1 190 ? 3.277 -31.062 10.094 1 75.44 190 ARG A N 1
ATOM 1431 C CA . ARG A 1 190 ? 2.363 -30.031 9.594 1 75.44 190 ARG A CA 1
ATOM 1432 C C . ARG A 1 190 ? 2.16 -30.172 8.086 1 75.44 190 ARG A C 1
ATOM 1434 O O . ARG A 1 190 ? 3.127 -30.266 7.328 1 75.44 190 ARG A O 1
ATOM 1441 N N . PRO A 1 191 ? 0.868 -30.375 7.703 1 88.56 191 PRO A N 1
ATOM 1442 C CA . PRO A 1 191 ? 0.636 -30.484 6.262 1 88.56 191 PRO A CA 1
ATOM 1443 C C . PRO A 1 191 ? 1.219 -29.297 5.48 1 88.56 191 PRO A C 1
ATOM 1445 O O . PRO A 1 191 ? 1.049 -28.156 5.879 1 88.56 191 PRO A O 1
ATOM 1448 N N . ARG A 1 192 ? 1.956 -29.578 4.477 1 93.56 192 ARG A N 1
ATOM 1449 C CA . ARG A 1 192 ? 2.59 -28.609 3.586 1 93.56 192 ARG A CA 1
ATOM 1450 C C . ARG A 1 192 ? 2.486 -29.047 2.131 1 93.56 192 ARG A C 1
ATOM 1452 O O . ARG A 1 192 ? 2.611 -30.234 1.83 1 93.56 192 ARG A O 1
ATOM 1459 N N . TRP A 1 193 ? 2.211 -28.109 1.263 1 95.75 193 TRP A N 1
ATOM 1460 C CA . TRP A 1 193 ? 2.236 -28.344 -0.179 1 95.75 193 TRP A CA 1
ATOM 1461 C C . TRP A 1 193 ? 3.117 -27.312 -0.876 1 95.75 193 TRP A C 1
ATOM 1463 O O . TRP A 1 193 ? 3.084 -26.125 -0.539 1 95.75 193 TRP A O 1
ATOM 1473 N N . ASP A 1 194 ? 3.947 -27.766 -1.778 1 96.88 194 ASP A N 1
ATOM 1474 C CA . ASP A 1 194 ? 4.684 -26.906 -2.699 1 96.88 194 ASP A CA 1
ATOM 1475 C C . ASP A 1 194 ? 4.137 -27.031 -4.121 1 96.88 194 ASP A C 1
ATOM 1477 O O . ASP A 1 194 ? 4.082 -28.125 -4.676 1 96.88 194 ASP A O 1
ATOM 1481 N N . VAL A 1 195 ? 3.752 -25.953 -4.672 1 97.06 195 VAL A N 1
ATOM 1482 C CA . VAL A 1 195 ? 3.09 -25.953 -5.973 1 97.06 195 VAL A CA 1
ATOM 1483 C C . VAL A 1 195 ? 3.832 -25.031 -6.938 1 97.06 195 VAL A C 1
ATOM 1485 O O . VAL A 1 195 ? 4.09 -23.875 -6.617 1 97.06 195 VAL A O 1
ATOM 1488 N N . TYR A 1 196 ? 4.195 -25.516 -8.117 1 97.19 196 TYR A N 1
ATOM 1489 C CA . TYR A 1 196 ? 4.805 -24.672 -9.133 1 97.19 196 TYR A CA 1
ATOM 1490 C C . TYR A 1 196 ? 3.75 -23.859 -9.859 1 97.19 196 TYR A C 1
ATOM 1492 O O . TYR A 1 196 ? 2.82 -24.406 -10.453 1 97.19 196 TYR A O 1
ATOM 1500 N N . ILE A 1 197 ? 3.879 -22.578 -9.766 1 97.44 197 ILE A N 1
ATOM 1501 C CA . ILE A 1 197 ? 3.016 -21.609 -10.445 1 97.44 197 ILE A CA 1
ATOM 1502 C C . ILE A 1 197 ? 3.73 -21.062 -11.68 1 97.44 197 ILE A C 1
ATOM 1504 O O . ILE A 1 197 ? 4.566 -20.156 -11.57 1 97.44 197 ILE A O 1
ATOM 1508 N N . PRO A 1 198 ? 3.42 -21.562 -12.875 1 97 198 PRO A N 1
ATOM 1509 C CA . PRO A 1 198 ? 4.117 -21.047 -14.055 1 97 198 PRO A CA 1
ATOM 1510 C C . PRO A 1 198 ? 3.715 -19.625 -14.414 1 97 198 PRO A C 1
ATOM 1512 O O . PRO A 1 198 ? 2.752 -19.094 -13.859 1 97 198 PRO A O 1
ATOM 1515 N N . GLU A 1 199 ? 4.438 -19 -15.297 1 97.69 199 GLU A N 1
ATOM 1516 C CA . GLU A 1 199 ? 4.094 -17.656 -15.758 1 97.69 199 GLU A CA 1
ATOM 1517 C C . GLU A 1 199 ? 2.713 -17.641 -16.422 1 97.69 199 GLU A C 1
ATOM 1519 O O . GLU A 1 199 ? 2.291 -18.625 -17.016 1 97.69 199 GLU A O 1
ATOM 1524 N N . ARG A 1 200 ? 2.002 -16.531 -16.25 1 98.62 200 ARG A N 1
ATOM 1525 C CA . ARG A 1 200 ? 0.704 -16.234 -16.844 1 98.62 200 ARG A CA 1
ATOM 1526 C C . ARG A 1 200 ? -0.392 -17.094 -16.234 1 98.62 200 ARG A C 1
ATOM 1528 O O . ARG A 1 200 ? -1.505 -17.172 -16.766 1 98.62 200 ARG A O 1
ATOM 1535 N N . SER A 1 201 ? -0.115 -17.797 -15.18 1 97.81 201 SER A N 1
ATOM 1536 C CA . SER A 1 201 ? -1.118 -18.625 -14.516 1 97.81 201 SER A CA 1
ATOM 1537 C C . SER A 1 201 ? -1.907 -17.828 -13.484 1 97.81 201 SER A C 1
ATOM 1539 O O . SER A 1 201 ? -1.5 -16.734 -13.102 1 97.81 201 SER A O 1
ATOM 1541 N N . ILE A 1 202 ? -3.051 -18.375 -13.117 1 98.5 202 ILE A N 1
ATOM 1542 C CA . ILE A 1 202 ? -3.998 -17.766 -12.195 1 98.5 202 ILE A CA 1
ATOM 1543 C C . ILE A 1 202 ? -4.207 -18.672 -10.984 1 98.5 202 ILE A C 1
ATOM 1545 O O . ILE A 1 202 ? -4.383 -19.875 -11.125 1 98.5 202 ILE A O 1
ATOM 1549 N N . ILE A 1 203 ? -4.113 -18.109 -9.836 1 98.5 203 ILE A N 1
ATOM 1550 C CA . ILE A 1 203 ? -4.406 -18.859 -8.617 1 98.5 203 ILE A CA 1
ATOM 1551 C C . ILE A 1 203 ? -5.469 -18.125 -7.805 1 98.5 203 ILE A C 1
ATOM 1553 O O . ILE A 1 203 ? -5.441 -16.891 -7.703 1 98.5 203 ILE A O 1
ATOM 1557 N N . VAL A 1 204 ? -6.449 -18.875 -7.277 1 98.69 204 VAL A N 1
ATOM 1558 C CA . VAL A 1 204 ? -7.523 -18.312 -6.465 1 98.69 204 VAL A CA 1
ATOM 1559 C C . VAL A 1 204 ? -7.492 -18.938 -5.066 1 98.69 204 VAL A C 1
ATOM 1561 O O . VAL A 1 204 ? -7.371 -20.141 -4.922 1 98.69 204 VAL A O 1
ATOM 1564 N N . LEU A 1 205 ? -7.543 -18.125 -4.082 1 98.56 205 LEU A N 1
ATOM 1565 C CA . LEU A 1 205 ? -7.664 -18.547 -2.688 1 98.56 205 LEU A CA 1
ATOM 1566 C C . LEU A 1 205 ? -8.992 -18.078 -2.1 1 98.56 205 LEU A C 1
ATOM 1568 O O . LEU A 1 205 ? -9.273 -16.891 -2.041 1 98.56 205 LEU A O 1
ATOM 1572 N N . SER A 1 206 ? -9.805 -19 -1.688 1 98.38 206 SER A N 1
ATOM 1573 C CA . SER A 1 206 ? -11.055 -18.734 -0.98 1 98.38 206 SER A CA 1
ATOM 1574 C C . SER A 1 206 ? -11.297 -19.781 0.113 1 98.38 206 SER A C 1
ATOM 1576 O O . SER A 1 206 ? -10.555 -20.766 0.216 1 98.38 206 SER A O 1
ATOM 1578 N N . GLU A 1 207 ? -12.211 -19.484 0.95 1 98 207 GLU A N 1
ATOM 1579 C CA . GLU A 1 207 ? -12.625 -20.438 1.98 1 98 207 GLU A CA 1
ATOM 1580 C C . GLU A 1 207 ? -11.43 -20.938 2.785 1 98 207 GLU A C 1
ATOM 1582 O O . GLU A 1 207 ? -10.672 -20.141 3.338 1 98 207 GLU A O 1
ATOM 1587 N N . GLU A 1 208 ? -11.219 -22.266 2.824 1 97.38 208 GLU A N 1
ATOM 1588 C CA . GLU A 1 208 ? -10.148 -22.828 3.637 1 97.38 208 GLU A CA 1
ATOM 1589 C C . GLU A 1 208 ? -8.781 -22.359 3.156 1 97.38 208 GLU A C 1
ATOM 1591 O O . GLU A 1 208 ? -7.906 -22.047 3.967 1 97.38 208 GLU A O 1
ATOM 1596 N N . ALA A 1 209 ? -8.578 -22.328 1.91 1 97.94 209 ALA A N 1
ATOM 1597 C CA . ALA A 1 209 ? -7.297 -21.906 1.354 1 97.94 209 ALA A CA 1
ATOM 1598 C C . ALA A 1 209 ? -6.945 -20.484 1.787 1 97.94 209 ALA A C 1
ATOM 1600 O O . ALA A 1 209 ? -5.777 -20.172 2.012 1 97.94 209 ALA A O 1
ATOM 1601 N N . ARG A 1 210 ? -7.934 -19.688 1.904 1 97.5 210 ARG A N 1
ATOM 1602 C CA . ARG A 1 210 ? -7.766 -18.281 2.246 1 97.5 210 ARG A CA 1
ATOM 1603 C C . ARG A 1 210 ? -7.516 -18.109 3.74 1 97.5 210 ARG A C 1
ATOM 1605 O O . ARG A 1 210 ? -6.734 -17.234 4.148 1 97.5 210 ARG A O 1
ATOM 1612 N N . TYR A 1 211 ? -8.109 -18.922 4.531 1 96.75 211 TYR A N 1
ATOM 1613 C CA . TYR A 1 211 ? -8.188 -18.578 5.949 1 96.75 211 TYR A CA 1
ATOM 1614 C C . TYR A 1 211 ? -7.367 -19.562 6.785 1 96.75 211 TYR A C 1
ATOM 1616 O O . TYR A 1 211 ? -6.887 -19.219 7.863 1 96.75 211 TYR A O 1
ATOM 1624 N N . GLU A 1 212 ? -7.172 -20.734 6.332 1 96.5 212 GLU A N 1
ATOM 1625 C CA . GLU A 1 212 ? -6.633 -21.766 7.207 1 96.5 212 GLU A CA 1
ATOM 1626 C C . GLU A 1 212 ? -5.254 -22.219 6.742 1 96.5 212 GLU A C 1
ATOM 1628 O O . GLU A 1 212 ? -4.617 -23.062 7.387 1 96.5 212 GLU A O 1
ATOM 1633 N N . TRP A 1 213 ? -4.758 -21.734 5.664 1 96.81 213 TRP A N 1
ATOM 1634 C CA . TRP A 1 213 ? -3.436 -22.047 5.133 1 96.81 213 TRP A CA 1
ATOM 1635 C C . TRP A 1 213 ? -2.627 -20.781 4.906 1 96.81 213 TRP A C 1
ATOM 1637 O O . TRP A 1 213 ? -3.154 -19.781 4.414 1 96.81 213 TRP A O 1
ATOM 1647 N N . THR A 1 214 ? -1.425 -20.766 5.301 1 96.12 214 THR A N 1
ATOM 1648 C CA . THR A 1 214 ? -0.531 -19.703 4.863 1 96.12 214 THR A CA 1
ATOM 1649 C C . THR A 1 214 ? 0.006 -19.984 3.463 1 96.12 214 THR A C 1
ATOM 1651 O O . THR A 1 214 ? 0.013 -21.141 3.018 1 96.12 214 THR A O 1
ATOM 1654 N N . HIS A 1 215 ? 0.392 -19.016 2.768 1 96.88 215 HIS A N 1
ATOM 1655 C CA . HIS A 1 215 ? 1.121 -19.141 1.511 1 96.88 215 HIS A CA 1
ATOM 1656 C C . HIS A 1 215 ? 2.404 -18.312 1.531 1 96.88 215 HIS A C 1
ATOM 1658 O O . HIS A 1 215 ? 2.465 -17.266 2.174 1 96.88 215 HIS A O 1
ATOM 1664 N N . GLY A 1 216 ? 3.416 -18.828 0.904 1 96.19 216 GLY A N 1
ATOM 1665 C CA . GLY A 1 216 ? 4.719 -18.188 0.861 1 96.19 216 GLY A CA 1
ATOM 1666 C C . GLY A 1 216 ? 5.551 -18.609 -0.336 1 96.19 216 GLY A C 1
ATOM 1667 O O . GLY A 1 216 ? 5.152 -19.484 -1.096 1 96.19 216 GLY A O 1
ATOM 1668 N N . ILE A 1 217 ? 6.582 -17.938 -0.587 1 96.81 217 ILE A N 1
ATOM 1669 C CA . ILE A 1 217 ? 7.578 -18.203 -1.614 1 96.81 217 ILE A CA 1
ATOM 1670 C C . ILE A 1 217 ? 8.977 -18.219 -0.989 1 96.81 217 ILE A C 1
ATOM 1672 O O . ILE A 1 217 ? 9.492 -17.172 -0.597 1 96.81 217 ILE A O 1
ATOM 1676 N N . ASP A 1 218 ? 9.562 -19.359 -0.963 1 96 218 ASP A N 1
ATOM 1677 C CA . ASP A 1 218 ? 10.898 -19.453 -0.382 1 96 218 ASP A CA 1
ATOM 1678 C C . ASP A 1 218 ? 11.93 -18.734 -1.239 1 96 218 ASP A C 1
ATOM 1680 O O . ASP A 1 218 ? 11.836 -18.719 -2.469 1 96 218 ASP A O 1
ATOM 1684 N N . LYS A 1 219 ? 12.914 -18.172 -0.579 1 95.5 219 LYS A N 1
ATOM 1685 C CA . LYS A 1 219 ? 13.977 -17.438 -1.269 1 95.5 219 LYS A CA 1
ATOM 1686 C C . LYS A 1 219 ? 14.922 -18.406 -1.988 1 95.5 219 LYS A C 1
ATOM 1688 O O . LYS A 1 219 ? 15.867 -18.922 -1.39 1 95.5 219 LYS A O 1
ATOM 1693 N N . ARG A 1 220 ? 14.633 -18.594 -3.273 1 95.88 220 ARG A N 1
ATOM 1694 C CA . ARG A 1 220 ? 15.422 -19.5 -4.109 1 95.88 220 ARG A CA 1
ATOM 1695 C C . ARG A 1 220 ? 15.641 -18.906 -5.5 1 95.88 220 ARG A C 1
ATOM 1697 O O . ARG A 1 220 ? 14.867 -18.062 -5.941 1 95.88 220 ARG A O 1
ATOM 1704 N N . THR A 1 221 ? 16.641 -19.438 -6.176 1 97.25 221 THR A N 1
ATOM 1705 C CA . THR A 1 221 ? 16.891 -18.984 -7.543 1 97.25 221 THR A CA 1
ATOM 1706 C C . THR A 1 221 ? 16.406 -20.031 -8.547 1 97.25 221 THR A C 1
ATOM 1708 O O . THR A 1 221 ? 16.328 -19.75 -9.75 1 97.25 221 THR A O 1
ATOM 1711 N N . GLN A 1 222 ? 16.094 -21.203 -8.008 1 96.56 222 GLN A N 1
ATOM 1712 C CA . GLN A 1 222 ? 15.578 -22.297 -8.836 1 96.56 222 GLN A CA 1
ATOM 1713 C C . GLN A 1 222 ? 14.578 -23.141 -8.062 1 96.56 222 GLN A C 1
ATOM 1715 O O . GLN A 1 222 ? 14.602 -23.172 -6.828 1 96.56 222 GLN A O 1
ATOM 1720 N N . ASP A 1 223 ? 13.766 -23.797 -8.844 1 95.88 223 ASP A N 1
ATOM 1721 C CA . ASP A 1 223 ? 12.75 -24.672 -8.258 1 95.88 223 ASP A CA 1
ATOM 1722 C C . ASP A 1 223 ? 12.82 -26.062 -8.844 1 95.88 223 ASP A C 1
ATOM 1724 O O . ASP A 1 223 ? 13.281 -26.25 -9.977 1 95.88 223 ASP A O 1
ATOM 1728 N N . TYR A 1 224 ? 12.492 -27.047 -8.047 1 94.31 224 TYR A N 1
ATOM 1729 C CA . TYR A 1 224 ? 12.398 -28.422 -8.492 1 94.31 224 TYR A CA 1
ATOM 1730 C C . TYR A 1 224 ? 10.938 -28.844 -8.656 1 94.31 224 TYR A C 1
ATOM 1732 O O . TYR A 1 224 ? 10.203 -28.938 -7.672 1 94.31 224 TYR A O 1
ATOM 1740 N N . VAL A 1 225 ? 10.578 -29.094 -9.875 1 94.06 225 VAL A N 1
ATOM 1741 C CA . VAL A 1 225 ? 9.172 -29.266 -10.203 1 94.06 225 VAL A CA 1
ATOM 1742 C C . VAL A 1 225 ? 8.93 -30.656 -10.742 1 94.06 225 VAL A C 1
ATOM 1744 O O . VAL A 1 225 ? 9.727 -31.188 -11.523 1 94.06 225 VAL A O 1
ATOM 1747 N N . CYS A 1 226 ? 7.824 -31.234 -10.258 1 86.38 226 CYS A N 1
ATOM 1748 C CA . CYS A 1 226 ? 7.461 -32.562 -10.711 1 86.38 226 CYS A CA 1
ATOM 1749 C C . CYS A 1 226 ? 7.23 -32.594 -12.219 1 86.38 226 CYS A C 1
ATOM 1751 O O . CYS A 1 226 ? 6.559 -31.719 -12.766 1 86.38 226 CYS A O 1
ATOM 1753 N N . ASP A 1 227 ? 7.98 -33.594 -12.883 1 74.06 227 ASP A N 1
ATOM 1754 C CA . ASP A 1 227 ? 7.773 -33.875 -14.297 1 74.06 227 ASP A CA 1
ATOM 1755 C C . ASP A 1 227 ? 7.441 -35.344 -14.539 1 74.06 227 ASP A C 1
ATOM 1757 O O . ASP A 1 227 ? 7.816 -36.188 -13.742 1 74.06 227 ASP A O 1
ATOM 1761 N N . ASN A 1 228 ? 6.102 -35.688 -14.922 1 62.41 228 ASN A N 1
ATOM 1762 C CA . ASN A 1 228 ? 5.617 -37.031 -15.164 1 62.41 228 ASN A CA 1
ATOM 1763 C C . ASN A 1 228 ? 6.766 -38 -15.461 1 62.41 228 ASN A C 1
ATOM 1765 O O . ASN A 1 228 ? 6.594 -39.219 -15.398 1 62.41 228 ASN A O 1
ATOM 1769 N N . VAL A 1 229 ? 7.773 -37.594 -15.992 1 56.38 229 VAL A N 1
ATOM 1770 C CA . VAL A 1 229 ? 8.703 -38.594 -16.531 1 56.38 229 VAL A CA 1
ATOM 1771 C C . VAL A 1 229 ? 9.617 -39.094 -15.414 1 56.38 229 VAL A C 1
ATOM 1773 O O . VAL A 1 229 ? 9.711 -40.281 -15.164 1 56.38 229 VAL A O 1
ATOM 1776 N N . ASP A 1 230 ? 10.625 -38.406 -15.023 1 56.31 230 ASP A N 1
ATOM 1777 C CA . ASP A 1 230 ? 11.766 -38.906 -14.273 1 56.31 230 ASP A CA 1
ATOM 1778 C C . ASP A 1 230 ? 11.891 -38.219 -12.914 1 56.31 230 ASP A C 1
ATOM 1780 O O . ASP A 1 230 ? 12.992 -37.938 -12.453 1 56.31 230 ASP A O 1
ATOM 1784 N N . GLY A 1 231 ? 10.625 -38.062 -12.133 1 69.25 231 GLY A N 1
ATOM 1785 C CA . GLY A 1 231 ? 10.797 -37.625 -10.75 1 69.25 231 GLY A CA 1
ATOM 1786 C C . GLY A 1 231 ? 10.625 -36.125 -10.547 1 69.25 231 GLY A C 1
ATOM 1787 O O . GLY A 1 231 ? 9.773 -35.719 -9.766 1 69.25 231 GLY A O 1
ATOM 1788 N N . GLY A 1 232 ? 11.523 -35.219 -11.297 1 86 232 GLY A N 1
ATOM 1789 C CA . GLY A 1 232 ? 11.453 -33.781 -11.25 1 86 232 GLY A CA 1
ATOM 1790 C C . GLY A 1 232 ? 12.484 -33.094 -12.133 1 86 232 GLY A C 1
ATOM 1791 O O . GLY A 1 232 ? 13.367 -33.75 -12.68 1 86 232 GLY A O 1
ATOM 1792 N N . MET A 1 233 ? 12.234 -31.891 -12.492 1 89.38 233 MET A N 1
ATOM 1793 C CA . MET A 1 233 ? 13.156 -31.078 -13.273 1 89.38 233 MET A CA 1
ATOM 1794 C C . MET A 1 233 ? 13.422 -29.75 -12.578 1 89.38 233 MET A C 1
ATOM 1796 O O . MET A 1 233 ? 12.508 -29.156 -11.984 1 89.38 233 MET A O 1
ATOM 1800 N N . TRP A 1 234 ? 14.586 -29.328 -12.742 1 92.88 234 TRP A N 1
ATOM 1801 C CA . TRP A 1 234 ? 14.953 -28.016 -12.211 1 92.88 234 TRP A CA 1
ATOM 1802 C C . TRP A 1 234 ? 14.492 -26.906 -13.141 1 92.88 234 TRP A C 1
ATOM 1804 O O . TRP A 1 234 ? 14.68 -26.984 -14.359 1 92.88 234 TRP A O 1
ATOM 1814 N N . VAL A 1 235 ? 13.891 -25.938 -12.586 1 95 235 VAL A N 1
ATOM 1815 C CA . VAL A 1 235 ? 13.453 -24.75 -13.328 1 95 235 VAL A CA 1
ATOM 1816 C C . VAL A 1 235 ? 14.078 -23.5 -12.727 1 95 235 VAL A C 1
ATOM 1818 O O . VAL A 1 235 ? 13.859 -23.188 -11.555 1 95 235 VAL A O 1
ATOM 1821 N N . GLU A 1 236 ? 14.828 -22.75 -13.539 1 97 236 GLU A N 1
ATOM 1822 C CA . GLU A 1 236 ? 15.43 -21.5 -13.078 1 97 236 GLU A CA 1
ATOM 1823 C C . GLU A 1 236 ? 14.383 -20.391 -12.969 1 97 236 GLU A C 1
ATOM 1825 O O . GLU A 1 236 ? 13.531 -20.25 -13.844 1 97 236 GLU A O 1
ATOM 1830 N N . ARG A 1 237 ? 14.469 -19.594 -11.898 1 97.75 237 ARG A N 1
ATOM 1831 C CA . ARG A 1 237 ? 13.586 -18.453 -11.75 1 97.75 237 ARG A CA 1
ATOM 1832 C C . ARG A 1 237 ? 14.125 -17.25 -12.516 1 97.75 237 ARG A C 1
ATOM 1834 O O . ARG A 1 237 ? 15.336 -17 -12.539 1 97.75 237 ARG A O 1
ATOM 1841 N N . GLY A 1 238 ? 13.281 -16.531 -13.172 1 98.19 238 GLY A N 1
ATOM 1842 C CA . GLY A 1 238 ? 13.555 -15.203 -13.695 1 98.19 238 GLY A CA 1
ATOM 1843 C C . GLY A 1 238 ? 12.875 -14.102 -12.914 1 98.19 238 GLY A C 1
ATOM 1844 O O . GLY A 1 238 ? 12.445 -14.312 -11.773 1 9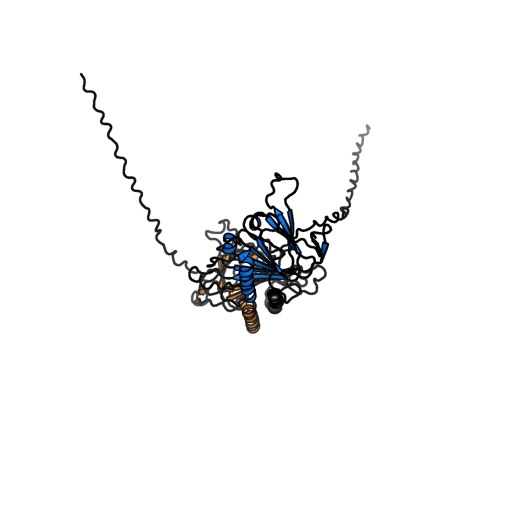8.19 238 GLY A O 1
ATOM 1845 N N . THR A 1 239 ? 12.898 -12.914 -13.5 1 98 239 THR A N 1
ATOM 1846 C CA . THR A 1 239 ? 12.148 -11.82 -12.906 1 98 239 THR A CA 1
ATOM 1847 C C . THR A 1 239 ? 10.648 -12.086 -12.984 1 98 239 THR A C 1
ATOM 1849 O O . THR A 1 239 ? 10.125 -12.438 -14.039 1 98 239 THR A O 1
ATOM 1852 N N . ARG A 1 240 ? 10 -11.953 -11.867 1 98.31 240 ARG A N 1
ATOM 1853 C CA . ARG A 1 240 ? 8.578 -12.258 -11.781 1 98.31 240 ARG A CA 1
ATOM 1854 C C . ARG A 1 240 ? 7.793 -11.062 -11.258 1 98.31 240 ARG A C 1
ATOM 1856 O O . ARG A 1 240 ? 8.188 -10.438 -10.273 1 98.31 240 ARG A O 1
ATOM 1863 N N . ILE A 1 241 ? 6.758 -10.719 -11.914 1 98.5 241 ILE A N 1
ATOM 1864 C CA . ILE A 1 241 ? 5.773 -9.773 -11.398 1 98.5 241 ILE A CA 1
ATOM 1865 C C . ILE A 1 241 ? 4.512 -10.531 -10.984 1 98.5 241 ILE A C 1
ATOM 1867 O O . ILE A 1 241 ? 4.035 -11.398 -11.711 1 98.5 241 ILE A O 1
ATOM 1871 N N . SER A 1 242 ? 4.031 -10.289 -9.836 1 98.38 242 SER A N 1
ATOM 1872 C CA . SER A 1 242 ? 2.787 -10.859 -9.336 1 98.38 242 SER A CA 1
ATOM 1873 C C . SER A 1 242 ? 1.751 -9.781 -9.055 1 98.38 242 SER A C 1
ATOM 1875 O O . SER A 1 242 ? 2.055 -8.773 -8.406 1 98.38 242 SER A O 1
ATOM 1877 N N . ILE A 1 243 ? 0.604 -9.93 -9.547 1 98.62 243 ILE A N 1
ATOM 1878 C CA . ILE A 1 243 ? -0.508 -9.039 -9.227 1 98.62 243 ILE A CA 1
ATOM 1879 C C . ILE A 1 243 ? -1.571 -9.805 -8.445 1 98.62 243 ILE A C 1
ATOM 1881 O O . ILE A 1 243 ? -2.035 -10.859 -8.883 1 98.62 243 ILE A O 1
ATOM 1885 N N . THR A 1 244 ? -1.926 -9.352 -7.305 1 98.31 244 THR A N 1
ATOM 1886 C CA . THR A 1 244 ? -2.945 -9.953 -6.453 1 98.31 244 THR A CA 1
ATOM 1887 C C . THR A 1 244 ? -4.113 -8.984 -6.25 1 98.31 244 THR A C 1
ATOM 1889 O O . THR A 1 244 ? -3.912 -7.832 -5.871 1 98.31 244 THR A O 1
ATOM 1892 N N . PHE A 1 245 ? -5.289 -9.469 -6.582 1 97.44 245 PHE A N 1
ATOM 1893 C CA . PHE A 1 245 ? -6.508 -8.695 -6.371 1 97.44 245 PHE A CA 1
ATOM 1894 C C . PHE A 1 245 ? -7.25 -9.18 -5.133 1 97.44 245 PHE A C 1
ATOM 1896 O O . PHE A 1 245 ? -7.434 -10.391 -4.945 1 97.44 245 PHE A O 1
ATOM 1903 N N . ARG A 1 246 ? -7.684 -8.25 -4.359 1 96.06 246 ARG A N 1
ATOM 1904 C CA . ARG A 1 246 ? -8.414 -8.539 -3.131 1 96.06 246 ARG A CA 1
ATOM 1905 C C . ARG A 1 246 ? -9.617 -7.617 -2.977 1 96.06 246 ARG A C 1
ATOM 1907 O O . ARG A 1 246 ? -9.688 -6.566 -3.617 1 96.06 246 ARG A O 1
ATOM 1914 N N . TRP A 1 247 ? -10.57 -8.086 -2.178 1 93.88 247 TRP A N 1
ATOM 1915 C CA . TRP A 1 247 ? -11.688 -7.242 -1.751 1 93.88 247 TRP A CA 1
ATOM 1916 C C . TRP A 1 247 ? -11.445 -6.691 -0.349 1 93.88 247 TRP A C 1
ATOM 1918 O O . TRP A 1 247 ? -10.984 -7.418 0.538 1 93.88 247 TRP A O 1
ATOM 1928 N N . MET A 1 248 ? -11.75 -5.43 -0.182 1 92.31 248 MET A N 1
ATOM 1929 C CA . MET A 1 248 ? -11.609 -4.801 1.129 1 92.31 248 MET A CA 1
ATOM 1930 C C . MET A 1 248 ? -12.812 -5.109 2.014 1 92.31 248 MET A C 1
ATOM 1932 O O . MET A 1 248 ? -13.953 -5.125 1.538 1 92.31 248 MET A O 1
ATOM 1936 N N . LEU A 1 249 ? -12.516 -5.328 3.256 1 90.75 249 LEU A N 1
ATOM 1937 C CA . LEU A 1 249 ? -13.625 -5.363 4.207 1 90.75 249 LEU A CA 1
ATOM 1938 C C . LEU A 1 249 ? -14.195 -3.969 4.43 1 90.75 249 LEU A C 1
ATOM 1940 O O . LEU A 1 249 ? -13.484 -2.971 4.281 1 90.75 249 LEU A O 1
ATOM 1944 N N . GLU A 1 250 ? -15.414 -3.965 4.793 1 80.88 250 GLU A N 1
ATOM 1945 C CA . GLU A 1 250 ? -16.031 -2.68 5.102 1 80.88 250 GLU A CA 1
ATOM 1946 C C . GLU A 1 250 ? -15.305 -1.971 6.238 1 80.88 250 GLU A C 1
ATOM 1948 O O . GLU A 1 250 ? -14.961 -2.592 7.246 1 80.88 250 GLU A O 1
ATOM 1953 N N . GLY A 1 251 ? -15 -0.633 6.059 1 74 251 GLY A N 1
ATOM 1954 C CA . GLY A 1 251 ? -14.359 0.151 7.105 1 74 251 GLY A CA 1
ATOM 1955 C C . GLY A 1 251 ? -12.852 -0.004 7.141 1 74 251 GLY A C 1
ATOM 1956 O O . GLY A 1 251 ? -12.172 0.691 7.891 1 74 251 GLY A O 1
ATOM 1957 N N . ALA A 1 252 ? -12.289 -0.905 6.367 1 69.69 252 ALA A N 1
ATOM 1958 C CA . ALA A 1 252 ? -10.859 -1.196 6.418 1 69.69 252 ALA A CA 1
ATOM 1959 C C . ALA A 1 252 ? -10.078 -0.27 5.488 1 69.69 252 ALA A C 1
ATOM 1961 O O . ALA A 1 252 ? -8.906 -0.525 5.184 1 69.69 252 ALA A O 1
ATOM 1962 N N . ASP A 1 253 ? -10.57 0.803 5.043 1 62.62 253 ASP A N 1
ATOM 1963 C CA . ASP A 1 253 ? -9.961 1.671 4.043 1 62.62 253 ASP A CA 1
ATOM 1964 C C . ASP A 1 253 ? -8.797 2.467 4.641 1 62.62 253 ASP A C 1
ATOM 1966 O O . ASP A 1 253 ? -8.055 3.131 3.914 1 62.62 253 ASP A O 1
ATOM 1970 N N . VAL A 1 254 ? -8.672 2.518 6.004 1 55.91 254 VAL A N 1
ATOM 1971 C CA . VAL A 1 254 ? -7.68 3.402 6.598 1 55.91 254 VAL A CA 1
ATOM 1972 C C . VAL A 1 254 ? -6.344 2.67 6.723 1 55.91 254 VAL A C 1
ATOM 1974 O O . VAL A 1 254 ? -6.254 1.647 7.406 1 55.91 254 VAL A O 1
ATOM 1977 N N . LEU A 1 255 ? -5.473 2.65 5.582 1 60.66 255 LEU A N 1
ATOM 1978 C CA . LEU A 1 255 ? -4.145 2.08 5.781 1 60.66 255 LEU A CA 1
ATOM 1979 C C . LEU A 1 255 ? -3.148 3.152 6.211 1 60.66 255 LEU A C 1
ATOM 1981 O O . LEU A 1 255 ? -3.061 4.211 5.582 1 60.66 255 LEU A O 1
ATOM 1985 N N . SER A 1 256 ? -3.107 3.395 7.664 1 58.19 256 SER A N 1
ATOM 1986 C CA . SER A 1 256 ? -2.043 4.281 8.125 1 58.19 256 SER A CA 1
ATOM 1987 C C . SER A 1 256 ? -0.774 3.504 8.445 1 58.19 256 SER A C 1
ATOM 1989 O O . SER A 1 256 ? -0.84 2.342 8.859 1 58.19 256 SER A O 1
ATOM 1991 N N . MET B 1 1 ? -73.75 -29.906 59.75 1 22.89 1 MET B N 1
ATOM 1992 C CA . MET B 1 1 ? -74.438 -29.359 58.594 1 22.89 1 MET B CA 1
ATOM 1993 C C . MET B 1 1 ? -73.625 -28.203 58 1 22.89 1 MET B C 1
ATOM 1995 O O . MET B 1 1 ? -74.062 -27.562 57.031 1 22.89 1 MET B O 1
ATOM 1999 N N . GLU B 1 2 ? -72.688 -27.75 58.844 1 24.31 2 GLU B N 1
ATOM 2000 C CA . GLU B 1 2 ? -72.188 -26.375 58.844 1 24.31 2 GLU B CA 1
ATOM 2001 C C . GLU B 1 2 ? -71.438 -26.094 57.531 1 24.31 2 GLU B C 1
ATOM 2003 O O . GLU B 1 2 ? -70.688 -26.953 57.062 1 24.31 2 GLU B O 1
ATOM 2008 N N . GLY B 1 3 ? -71.812 -25.109 56.906 1 23.45 3 GLY B N 1
ATOM 2009 C CA . GLY B 1 3 ? -71.875 -24.547 55.562 1 23.45 3 GLY B CA 1
ATOM 2010 C C . GLY B 1 3 ? -70.562 -24.125 55 1 23.45 3 GLY B C 1
ATOM 2011 O O . GLY B 1 3 ? -69.938 -23.203 55.531 1 23.45 3 GLY B O 1
ATOM 2012 N N . ASP B 1 4 ? -69.75 -25.094 54.656 1 24.27 4 ASP B N 1
ATOM 2013 C CA . ASP B 1 4 ? -68.312 -25.141 54.25 1 24.27 4 ASP B CA 1
ATOM 2014 C C . ASP B 1 4 ? -68.062 -24.172 53.125 1 24.27 4 ASP B C 1
ATOM 2016 O O . ASP B 1 4 ? -68.688 -24.25 52.062 1 24.27 4 ASP B O 1
ATOM 2020 N N . ARG B 1 5 ? -67.688 -22.969 53.625 1 23.59 5 ARG B N 1
ATOM 2021 C CA . ARG B 1 5 ? -67.438 -21.688 52.938 1 23.59 5 ARG B CA 1
ATOM 2022 C C . ARG B 1 5 ? -66.625 -21.891 51.656 1 23.59 5 ARG B C 1
ATOM 2024 O O . ARG B 1 5 ? -65.75 -22.703 51.594 1 23.59 5 ARG B O 1
ATOM 2031 N N . ASP B 1 6 ? -67.25 -21.688 50.469 1 22.2 6 ASP B N 1
ATOM 2032 C CA . ASP B 1 6 ? -67.188 -21.719 49 1 22.2 6 ASP B CA 1
ATOM 2033 C C . ASP B 1 6 ? -65.938 -20.922 48.5 1 22.2 6 ASP B C 1
ATOM 2035 O O . ASP B 1 6 ? -65.938 -19.688 48.562 1 22.2 6 ASP B O 1
ATOM 2039 N N . SER B 1 7 ? -64.812 -21.234 49.125 1 25.14 7 SER B N 1
ATOM 2040 C CA . SER B 1 7 ? -63.625 -20.375 48.969 1 25.14 7 SER B CA 1
ATOM 2041 C C . SER B 1 7 ? -63.312 -20.156 47.5 1 25.14 7 SER B C 1
ATOM 2043 O O . SER B 1 7 ? -63 -21.109 46.781 1 25.14 7 SER B O 1
ATOM 2045 N N . LEU B 1 8 ? -64.125 -19.25 46.938 1 23.05 8 LEU B N 1
ATOM 2046 C CA . LEU B 1 8 ? -64.188 -18.812 45.531 1 23.05 8 LEU B CA 1
ATOM 2047 C C . LEU B 1 8 ? -62.781 -18.547 45 1 23.05 8 LEU B C 1
ATOM 2049 O O . LEU B 1 8 ? -61.969 -17.828 45.625 1 23.05 8 LEU B O 1
ATOM 2053 N N . ILE B 1 9 ? -62.188 -19.5 44.375 1 25.94 9 ILE B N 1
ATOM 2054 C CA . ILE B 1 9 ? -60.875 -19.578 43.688 1 25.94 9 ILE B CA 1
ATOM 2055 C C . ILE B 1 9 ? -60.75 -18.438 42.688 1 25.94 9 ILE B C 1
ATOM 2057 O O . ILE B 1 9 ? -61.5 -18.391 41.688 1 25.94 9 ILE B O 1
ATOM 2061 N N . SER B 1 10 ? -60.875 -17.172 43.219 1 22.64 10 SER B N 1
ATOM 2062 C CA . SER B 1 10 ? -60.875 -16.047 42.281 1 22.64 10 SER B CA 1
ATOM 2063 C C . SER B 1 10 ? -59.781 -16.172 41.25 1 22.64 10 SER B C 1
ATOM 2065 O O . SER B 1 10 ? -58.625 -16.406 41.594 1 22.64 10 SER B O 1
ATOM 2067 N N . VAL B 1 11 ? -60.125 -16.609 40.094 1 26.05 11 VAL B N 1
ATOM 2068 C CA . VAL B 1 11 ? -59.438 -16.75 38.812 1 26.05 11 VAL B CA 1
ATOM 2069 C C . VAL B 1 11 ? -58.688 -15.453 38.5 1 26.05 11 VAL B C 1
ATOM 2071 O O . VAL B 1 11 ? -59.281 -14.383 38.375 1 26.05 11 VAL B O 1
ATOM 2074 N N . ASP B 1 12 ? -57.625 -15.195 39.219 1 23.73 12 ASP B N 1
ATOM 2075 C CA . ASP B 1 12 ? -56.875 -13.953 39.094 1 23.73 12 ASP B CA 1
ATOM 2076 C C . ASP B 1 12 ? -56.531 -13.672 37.625 1 23.73 12 ASP B C 1
ATOM 2078 O O . ASP B 1 12 ? -56.062 -14.555 36.906 1 23.73 12 ASP B O 1
ATOM 2082 N N . SER B 1 13 ? -57.375 -12.852 37 1 24.03 13 SER B N 1
ATOM 2083 C CA . SER B 1 13 ? -57.312 -12.312 35.656 1 24.03 13 SER B CA 1
ATOM 2084 C C . SER B 1 13 ? -55.875 -11.883 35.281 1 24.03 13 SER B C 1
ATOM 2086 O O . SER B 1 13 ? -55.219 -11.18 36.062 1 24.03 13 SER B O 1
ATOM 2088 N N . ASP B 1 14 ? -55.156 -12.734 34.656 1 23.98 14 ASP B N 1
ATOM 2089 C CA . ASP B 1 14 ? -53.812 -12.633 34.094 1 23.98 14 ASP B CA 1
ATOM 2090 C C . ASP B 1 14 ? -53.656 -11.352 33.281 1 23.98 14 ASP B C 1
ATOM 2092 O O . ASP B 1 14 ? -54.406 -11.125 32.344 1 23.98 14 ASP B O 1
ATOM 2096 N N . LYS B 1 15 ? -53.344 -10.234 33.969 1 25.61 15 LYS B N 1
ATOM 2097 C CA . LYS B 1 15 ? -53.094 -8.898 33.438 1 25.61 15 LYS B CA 1
ATOM 2098 C C . LYS B 1 15 ? -52.312 -8.961 32.125 1 25.61 15 LYS B C 1
ATOM 2100 O O . LYS B 1 15 ? -51.406 -9.766 31.984 1 25.61 15 LYS B O 1
ATOM 2105 N N . ASP B 1 16 ? -52.875 -8.5 31.047 1 24.34 16 ASP B N 1
ATOM 2106 C CA . ASP B 1 16 ? -52.5 -8.234 29.656 1 24.34 16 ASP B CA 1
ATOM 2107 C C . ASP B 1 16 ? -51.156 -7.543 29.578 1 24.34 16 ASP B C 1
ATOM 2109 O O . ASP B 1 16 ? -50.969 -6.469 30.156 1 24.34 16 ASP B O 1
ATOM 2113 N N . SER B 1 17 ? -50.062 -8.242 29.766 1 24.48 17 SER B N 1
ATOM 2114 C CA . SER B 1 17 ? -48.719 -7.684 29.594 1 24.48 17 SER B CA 1
ATOM 2115 C C . SER B 1 17 ? -48.625 -6.863 28.312 1 24.48 17 SER B C 1
ATOM 2117 O O . SER B 1 17 ? -48.75 -7.402 27.219 1 24.48 17 SER B O 1
ATOM 2119 N N . ASN B 1 18 ? -49.219 -5.734 28.312 1 23.67 18 ASN B N 1
ATOM 2120 C CA . ASN B 1 18 ? -49.062 -4.805 27.203 1 23.67 18 ASN B CA 1
ATOM 2121 C C . ASN B 1 18 ? -47.594 -4.652 26.828 1 23.67 18 ASN B C 1
ATOM 2123 O O . ASN B 1 18 ? -46.781 -4.168 27.625 1 23.67 18 ASN B O 1
ATOM 2127 N N . ALA B 1 19 ? -47.062 -5.57 26.047 1 27.48 19 ALA B N 1
ATOM 2128 C CA . ALA B 1 19 ? -45.781 -5.434 25.359 1 27.48 19 ALA B CA 1
ATOM 2129 C C . ALA B 1 19 ? -45.594 -4.023 24.812 1 27.48 19 ALA B C 1
ATOM 2131 O O . ALA B 1 19 ? -46.281 -3.613 23.891 1 27.48 19 ALA B O 1
ATOM 2132 N N . SER B 1 20 ? -45.469 -3.084 25.688 1 24.55 20 SER B N 1
ATOM 2133 C CA . SER B 1 20 ? -45.125 -1.755 25.188 1 24.55 20 SER B CA 1
ATOM 2134 C C . SER B 1 20 ? -44 -1.823 24.141 1 24.55 20 SER B C 1
ATOM 2136 O O . SER B 1 20 ? -42.938 -2.375 24.391 1 24.55 20 SER B O 1
ATOM 2138 N N . TYR B 1 21 ? -44.375 -1.925 22.859 1 24.73 21 TYR B N 1
ATOM 2139 C CA . TYR B 1 21 ? -43.531 -1.663 21.703 1 24.73 21 TYR B CA 1
ATOM 2140 C C . TYR B 1 21 ? -42.688 -0.425 21.922 1 24.73 21 TYR B C 1
ATOM 2142 O O . TYR B 1 21 ? -43.188 0.699 21.922 1 24.73 21 TYR B O 1
ATOM 2150 N N . ASP B 1 22 ? -41.844 -0.492 22.906 1 27.72 22 ASP B N 1
ATOM 2151 C CA . ASP B 1 22 ? -40.906 0.62 22.969 1 27.72 22 ASP B CA 1
ATOM 2152 C C . ASP B 1 22 ? -40.406 0.995 21.578 1 27.72 22 ASP B C 1
ATOM 2154 O O . ASP B 1 22 ? -39.906 0.139 20.828 1 27.72 22 ASP B O 1
ATOM 2158 N N . SER B 1 23 ? -41.156 1.895 20.953 1 28.25 23 SER B N 1
ATOM 2159 C CA . SER B 1 23 ? -40.719 2.531 19.719 1 28.25 23 SER B CA 1
ATOM 2160 C C . SER B 1 23 ? -39.25 2.83 19.719 1 28.25 23 SER B C 1
ATOM 2162 O O . SER B 1 23 ? -38.75 3.621 20.547 1 28.25 23 SER B O 1
ATOM 2164 N N . ILE B 1 24 ? -38.438 1.886 19.484 1 27.62 24 ILE B N 1
ATOM 2165 C CA . ILE B 1 24 ? -37 1.979 19.234 1 27.62 24 ILE B CA 1
ATOM 2166 C C . ILE B 1 24 ? -36.719 3.18 18.328 1 27.62 24 ILE B C 1
ATOM 2168 O O . ILE B 1 24 ? -35.656 3.268 17.719 1 27.62 24 ILE B O 1
ATOM 2172 N N . PHE B 1 25 ? -37.781 3.824 17.844 1 31.89 25 PHE B N 1
ATOM 2173 C CA . PHE B 1 25 ? -37.406 5.039 17.141 1 31.89 25 PHE B CA 1
ATOM 2174 C C . PHE B 1 25 ? -36.656 5.988 18.047 1 31.89 25 PHE B C 1
ATOM 2176 O O . PHE B 1 25 ? -37.25 6.734 18.828 1 31.89 25 PHE B O 1
ATOM 2183 N N . ASP B 1 26 ? -35.656 5.551 18.578 1 28.81 26 ASP B N 1
ATOM 2184 C CA . ASP B 1 26 ? -34.812 6.555 19.234 1 28.81 26 ASP B CA 1
ATOM 2185 C C . ASP B 1 26 ? -34.875 7.891 18.5 1 28.81 26 ASP B C 1
ATOM 2187 O O . ASP B 1 26 ? -35.031 7.918 17.266 1 28.81 26 ASP B O 1
ATOM 2191 N N . ASP B 1 27 ? -35.469 8.875 19.062 1 31.86 27 ASP B N 1
ATOM 2192 C CA . ASP B 1 27 ? -35.281 10.258 18.625 1 31.86 27 ASP B CA 1
ATOM 2193 C C . ASP B 1 27 ? -33.875 10.477 18.062 1 31.86 27 ASP B C 1
ATOM 2195 O O . ASP B 1 27 ? -32.875 10.125 18.688 1 31.86 27 ASP B O 1
ATOM 2199 N N . ASP B 1 28 ? -33.781 10.383 16.797 1 32.75 28 ASP B N 1
ATOM 2200 C CA . ASP B 1 28 ? -32.594 10.852 16.047 1 32.75 28 ASP B CA 1
ATOM 2201 C C . ASP B 1 28 ? -32 12.102 16.703 1 32.75 28 ASP B C 1
ATOM 2203 O O . ASP B 1 28 ? -32.375 13.227 16.375 1 32.75 28 ASP B O 1
ATOM 2207 N N . ALA B 1 29 ? -32.031 12.211 17.984 1 33.12 29 ALA B N 1
ATOM 2208 C CA . ALA B 1 29 ? -31.328 13.367 18.516 1 33.12 29 ALA B CA 1
ATOM 2209 C C . ALA B 1 29 ? -30.141 13.727 17.641 1 33.12 29 ALA B C 1
ATOM 2211 O O . ALA B 1 29 ? -29.203 12.93 17.5 1 33.12 29 ALA B O 1
ATOM 2212 N N . VAL B 1 30 ? -30.312 14.438 16.672 1 36 30 VAL B N 1
ATOM 2213 C CA . VAL B 1 30 ? -29.219 15.086 15.969 1 36 30 VAL B CA 1
ATOM 2214 C C . VAL B 1 30 ? -28.062 15.352 16.938 1 36 30 VAL B C 1
ATOM 2216 O O . VAL B 1 30 ? -28.266 15.961 18 1 36 30 VAL B O 1
ATOM 2219 N N . GLU B 1 31 ? -27.156 14.438 17.125 1 39.41 31 GLU B N 1
ATOM 2220 C CA . GLU B 1 31 ? -25.984 14.867 17.891 1 39.41 31 GLU B CA 1
ATOM 2221 C C . GLU B 1 31 ? -25.828 16.391 17.844 1 39.41 31 GLU B C 1
ATOM 2223 O O . GLU B 1 31 ? -26 17 16.797 1 39.41 31 GLU B O 1
ATOM 2228 N N . PRO B 1 32 ? -26.125 17.141 18.828 1 40.31 32 PRO B N 1
ATOM 2229 C CA . PRO B 1 32 ? -25.875 18.578 18.688 1 40.31 32 PRO B CA 1
ATOM 2230 C C . PRO B 1 32 ? -24.734 18.875 17.719 1 40.31 32 PRO B C 1
ATOM 2232 O O . PRO B 1 32 ? -23.859 18.031 17.5 1 40.31 32 PRO B O 1
ATOM 2235 N N . PRO B 1 33 ? -24.938 19.781 16.781 1 44 33 PRO B N 1
ATOM 2236 C CA . PRO B 1 33 ? -23.828 20.156 15.898 1 44 33 PRO B CA 1
ATOM 2237 C C . PRO B 1 33 ? -22.484 20.172 16.625 1 44 33 PRO B C 1
ATOM 2239 O O . PRO B 1 33 ? -22.359 20.781 17.688 1 44 33 PRO B O 1
ATOM 2242 N N . GLN B 1 34 ? -21.828 19.094 16.891 1 52.12 34 GLN B N 1
ATOM 2243 C CA . GLN B 1 34 ? -20.516 19.094 17.531 1 52.12 34 GLN B CA 1
ATOM 2244 C C . GLN B 1 34 ? -19.766 20.391 17.234 1 52.12 34 GLN B C 1
ATOM 2246 O O . GLN B 1 34 ? -19.672 20.812 16.078 1 52.12 34 GLN B O 1
ATOM 2251 N N . GLU B 1 35 ? -19.703 21.266 18.141 1 69.25 35 GLU B N 1
ATOM 2252 C CA . GLU B 1 35 ? -18.922 22.5 18.047 1 69.25 35 GLU B CA 1
ATOM 2253 C C . GLU B 1 35 ? -17.547 22.234 17.438 1 69.25 35 GLU B C 1
ATOM 2255 O O . GLU B 1 35 ? -16.828 21.328 17.891 1 69.25 35 GLU B O 1
ATOM 2260 N N . ILE B 1 36 ? -17.312 22.562 16.219 1 80.38 36 ILE B N 1
ATOM 2261 C CA . ILE B 1 36 ? -16.031 22.484 15.531 1 80.38 36 ILE B CA 1
ATOM 2262 C C . ILE B 1 36 ? -14.992 23.328 16.25 1 80.38 36 ILE B C 1
ATOM 2264 O O . ILE B 1 36 ? -15.156 24.547 16.375 1 80.38 36 ILE B O 1
ATOM 2268 N N . PRO B 1 37 ? -14.094 22.672 16.891 1 83.12 37 PRO B N 1
ATOM 2269 C CA . PRO B 1 37 ? -13.055 23.438 17.578 1 83.12 37 PRO B CA 1
ATOM 2270 C C . PRO B 1 37 ? -12.25 24.328 16.641 1 83.12 37 PRO B C 1
ATOM 2272 O O . PRO B 1 37 ? -12.102 24.016 15.461 1 83.12 37 PRO B O 1
ATOM 2275 N N . VAL B 1 38 ? -11.805 25.453 17.188 1 88.88 38 VAL B N 1
ATOM 2276 C CA . VAL B 1 38 ? -10.906 26.312 16.422 1 88.88 38 VAL B CA 1
ATOM 2277 C C . VAL B 1 38 ? -9.531 25.656 16.312 1 88.88 38 VAL B C 1
ATOM 2279 O O . VAL B 1 38 ? -8.938 25.266 17.312 1 88.88 38 VAL B O 1
ATOM 2282 N N . ALA B 1 39 ? -9.039 25.531 15.086 1 95.31 39 ALA B N 1
ATOM 2283 C CA . ALA B 1 39 ? -7.742 24.891 14.859 1 95.31 39 ALA B CA 1
ATOM 2284 C C . ALA B 1 39 ? -6.602 25.891 15.016 1 95.31 39 ALA B C 1
ATOM 2286 O O . ALA B 1 39 ? -6.707 27.047 14.586 1 95.31 39 ALA B O 1
ATOM 2287 N N . LEU B 1 40 ? -5.555 25.391 15.594 1 92.56 40 LEU B N 1
ATOM 2288 C CA . LEU B 1 40 ? -4.34 26.188 15.719 1 92.56 40 LEU B CA 1
ATOM 2289 C C . LEU B 1 40 ? -3.676 26.375 14.359 1 92.56 40 LEU B C 1
ATOM 2291 O O . LEU B 1 40 ? -3.801 25.531 13.477 1 92.56 40 LEU B O 1
ATOM 2295 N N . ASP B 1 41 ? -2.926 27.484 14.203 1 90.56 41 ASP B N 1
ATOM 2296 C CA . ASP B 1 41 ? -2.127 27.719 13.008 1 90.56 41 ASP B CA 1
ATOM 2297 C C . ASP B 1 41 ? -0.635 27.609 13.312 1 90.56 41 ASP B C 1
ATOM 2299 O O . ASP B 1 41 ? 0.188 28.234 12.633 1 90.56 41 ASP B O 1
ATOM 2303 N N . VAL B 1 42 ? -0.34 26.984 14.469 1 90.81 42 VAL B N 1
ATOM 2304 C CA . VAL B 1 42 ? 1.029 26.703 14.883 1 90.81 42 VAL B CA 1
ATOM 2305 C C . VAL B 1 42 ? 1.116 25.281 15.43 1 90.81 42 VAL B C 1
ATOM 2307 O O . VAL B 1 42 ? 0.094 24.656 15.734 1 90.81 42 VAL B O 1
ATOM 2310 N N . ALA B 1 43 ? 2.314 24.797 15.547 1 93.81 43 ALA B N 1
ATOM 2311 C CA . ALA B 1 43 ? 2.512 23.453 16.094 1 93.81 43 ALA B CA 1
ATOM 2312 C C . ALA B 1 43 ? 2.107 23.391 17.562 1 93.81 43 ALA B C 1
ATOM 2314 O O . ALA B 1 43 ? 2.447 24.281 18.344 1 93.81 43 ALA B O 1
ATOM 2315 N N . PRO B 1 44 ? 1.362 22.453 17.875 1 95.25 44 PRO B N 1
ATOM 2316 C CA . PRO B 1 44 ? 1.123 22.234 19.312 1 95.25 44 PRO B CA 1
ATOM 2317 C C . PRO B 1 44 ? 2.371 21.781 20.062 1 95.25 44 PRO B C 1
ATOM 2319 O O . PRO B 1 44 ? 3.344 21.344 19.438 1 95.25 44 PRO B O 1
ATOM 2322 N N . PRO B 1 45 ? 2.371 21.922 21.375 1 95.5 45 PRO B N 1
ATOM 2323 C CA . PRO B 1 45 ? 3.553 21.547 22.156 1 95.5 45 PRO B CA 1
ATOM 2324 C C . PRO B 1 45 ? 3.662 20.047 22.391 1 95.5 45 PRO B C 1
ATOM 2326 O O . PRO B 1 45 ? 3.65 19.594 23.547 1 95.5 45 PRO B O 1
ATOM 2329 N N . ILE B 1 46 ? 3.797 19.312 21.375 1 97 46 ILE B N 1
ATOM 2330 C CA . ILE B 1 46 ? 4.043 17.875 21.406 1 97 46 ILE B CA 1
ATOM 2331 C C . ILE B 1 46 ? 5.496 17.594 21.047 1 97 46 ILE B C 1
ATOM 2333 O O . ILE B 1 46 ? 5.922 17.875 19.922 1 97 46 ILE B O 1
ATOM 2337 N N . PRO B 1 47 ? 6.273 17.062 22 1 97.69 47 PRO B N 1
ATOM 2338 C CA . PRO B 1 47 ? 7.664 16.75 21.656 1 97.69 47 PRO B CA 1
ATOM 2339 C C . PRO B 1 47 ? 7.781 15.867 20.422 1 97.69 47 PRO B C 1
ATOM 2341 O O . PRO B 1 47 ? 7.055 14.875 20.297 1 97.69 47 PRO B O 1
ATOM 2344 N N . GLY B 1 48 ? 8.625 16.297 19.453 1 98.25 48 GLY B N 1
ATOM 2345 C CA . GLY B 1 48 ? 8.859 15.508 18.25 1 98.25 48 GLY B CA 1
ATOM 2346 C C . GLY B 1 48 ? 7.977 15.914 17.078 1 98.25 48 GLY B C 1
ATOM 2347 O O . GLY B 1 48 ? 8.109 15.383 15.984 1 98.25 48 GLY B O 1
ATOM 2348 N N . LEU B 1 49 ? 7.039 16.828 17.375 1 98.44 49 LEU B N 1
ATOM 2349 C CA . LEU B 1 49 ? 6.227 17.375 16.297 1 98.44 49 LEU B CA 1
ATOM 2350 C C . LEU B 1 49 ? 6.84 18.672 15.758 1 98.44 49 LEU B C 1
ATOM 2352 O O . LEU B 1 49 ? 7.047 19.625 16.5 1 98.44 49 LEU B O 1
ATOM 2356 N N . TYR B 1 50 ? 7.188 18.703 14.547 1 98.19 50 TYR B N 1
ATOM 2357 C CA . TYR B 1 50 ? 7.715 19.906 13.906 1 98.19 50 TYR B CA 1
ATOM 2358 C C . TYR B 1 50 ? 6.797 20.375 12.781 1 98.19 50 TYR B C 1
ATOM 2360 O O . TYR B 1 50 ? 6.547 19.641 11.828 1 98.19 50 TYR B O 1
ATOM 2368 N N . PHE B 1 51 ? 6.344 21.516 12.945 1 97.81 51 PHE B N 1
ATOM 2369 C CA . PHE B 1 51 ? 5.434 22.141 11.984 1 97.81 51 PHE B CA 1
ATOM 2370 C C . PHE B 1 51 ? 5.496 23.656 12.078 1 97.81 51 PHE B C 1
ATOM 2372 O O . PHE B 1 51 ? 5.418 24.219 13.172 1 97.81 51 PHE B O 1
ATOM 2379 N N . ASP B 1 52 ? 5.664 24.266 10.984 1 96.12 52 ASP B N 1
ATOM 2380 C CA . ASP B 1 52 ? 5.598 25.703 10.789 1 96.12 52 ASP B CA 1
ATOM 2381 C C . ASP B 1 52 ? 4.805 26.062 9.531 1 96.12 52 ASP B C 1
ATOM 2383 O O . ASP B 1 52 ? 5.234 25.75 8.414 1 96.12 52 ASP B O 1
ATOM 2387 N N . PRO B 1 53 ? 3.625 26.672 9.695 1 95 53 PRO B N 1
ATOM 2388 C CA . PRO B 1 53 ? 2.76 26.938 8.547 1 95 53 PRO B CA 1
ATOM 2389 C C . PRO B 1 53 ? 3.426 27.844 7.512 1 95 53 PRO B C 1
ATOM 2391 O O . PRO B 1 53 ? 2.959 27.938 6.375 1 95 53 PRO B O 1
ATOM 2394 N N . ASN B 1 54 ? 4.512 28.5 7.895 1 94.62 54 ASN B N 1
ATOM 2395 C CA . ASN B 1 54 ? 5.168 29.438 6.984 1 94.62 54 ASN B CA 1
ATOM 2396 C C . ASN B 1 54 ? 6.258 28.75 6.164 1 94.62 54 ASN B C 1
ATOM 2398 O O . ASN B 1 54 ? 6.785 29.328 5.215 1 94.62 54 ASN B O 1
ATOM 2402 N N . ILE B 1 55 ? 6.59 27.594 6.543 1 96.62 55 ILE B N 1
ATOM 2403 C CA . ILE B 1 55 ? 7.535 26.812 5.762 1 96.62 55 ILE B CA 1
ATOM 2404 C C . ILE B 1 55 ? 6.785 25.969 4.734 1 96.62 55 ILE B C 1
ATOM 2406 O O . ILE B 1 55 ? 6.145 24.984 5.09 1 96.62 55 ILE B O 1
ATOM 2410 N N . ARG B 1 56 ? 6.934 26.422 3.488 1 97.12 56 ARG B N 1
ATOM 2411 C CA . ARG B 1 56 ? 6.199 25.781 2.396 1 97.12 56 ARG B CA 1
ATOM 2412 C C . ARG B 1 56 ? 7.141 25.359 1.277 1 97.12 56 ARG B C 1
ATOM 2414 O O . ARG B 1 56 ? 8.133 26.031 0.997 1 97.12 56 ARG B O 1
ATOM 2421 N N . ILE B 1 57 ? 6.848 24.25 0.695 1 97.81 57 ILE B N 1
ATOM 2422 C CA . ILE B 1 57 ? 7.637 23.891 -0.478 1 97.81 57 ILE B CA 1
ATOM 2423 C C . ILE B 1 57 ? 7.305 24.828 -1.633 1 97.81 57 ILE B C 1
ATOM 2425 O O . ILE B 1 57 ? 6.199 25.375 -1.704 1 97.81 57 ILE B O 1
ATOM 2429 N N . PRO B 1 58 ? 8.258 25.062 -2.592 1 98.06 58 PRO B N 1
ATOM 2430 C CA . PRO B 1 58 ? 8.023 25.953 -3.736 1 98.06 58 PRO B CA 1
ATOM 2431 C C . PRO B 1 58 ? 6.84 25.5 -4.594 1 98.06 58 PRO B C 1
ATOM 2433 O O . PRO B 1 58 ? 6.621 24.297 -4.773 1 98.06 58 PRO B O 1
ATOM 2436 N N . GLN B 1 59 ? 6.156 26.5 -5.156 1 98.06 59 GLN B N 1
ATOM 2437 C CA . GLN B 1 59 ? 4.953 26.234 -5.941 1 98.06 59 GLN B CA 1
ATOM 2438 C C . GLN B 1 59 ? 5.258 25.344 -7.141 1 98.06 59 GLN B C 1
ATOM 2440 O O . GLN B 1 59 ? 4.465 24.469 -7.488 1 98.06 59 GLN B O 1
ATOM 2445 N N . ASP B 1 60 ? 6.348 25.547 -7.773 1 97.94 60 ASP B N 1
ATOM 2446 C CA . ASP B 1 60 ? 6.691 24.797 -8.969 1 97.94 60 ASP B CA 1
ATOM 2447 C C . ASP B 1 60 ? 6.906 23.312 -8.641 1 97.94 60 ASP B C 1
ATOM 2449 O O . ASP B 1 60 ? 6.508 22.438 -9.414 1 97.94 60 ASP B O 1
ATOM 2453 N N . VAL B 1 61 ? 7.586 23.047 -7.496 1 98 61 VAL B N 1
ATOM 2454 C CA . VAL B 1 61 ? 7.766 21.672 -7.039 1 98 61 VAL B CA 1
ATOM 2455 C C . VAL B 1 61 ? 6.406 21.047 -6.758 1 98 61 VAL B C 1
ATOM 2457 O O . VAL B 1 61 ? 6.137 19.922 -7.191 1 98 61 VAL B O 1
ATOM 2460 N N . SER B 1 62 ? 5.574 21.766 -6.125 1 98.31 62 SER B N 1
ATOM 2461 C CA . SER B 1 62 ? 4.23 21.281 -5.816 1 98.31 62 SER B CA 1
ATOM 2462 C C . SER B 1 62 ? 3.469 20.906 -7.086 1 98.31 62 SER B C 1
ATOM 2464 O O . SER B 1 62 ? 2.896 19.812 -7.176 1 98.31 62 SER B O 1
ATOM 2466 N N . ASP B 1 63 ? 3.461 21.812 -8.047 1 98.31 63 ASP B N 1
ATOM 2467 C CA . ASP B 1 63 ? 2.744 21.578 -9.297 1 98.31 63 ASP B CA 1
ATOM 2468 C C . ASP B 1 63 ? 3.25 20.297 -9.984 1 98.31 63 ASP B C 1
ATOM 2470 O O . ASP B 1 63 ? 2.455 19.516 -10.5 1 98.31 63 ASP B O 1
ATOM 2474 N N . THR B 1 64 ? 4.535 20.125 -9.977 1 98.31 64 THR B N 1
ATOM 2475 C CA . THR B 1 64 ? 5.152 18.969 -10.633 1 98.31 64 THR B CA 1
ATOM 2476 C C . THR B 1 64 ? 4.746 17.672 -9.938 1 98.31 64 THR B C 1
ATOM 2478 O O . THR B 1 64 ? 4.379 16.703 -10.594 1 98.31 64 THR B O 1
ATOM 2481 N N . VAL B 1 65 ? 4.793 17.641 -8.625 1 98.44 65 VAL B N 1
ATOM 2482 C CA . VAL B 1 65 ? 4.484 16.453 -7.848 1 98.44 65 VAL B CA 1
ATOM 2483 C C . VAL B 1 65 ? 3.006 16.094 -8.008 1 98.44 65 VAL B C 1
ATOM 2485 O O . VAL B 1 65 ? 2.658 14.938 -8.211 1 98.44 65 VAL B O 1
ATOM 2488 N N . VAL B 1 66 ? 2.164 17.109 -7.961 1 98.5 66 VAL B N 1
ATOM 2489 C CA . VAL B 1 66 ? 0.727 16.891 -8.094 1 98.5 66 VAL B CA 1
ATOM 2490 C C . VAL B 1 66 ? 0.414 16.312 -9.469 1 98.5 66 VAL B C 1
ATOM 2492 O O . VAL B 1 66 ? -0.331 15.336 -9.594 1 98.5 66 VAL B O 1
ATOM 2495 N N . ARG B 1 67 ? 0.97 16.906 -10.484 1 98.31 67 ARG B N 1
ATOM 2496 C CA . ARG B 1 67 ? 0.749 16.406 -11.844 1 98.31 67 ARG B CA 1
ATOM 2497 C C . ARG B 1 67 ? 1.226 14.977 -11.992 1 98.31 67 ARG B C 1
ATOM 2499 O O . ARG B 1 67 ? 0.538 14.148 -12.594 1 98.31 67 ARG B O 1
ATOM 2506 N N . PHE B 1 68 ? 2.365 14.719 -11.445 1 98.19 68 PHE B N 1
ATOM 2507 C CA . PHE B 1 68 ? 2.9 13.359 -11.492 1 98.19 68 PHE B CA 1
ATOM 2508 C C . PHE B 1 68 ? 1.928 12.375 -10.852 1 98.19 68 PHE B C 1
ATOM 2510 O O . PHE B 1 68 ? 1.612 11.344 -11.438 1 98.19 68 PHE B O 1
ATOM 2517 N N . CYS B 1 69 ? 1.459 12.672 -9.641 1 98.19 69 CYS B N 1
ATOM 2518 C CA . CYS B 1 69 ? 0.577 11.773 -8.898 1 98.19 69 CYS B CA 1
ATOM 2519 C C . CYS B 1 69 ? -0.746 11.586 -9.633 1 98.19 69 CYS B C 1
ATOM 2521 O O . CYS B 1 69 ? -1.245 10.461 -9.742 1 98.19 69 CYS B O 1
ATOM 2523 N N . GLU B 1 70 ? -1.299 12.664 -10.133 1 97.5 70 GLU B N 1
ATOM 2524 C CA . GLU B 1 70 ? -2.572 12.594 -10.844 1 97.5 70 GLU B CA 1
ATOM 2525 C C . GLU B 1 70 ? -2.453 11.758 -12.117 1 97.5 70 GLU B C 1
ATOM 2527 O O . GLU B 1 70 ? -3.33 10.945 -12.414 1 97.5 70 GLU B O 1
ATOM 2532 N N . ASP B 1 71 ? -1.34 11.922 -12.805 1 96.69 71 ASP B N 1
ATOM 2533 C CA . ASP B 1 71 ? -1.149 11.242 -14.086 1 96.69 71 ASP B CA 1
ATOM 2534 C C . ASP B 1 71 ? -0.792 9.773 -13.875 1 96.69 71 ASP B C 1
ATOM 2536 O O . ASP B 1 71 ? -1.081 8.93 -14.734 1 96.69 71 ASP B O 1
ATOM 2540 N N . THR B 1 72 ? -0.189 9.484 -12.773 1 96.69 72 THR B N 1
ATOM 2541 C CA . THR B 1 72 ? 0.36 8.148 -12.578 1 96.69 72 THR B CA 1
ATOM 2542 C C . THR B 1 72 ? -0.571 7.301 -11.719 1 96.69 72 THR B C 1
ATOM 2544 O O . THR B 1 72 ? -0.814 6.133 -12.031 1 96.69 72 THR B O 1
ATOM 2547 N N . TYR B 1 73 ? -1.136 7.918 -10.68 1 96.38 73 TYR B N 1
ATOM 2548 C CA . TYR B 1 73 ? -1.782 7.094 -9.664 1 96.38 73 TYR B CA 1
ATOM 2549 C C . TYR B 1 73 ? -3.287 7.328 -9.648 1 96.38 73 TYR B C 1
ATOM 2551 O O . TYR B 1 73 ? -4.059 6.441 -9.281 1 96.38 73 TYR B O 1
ATOM 2559 N N . PHE B 1 74 ? -3.691 8.461 -9.906 1 96.25 74 PHE B N 1
ATOM 2560 C CA . PHE B 1 74 ? -5.098 8.812 -9.734 1 96.25 74 PHE B CA 1
ATOM 2561 C C . PHE B 1 74 ? -5.77 9.055 -11.078 1 96.25 74 PHE B C 1
ATOM 2563 O O . PHE B 1 74 ? -6.406 10.094 -11.273 1 96.25 74 PHE B O 1
ATOM 2570 N N . THR B 1 75 ? -5.691 8.062 -11.906 1 92.19 75 THR B N 1
ATOM 2571 C CA . THR B 1 75 ? -6.211 8.133 -13.266 1 92.19 75 THR B CA 1
ATOM 2572 C C . THR B 1 75 ? -7.676 7.715 -13.312 1 92.19 75 THR B C 1
ATOM 2574 O O . THR B 1 75 ? -8.328 7.812 -14.352 1 92.19 75 THR B O 1
ATOM 2577 N N . SER B 1 76 ? -8.188 7.16 -12.25 1 88.44 76 SER B N 1
ATOM 2578 C CA . SER B 1 76 ? -9.602 6.824 -12.07 1 88.44 76 SER B CA 1
ATOM 2579 C C . SER B 1 76 ? -10.211 7.621 -10.922 1 88.44 76 SER B C 1
ATOM 2581 O O . SER B 1 76 ? -9.547 7.871 -9.906 1 88.44 76 SER B O 1
ATOM 2583 N N . PRO B 1 77 ? -11.445 7.973 -11.062 1 85.19 77 PRO B N 1
ATOM 2584 C CA . PRO B 1 77 ? -12.055 8.82 -10.039 1 85.19 77 PRO B CA 1
ATOM 2585 C C . PRO B 1 77 ? -12.125 8.148 -8.672 1 85.19 77 PRO B C 1
ATOM 2587 O O . PRO B 1 77 ? -12.156 8.828 -7.641 1 85.19 77 PRO B O 1
ATOM 2590 N N . LYS B 1 78 ? -12.102 6.832 -8.656 1 90.06 78 LYS B N 1
ATOM 2591 C CA . LYS B 1 78 ? -12.266 6.141 -7.383 1 90.06 78 LYS B CA 1
ATOM 2592 C C . LYS B 1 78 ? -10.914 5.871 -6.73 1 90.06 78 LYS B C 1
ATOM 2594 O O . LYS B 1 78 ? -10.844 5.527 -5.547 1 90.06 78 LYS B O 1
ATOM 2599 N N . ALA B 1 79 ? -9.844 6.035 -7.516 1 93.5 79 ALA B N 1
ATOM 2600 C CA . ALA B 1 79 ? -8.508 5.832 -6.949 1 93.5 79 ALA B CA 1
ATOM 2601 C C . ALA B 1 79 ? -8.172 6.926 -5.938 1 93.5 79 ALA B C 1
ATOM 2603 O O . ALA B 1 79 ? -8.328 8.117 -6.223 1 93.5 79 ALA B O 1
ATOM 2604 N N . ASN B 1 80 ? -7.723 6.465 -4.727 1 94.5 80 ASN B N 1
ATOM 2605 C CA . ASN B 1 80 ? -7.48 7.535 -3.766 1 94.5 80 ASN B CA 1
ATOM 2606 C C . ASN B 1 80 ? -6.273 7.234 -2.881 1 94.5 80 ASN B C 1
ATOM 2608 O O . ASN B 1 80 ? -5.945 8.008 -1.983 1 94.5 80 ASN B O 1
ATOM 2612 N N . GLN B 1 81 ? -5.609 6.109 -3.088 1 95.38 81 GLN B N 1
ATOM 2613 C CA . GLN B 1 81 ? -4.449 5.805 -2.26 1 95.38 81 GLN B CA 1
ATOM 2614 C C . GLN B 1 81 ? -3.477 4.883 -2.994 1 95.38 81 GLN B C 1
ATOM 2616 O O . GLN B 1 81 ? -3.895 3.936 -3.662 1 95.38 81 GLN B O 1
ATOM 2621 N N . VAL B 1 82 ? -2.221 5.168 -2.867 1 96.56 82 VAL B N 1
ATOM 2622 C CA . VAL B 1 82 ? -1.159 4.305 -3.373 1 96.56 82 VAL B CA 1
ATOM 2623 C C . VAL B 1 82 ? -0.03 4.219 -2.348 1 96.56 82 VAL B C 1
ATOM 2625 O O . VAL B 1 82 ? 0.348 5.227 -1.746 1 96.56 82 VAL B O 1
ATOM 2628 N N . MET B 1 83 ? 0.446 3.006 -2.154 1 95.75 83 MET B N 1
ATOM 2629 C CA . MET B 1 83 ? 1.623 2.787 -1.317 1 95.75 83 MET B CA 1
ATOM 2630 C C . MET B 1 83 ? 2.789 2.26 -2.146 1 95.75 83 MET B C 1
ATOM 2632 O O . MET B 1 83 ? 2.615 1.352 -2.961 1 95.75 83 MET B O 1
ATOM 2636 N N . LEU B 1 84 ? 3.9 2.852 -1.924 1 95.75 84 LEU B N 1
ATOM 2637 C CA . LEU B 1 84 ? 5.109 2.498 -2.66 1 95.75 84 LEU B CA 1
ATOM 2638 C C . LEU B 1 84 ? 6.18 1.959 -1.721 1 95.75 84 LEU B C 1
ATOM 2640 O O . LEU B 1 84 ? 6.461 2.562 -0.682 1 95.75 84 LEU B O 1
ATOM 2644 N N . PHE B 1 85 ? 6.766 0.884 -2.127 1 92.44 85 PHE B N 1
ATOM 2645 C CA . PHE B 1 85 ? 7.801 0.24 -1.329 1 92.44 85 PHE B CA 1
ATOM 2646 C C . PHE B 1 85 ? 9.039 -0.043 -2.176 1 92.44 85 PHE B C 1
ATOM 2648 O O . PHE B 1 85 ? 8.945 -0.14 -3.4 1 92.44 85 PHE B O 1
ATOM 2655 N N . GLY B 1 86 ? 10.172 -0.14 -1.486 1 88 86 GLY B N 1
ATOM 2656 C CA . GLY B 1 86 ? 11.422 -0.526 -2.115 1 88 86 GLY B CA 1
ATOM 2657 C C . GLY B 1 86 ? 12.219 -1.521 -1.293 1 88 86 GLY B C 1
ATOM 2658 O O . GLY B 1 86 ? 11.914 -1.754 -0.122 1 88 86 GLY B O 1
ATOM 2659 N N . ARG B 1 87 ? 13.289 -2.104 -1.93 1 86.94 87 ARG B N 1
ATOM 2660 C CA . ARG B 1 87 ? 14.172 -3.062 -1.276 1 86.94 87 ARG B CA 1
ATOM 2661 C C . ARG B 1 87 ? 15.07 -2.371 -0.25 1 86.94 87 ARG B C 1
ATOM 2663 O O . ARG B 1 87 ? 15.477 -1.227 -0.449 1 86.94 87 ARG B O 1
ATOM 2670 N N . SER B 1 88 ? 15.273 -3.096 0.806 1 81.94 88 SER B N 1
ATOM 2671 C CA . SER B 1 88 ? 16.219 -2.598 1.796 1 81.94 88 SER B CA 1
ATOM 2672 C C . SER B 1 88 ? 17.641 -2.535 1.226 1 81.94 88 SER B C 1
ATOM 2674 O O . SER B 1 88 ? 18.047 -3.43 0.489 1 81.94 88 SER B O 1
ATOM 2676 N N . PRO B 1 89 ? 18.266 -1.448 1.559 1 74.56 89 PRO B N 1
ATOM 2677 C CA . PRO B 1 89 ? 19.641 -1.363 1.089 1 74.56 89 PRO B CA 1
ATOM 2678 C C . PRO B 1 89 ? 20.531 -2.482 1.64 1 74.56 89 PRO B C 1
ATOM 2680 O O . PRO B 1 89 ? 20.344 -2.92 2.777 1 74.56 89 PRO B O 1
ATOM 2683 N N . ALA B 1 90 ? 21.156 -3.229 0.658 1 61.66 90 ALA B N 1
ATOM 2684 C CA . ALA B 1 90 ? 22.156 -4.191 1.125 1 61.66 90 ALA B CA 1
ATOM 2685 C C . ALA B 1 90 ? 23.312 -3.482 1.817 1 61.66 90 ALA B C 1
ATOM 2687 O O . ALA B 1 90 ? 23.594 -2.314 1.533 1 61.66 90 ALA B O 1
ATOM 2688 N N . ALA B 1 91 ? 23.766 -3.992 2.93 1 51.81 91 ALA B N 1
ATOM 2689 C CA . ALA B 1 91 ? 24.875 -3.436 3.68 1 51.81 91 ALA B CA 1
ATOM 2690 C C . ALA B 1 91 ? 25.906 -2.793 2.744 1 51.81 91 ALA B C 1
ATOM 2692 O O . ALA B 1 91 ? 26.422 -1.709 3.029 1 51.81 91 ALA B O 1
ATOM 2693 N N . GLU B 1 92 ? 26.266 -3.48 1.707 1 50.41 92 GLU B N 1
ATOM 2694 C CA . GLU B 1 92 ? 27.391 -3.021 0.914 1 50.41 92 GLU B CA 1
ATOM 2695 C C . GLU B 1 92 ? 26.984 -1.907 -0.044 1 50.41 92 GLU B C 1
ATOM 2697 O O . GLU B 1 92 ? 27.828 -1.153 -0.526 1 50.41 92 GLU B O 1
ATOM 2702 N N . GLU B 1 93 ? 25.828 -1.885 -0.454 1 53.75 93 GLU B N 1
ATOM 2703 C CA . GLU B 1 93 ? 25.391 -0.978 -1.51 1 53.75 93 GLU B CA 1
ATOM 2704 C C . GLU B 1 93 ? 24.844 0.327 -0.928 1 53.75 93 GLU B C 1
ATOM 2706 O O . GLU B 1 93 ? 24.281 1.152 -1.652 1 53.75 93 GLU B O 1
ATOM 2711 N N . ALA B 1 94 ? 25.062 0.452 0.276 1 47.53 94 ALA B N 1
ATOM 2712 C CA . ALA B 1 94 ? 24.531 1.636 0.946 1 47.53 94 ALA B CA 1
ATOM 2713 C C . ALA B 1 94 ? 24.859 2.904 0.165 1 47.53 94 ALA B C 1
ATOM 2715 O O . ALA B 1 94 ? 24.359 3.982 0.474 1 47.53 94 ALA B O 1
ATOM 2716 N N . ALA B 1 95 ? 25.828 2.664 -0.718 1 44.06 95 ALA B N 1
ATOM 2717 C CA . ALA B 1 95 ? 26.328 3.943 -1.227 1 44.06 95 ALA B CA 1
ATOM 2718 C C . ALA B 1 95 ? 25.344 4.547 -2.23 1 44.06 95 ALA B C 1
ATOM 2720 O O . ALA B 1 95 ? 25.312 5.766 -2.418 1 44.06 95 ALA B O 1
ATOM 2721 N N . ASP B 1 96 ? 24.812 3.725 -3.084 1 49.09 96 ASP B N 1
ATOM 2722 C CA . ASP B 1 96 ? 23.953 4.387 -4.062 1 49.09 96 ASP B CA 1
ATOM 2723 C C . ASP B 1 96 ? 22.5 4.465 -3.564 1 49.09 96 ASP B C 1
ATOM 2725 O O . ASP B 1 96 ? 21.844 3.439 -3.375 1 49.09 96 ASP B O 1
ATOM 2729 N N . GLY B 1 97 ? 22.281 5.25 -2.66 1 50.31 97 GLY B N 1
ATOM 2730 C CA . GLY B 1 97 ? 21.125 5.773 -1.948 1 50.31 97 GLY B CA 1
ATOM 2731 C C . GLY B 1 97 ? 19.828 5.617 -2.721 1 50.31 97 GLY B C 1
ATOM 2732 O O . GLY B 1 97 ? 18.906 6.402 -2.537 1 50.31 97 GLY B O 1
ATOM 2733 N N . VAL B 1 98 ? 19.953 4.789 -3.818 1 58.25 98 VAL B N 1
ATOM 2734 C CA . VAL B 1 98 ? 18.75 4.926 -4.641 1 58.25 98 VAL B CA 1
ATOM 2735 C C . VAL B 1 98 ? 17.578 4.23 -3.959 1 58.25 98 VAL B C 1
ATOM 2737 O O . VAL B 1 98 ? 17.672 3.064 -3.572 1 58.25 98 VAL B O 1
ATOM 2740 N N . SER B 1 99 ? 16.531 4.992 -3.537 1 74.31 99 SER B N 1
ATOM 2741 C CA . SER B 1 99 ? 15.25 4.547 -2.98 1 74.31 99 SER B CA 1
ATOM 2742 C C . SER B 1 99 ? 14.383 3.893 -4.047 1 74.31 99 SER B C 1
ATOM 2744 O O . SER B 1 99 ? 14.656 4.012 -5.242 1 74.31 99 SER B O 1
ATOM 2746 N N . GLY B 1 100 ? 13.633 3.016 -3.725 1 86.69 100 GLY B N 1
ATOM 2747 C CA . GLY B 1 100 ? 12.641 2.377 -4.578 1 86.69 100 GLY B CA 1
ATOM 2748 C C . GLY B 1 100 ? 11.516 3.307 -4.984 1 86.69 100 GLY B C 1
ATOM 2749 O O . GLY B 1 100 ? 10.492 2.859 -5.5 1 86.69 100 GLY B O 1
ATOM 2750 N N . LEU B 1 101 ? 11.758 4.629 -4.824 1 94.12 101 LEU B N 1
ATOM 2751 C CA . LEU B 1 101 ? 10.719 5.605 -5.141 1 94.12 101 LEU B CA 1
ATOM 2752 C C . LEU B 1 101 ? 10.953 6.227 -6.512 1 94.12 101 LEU B C 1
ATOM 2754 O O . LEU B 1 101 ? 12.094 6.289 -6.984 1 94.12 101 LEU B O 1
ATOM 2758 N N . PRO B 1 102 ? 9.93 6.652 -7.172 1 94.94 102 PRO B N 1
ATOM 2759 C CA . PRO B 1 102 ? 10.102 7.301 -8.477 1 94.94 102 PRO B CA 1
ATOM 2760 C C . PRO B 1 102 ? 10.844 8.633 -8.375 1 94.94 102 PRO B C 1
ATOM 2762 O O . PRO B 1 102 ? 10.898 9.234 -7.305 1 94.94 102 PRO B O 1
ATOM 2765 N N . SER B 1 103 ? 11.328 9.086 -9.5 1 93.94 103 SER B N 1
ATOM 2766 C CA . SER B 1 103 ? 12.188 10.258 -9.555 1 93.94 103 SER B CA 1
ATOM 2767 C C . SER B 1 103 ? 11.484 11.492 -9.008 1 93.94 103 SER B C 1
ATOM 2769 O O . SER B 1 103 ? 12.117 12.336 -8.359 1 93.94 103 SER B O 1
ATOM 2771 N N . ALA B 1 104 ? 10.188 11.648 -9.258 1 95.38 104 ALA B N 1
ATOM 2772 C CA . ALA B 1 104 ? 9.438 12.812 -8.789 1 95.38 104 ALA B CA 1
ATOM 2773 C C . ALA B 1 104 ? 9.43 12.875 -7.266 1 95.38 104 ALA B C 1
ATOM 2775 O O . ALA B 1 104 ? 9.578 13.953 -6.68 1 95.38 104 ALA B O 1
ATOM 2776 N N . LEU B 1 105 ? 9.273 11.742 -6.602 1 96.75 105 LEU B N 1
ATOM 2777 C CA . LEU B 1 105 ? 9.234 11.703 -5.145 1 96.75 105 LEU B CA 1
ATOM 2778 C C . LEU B 1 105 ? 10.633 11.836 -4.559 1 96.75 105 LEU B C 1
ATOM 2780 O O . LEU B 1 105 ? 10.805 12.414 -3.479 1 96.75 105 LEU B O 1
ATOM 2784 N N . LEU B 1 106 ? 11.633 11.344 -5.301 1 94.69 106 LEU B N 1
ATOM 2785 C CA . LEU B 1 106 ? 13.016 11.547 -4.867 1 94.69 106 LEU B CA 1
ATOM 2786 C C . LEU B 1 106 ? 13.391 13.023 -4.914 1 94.69 106 LEU B C 1
ATOM 2788 O O . LEU B 1 106 ? 14.062 13.523 -4.012 1 94.69 106 LEU B O 1
ATOM 2792 N N . ALA B 1 107 ? 12.969 13.656 -5.957 1 96.38 107 ALA B N 1
ATOM 2793 C CA . ALA B 1 107 ? 13.203 15.094 -6.062 1 96.38 107 ALA B CA 1
ATOM 2794 C C . ALA B 1 107 ? 12.5 15.844 -4.938 1 96.38 107 ALA B C 1
ATOM 2796 O O . ALA B 1 107 ? 13.047 16.812 -4.391 1 96.38 107 ALA B O 1
ATOM 2797 N N . LEU B 1 108 ? 11.305 15.422 -4.602 1 98.06 108 LEU B N 1
ATOM 2798 C CA . LEU B 1 108 ? 10.594 16.016 -3.479 1 98.06 108 LEU B CA 1
ATOM 2799 C C . LEU B 1 108 ? 11.367 15.836 -2.182 1 98.06 108 LEU B C 1
ATOM 2801 O O . LEU B 1 108 ? 11.508 16.766 -1.393 1 98.06 108 LEU B O 1
ATOM 2805 N N . LEU B 1 109 ? 11.891 14.68 -1.985 1 97 109 LEU B N 1
ATOM 2806 C CA . LEU B 1 109 ? 12.664 14.398 -0.779 1 97 109 LEU B CA 1
ATOM 2807 C C . LEU B 1 109 ? 13.883 15.312 -0.69 1 97 109 LEU B C 1
ATOM 2809 O O . LEU B 1 109 ? 14.227 15.789 0.394 1 97 109 LEU B O 1
ATOM 2813 N N . GLU B 1 110 ? 14.508 15.516 -1.786 1 96.62 110 GLU B N 1
ATOM 2814 C CA . GLU B 1 110 ? 15.648 16.422 -1.812 1 96.62 110 GLU B CA 1
ATOM 2815 C C . GLU B 1 110 ? 15.227 17.844 -1.428 1 96.62 110 GLU B C 1
ATOM 2817 O O . GLU B 1 110 ? 15.93 18.516 -0.669 1 96.62 110 GLU B O 1
ATOM 2822 N N . THR B 1 111 ? 14.148 18.25 -1.972 1 98.25 111 THR B N 1
ATOM 2823 C CA . THR B 1 111 ? 13.609 19.562 -1.633 1 98.25 111 THR B CA 1
ATOM 2824 C C . THR B 1 111 ? 13.305 19.656 -0.141 1 98.25 111 THR B C 1
ATOM 2826 O O . THR B 1 111 ? 13.602 20.672 0.502 1 98.25 111 THR B O 1
ATOM 2829 N N . LEU B 1 112 ? 12.719 18.594 0.412 1 98.38 112 LEU B N 1
ATOM 2830 C CA . LEU B 1 112 ? 12.375 18.562 1.828 1 98.38 112 LEU B CA 1
ATOM 2831 C C . LEU B 1 112 ? 13.625 18.641 2.695 1 98.38 112 LEU B C 1
ATOM 2833 O O . LEU B 1 112 ? 13.648 19.359 3.701 1 98.38 112 LEU B O 1
ATOM 2837 N N . ALA B 1 113 ? 14.633 17.938 2.289 1 97.88 113 ALA B N 1
ATOM 2838 C CA . ALA B 1 113 ? 15.891 17.953 3.033 1 97.88 113 ALA B CA 1
ATOM 2839 C C . ALA B 1 113 ? 16.469 19.375 3.086 1 97.88 113 ALA B C 1
ATOM 2841 O O . ALA B 1 113 ? 16.859 19.844 4.156 1 97.88 113 ALA B O 1
ATOM 2842 N N . THR B 1 114 ? 16.469 20 1.996 1 97.81 114 THR B N 1
ATOM 2843 C CA . THR B 1 114 ? 17 21.359 1.904 1 97.81 114 THR B CA 1
ATOM 2844 C C . THR B 1 114 ? 16.156 22.328 2.717 1 97.81 114 THR B C 1
ATOM 2846 O O . THR B 1 114 ? 16.703 23.172 3.445 1 97.81 114 THR B O 1
ATOM 2849 N N . THR B 1 115 ? 14.867 22.203 2.619 1 97.94 115 THR B N 1
ATOM 2850 C CA . THR B 1 115 ? 13.93 23.109 3.256 1 97.94 115 THR B CA 1
ATOM 2851 C C . THR B 1 115 ? 13.953 22.953 4.773 1 97.94 115 THR B C 1
ATOM 2853 O O . THR B 1 115 ? 13.852 23.922 5.512 1 97.94 115 THR B O 1
ATOM 2856 N N . MET B 1 116 ? 14.156 21.703 5.234 1 97.31 116 MET B N 1
ATOM 2857 C CA . MET B 1 116 ? 13.977 21.406 6.652 1 97.31 116 MET B CA 1
ATOM 2858 C C . MET B 1 116 ? 15.312 21.484 7.398 1 97.31 116 MET B C 1
ATOM 2860 O O . MET B 1 116 ? 15.336 21.547 8.625 1 97.31 116 MET B O 1
ATOM 2864 N N . ARG B 1 117 ? 16.438 21.547 6.73 1 97.12 117 ARG B N 1
ATOM 2865 C CA . ARG B 1 117 ? 17.75 21.516 7.348 1 97.12 117 ARG B CA 1
ATOM 2866 C C . ARG B 1 117 ? 17.906 22.641 8.367 1 97.12 117 ARG B C 1
ATOM 2868 O O . ARG B 1 117 ? 18.344 22.406 9.492 1 97.12 117 ARG B O 1
ATOM 2875 N N . PRO B 1 118 ? 17.531 23.859 8.07 1 96 118 PRO B N 1
ATOM 2876 C CA . PRO B 1 118 ? 17.75 24.938 9.023 1 96 118 PRO B CA 1
ATOM 2877 C C . PRO B 1 118 ? 16.75 24.922 10.18 1 96 118 PRO B C 1
ATOM 2879 O O . PRO B 1 118 ? 16.922 25.625 11.172 1 96 118 PRO B O 1
ATOM 2882 N N . ILE B 1 119 ? 15.719 24.094 10.125 1 93.44 119 ILE B N 1
ATOM 2883 C CA . ILE B 1 119 ? 14.586 24.172 11.039 1 93.44 119 ILE B CA 1
ATOM 2884 C C . ILE B 1 119 ? 14.672 23.031 12.062 1 93.44 119 ILE B C 1
ATOM 2886 O O . ILE B 1 119 ? 14.391 23.234 13.25 1 93.44 119 ILE B O 1
ATOM 2890 N N . LEU B 1 120 ? 15.125 21.953 11.656 1 97.44 120 LEU B N 1
ATOM 2891 C CA . LEU B 1 120 ? 15.109 20.75 12.5 1 97.44 120 LEU B CA 1
ATOM 2892 C C . LEU B 1 120 ? 16.375 20.656 13.328 1 97.44 120 LEU B C 1
ATOM 2894 O O . LEU B 1 120 ? 17.469 21 12.852 1 97.44 120 LEU B O 1
ATOM 2898 N N . PRO B 1 121 ? 16.234 20.156 14.562 1 97.5 121 PRO B N 1
ATOM 2899 C CA . PRO B 1 121 ? 17.453 19.766 15.273 1 97.5 121 PRO B CA 1
ATOM 2900 C C . PRO B 1 121 ? 18.281 18.734 14.492 1 97.5 121 PRO B C 1
ATOM 2902 O O . PRO B 1 121 ? 17.719 17.922 13.75 1 97.5 121 PRO B O 1
ATOM 2905 N N . ASP B 1 122 ? 19.578 18.734 14.703 1 97.75 122 ASP B N 1
ATOM 2906 C CA . ASP B 1 122 ? 20.484 17.859 13.969 1 97.75 122 ASP B CA 1
ATOM 2907 C C . ASP B 1 122 ? 20.078 16.406 14.102 1 97.75 122 ASP B C 1
ATOM 2909 O O . ASP B 1 122 ? 20.078 15.656 13.117 1 97.75 122 ASP B O 1
ATOM 2913 N N . SER B 1 123 ? 19.734 16.031 15.258 1 97.19 123 SER B N 1
ATOM 2914 C CA . SER B 1 123 ? 19.391 14.625 15.508 1 97.19 123 SER B CA 1
ATOM 2915 C C . SER B 1 123 ? 18.172 14.203 14.719 1 97.19 123 SER B C 1
ATOM 2917 O O . SER B 1 123 ? 18.141 13.109 14.148 1 97.19 123 SER B O 1
ATOM 2919 N N . THR B 1 124 ? 17.156 15.094 14.703 1 97.88 124 THR B N 1
ATOM 2920 C CA . THR B 1 124 ? 15.938 14.797 13.961 1 97.88 124 THR B CA 1
ATOM 2921 C C . THR B 1 124 ? 16.203 14.797 12.461 1 97.88 124 THR B C 1
ATOM 2923 O O . THR B 1 124 ? 15.695 13.945 11.734 1 97.88 124 THR B O 1
ATOM 2926 N N . PHE B 1 125 ? 17.016 15.734 12.047 1 98.06 125 PHE B N 1
ATOM 2927 C CA . PHE B 1 125 ? 17.359 15.797 10.633 1 98.06 125 PHE B CA 1
ATOM 2928 C C . PHE B 1 125 ? 18.078 14.539 10.188 1 98.06 125 PHE B C 1
ATOM 2930 O O . PHE B 1 125 ? 17.766 13.961 9.148 1 98.06 125 PHE B O 1
ATOM 2937 N N . ASP B 1 126 ? 19 14.062 11.008 1 96.94 126 ASP B N 1
ATOM 2938 C CA . ASP B 1 126 ? 19.781 12.875 10.672 1 96.94 126 ASP B CA 1
ATOM 2939 C C . ASP B 1 126 ? 18.891 11.633 10.656 1 96.94 126 ASP B C 1
ATOM 2941 O O . ASP B 1 126 ? 19.125 10.703 9.875 1 96.94 126 ASP B O 1
ATOM 2945 N N . LEU B 1 127 ? 17.922 11.688 11.469 1 96.38 127 LEU B N 1
ATOM 2946 C CA . LEU B 1 127 ? 16.953 10.602 11.5 1 96.38 127 LEU B CA 1
ATOM 2947 C C . LEU B 1 127 ? 16.156 10.547 10.203 1 96.38 127 LEU B C 1
ATOM 2949 O O . LEU B 1 127 ? 15.969 9.469 9.625 1 96.38 127 LEU B O 1
ATOM 2953 N N . LEU B 1 128 ? 15.758 11.703 9.695 1 97.31 128 LEU B N 1
ATOM 2954 C CA . LEU B 1 128 ? 14.891 11.789 8.523 1 97.31 128 LEU B CA 1
ATOM 2955 C C . LEU B 1 128 ? 15.695 11.672 7.238 1 97.31 128 LEU B C 1
ATOM 2957 O O . LEU B 1 128 ? 15.188 11.18 6.227 1 97.31 128 LEU B O 1
ATOM 2961 N N . PHE B 1 129 ? 16.906 12.164 7.301 1 96.25 129 PHE B N 1
ATOM 2962 C CA . PHE B 1 129 ? 17.766 12.219 6.117 1 96.25 129 PHE B CA 1
ATOM 2963 C C . PHE B 1 129 ? 19.156 11.711 6.434 1 96.25 129 PHE B C 1
ATOM 2965 O O . PHE B 1 129 ? 20.141 12.445 6.289 1 96.25 129 PHE B O 1
ATOM 2972 N N . PRO B 1 130 ? 19.281 10.453 6.699 1 93 130 PRO B N 1
ATOM 2973 C CA . PRO B 1 130 ? 20.594 9.914 7.02 1 93 130 PRO B CA 1
ATOM 2974 C C . PRO B 1 130 ? 21.547 9.938 5.824 1 93 130 PRO B C 1
ATOM 2976 O O . PRO B 1 130 ? 21.125 9.703 4.691 1 93 130 PRO B O 1
ATOM 2979 N N . SER B 1 131 ? 22.75 10.078 6.078 1 89.12 131 SER B N 1
ATOM 2980 C CA . SER B 1 131 ? 23.766 10.086 5.035 1 89.12 131 SER B CA 1
ATOM 2981 C C . SER B 1 131 ? 23.938 8.695 4.422 1 89.12 131 SER B C 1
ATOM 2983 O O . SER B 1 131 ? 24.219 8.57 3.229 1 89.12 131 SER B O 1
ATOM 2985 N N . THR B 1 132 ? 23.75 7.688 5.223 1 86.94 132 THR B N 1
ATOM 2986 C CA . THR B 1 132 ? 23.797 6.293 4.793 1 86.94 132 THR B CA 1
ATOM 2987 C C . THR B 1 132 ? 22.562 5.539 5.262 1 86.94 132 THR B C 1
ATOM 2989 O O . THR B 1 132 ? 22.562 4.941 6.34 1 86.94 132 THR B O 1
ATOM 2992 N N . PRO B 1 133 ? 21.641 5.602 4.453 1 85.19 133 PRO B N 1
ATOM 2993 C CA . PRO B 1 133 ? 20.406 4.938 4.879 1 85.19 133 PRO B CA 1
ATOM 2994 C C . PRO B 1 133 ? 20.578 3.428 5.035 1 85.19 133 PRO B C 1
ATOM 2996 O O . PRO B 1 133 ? 21.188 2.779 4.184 1 85.19 133 PRO B O 1
ATOM 2999 N N . THR B 1 134 ? 20.016 2.9 6.145 1 84.06 134 THR B N 1
ATOM 3000 C CA . THR B 1 134 ? 20.047 1.467 6.406 1 84.06 134 THR B CA 1
ATOM 3001 C C . THR B 1 134 ? 18.656 0.861 6.309 1 84.06 134 THR B C 1
ATOM 3003 O O . THR B 1 134 ? 18.5 -0.358 6.391 1 84.06 134 THR B O 1
ATOM 3006 N N . GLN B 1 135 ? 17.703 1.68 6.16 1 88.44 135 GLN B N 1
ATOM 3007 C CA . GLN B 1 135 ? 16.312 1.249 6.062 1 88.44 135 GLN B CA 1
ATOM 3008 C C . GLN B 1 135 ? 15.703 1.66 4.727 1 88.44 135 GLN B C 1
ATOM 3010 O O . GLN B 1 135 ? 16.109 2.654 4.129 1 88.44 135 GLN B O 1
ATOM 3015 N N . ALA B 1 136 ? 14.781 0.833 4.324 1 88.94 136 ALA B N 1
ATOM 3016 C CA . ALA B 1 136 ? 14.094 1.176 3.084 1 88.94 136 ALA B CA 1
ATOM 3017 C C . ALA B 1 136 ? 13.102 2.312 3.307 1 88.94 136 ALA B C 1
ATOM 3019 O O . ALA B 1 136 ? 12.414 2.357 4.332 1 88.94 136 ALA B O 1
ATOM 3020 N N . ARG B 1 137 ? 13.023 3.188 2.328 1 91.94 137 ARG B N 1
ATOM 3021 C CA . ARG B 1 137 ? 12.031 4.258 2.355 1 91.94 137 ARG B CA 1
ATOM 3022 C C . ARG B 1 137 ? 10.703 3.781 1.794 1 91.94 137 ARG B C 1
ATOM 3024 O O . ARG B 1 137 ? 10.664 3.062 0.793 1 91.94 137 ARG B O 1
ATOM 3031 N N . GLN B 1 138 ? 9.688 4.18 2.396 1 93.88 138 GLN B N 1
ATOM 3032 C CA . GLN B 1 138 ? 8.32 3.934 1.942 1 93.88 138 GLN B CA 1
ATOM 3033 C C . GLN B 1 138 ? 7.547 5.238 1.784 1 93.88 138 GLN B C 1
ATOM 3035 O O . GLN B 1 138 ? 7.773 6.195 2.529 1 93.88 138 GLN B O 1
ATOM 3040 N N . ALA B 1 139 ? 6.652 5.281 0.772 1 96.62 139 ALA B N 1
ATOM 3041 C CA . ALA B 1 139 ? 5.777 6.438 0.604 1 96.62 139 ALA B CA 1
ATOM 3042 C C . ALA B 1 139 ? 4.324 6.004 0.44 1 96.62 139 ALA B C 1
ATOM 3044 O O . ALA B 1 139 ? 4.035 5.016 -0.236 1 96.62 139 ALA B O 1
ATOM 3045 N N . ILE B 1 140 ? 3.447 6.727 1.047 1 97 140 ILE B N 1
ATOM 3046 C CA . ILE B 1 140 ? 2.016 6.582 0.81 1 97 140 ILE B CA 1
ATOM 3047 C C . ILE B 1 140 ? 1.446 7.898 0.28 1 97 140 ILE B C 1
ATOM 3049 O O . ILE B 1 140 ? 1.754 8.969 0.804 1 97 140 ILE B O 1
ATOM 3053 N N . VAL B 1 141 ? 0.715 7.855 -0.819 1 97.88 141 VAL B N 1
ATOM 3054 C CA . VAL B 1 141 ? 0.05 9.008 -1.426 1 97.88 141 VAL B CA 1
ATOM 3055 C C . VAL B 1 141 ? -1.464 8.859 -1.286 1 97.88 141 VAL B C 1
ATOM 3057 O O . VAL B 1 141 ? -2.043 7.867 -1.739 1 97.88 141 VAL B O 1
ATOM 3060 N N . ASN B 1 142 ? -2.057 9.852 -0.662 1 97.06 142 ASN B N 1
ATOM 3061 C CA . ASN B 1 142 ? -3.502 9.859 -0.462 1 97.06 142 ASN B CA 1
ATOM 3062 C C . ASN B 1 142 ? -4.16 11.031 -1.19 1 97.06 142 ASN B C 1
ATOM 3064 O O . ASN B 1 142 ? -3.637 12.148 -1.184 1 97.06 142 ASN B O 1
ATOM 3068 N N . LEU B 1 143 ? -5.266 10.758 -1.795 1 97 143 LEU B N 1
ATOM 3069 C CA . LEU B 1 143 ? -6.113 11.781 -2.389 1 97 143 LEU B CA 1
ATOM 3070 C C . LEU B 1 143 ? -7.402 11.953 -1.586 1 97 143 LEU B C 1
ATOM 3072 O O . LEU B 1 143 ? -8.164 11 -1.42 1 97 143 LEU B O 1
ATOM 3076 N N . TYR B 1 144 ? -7.641 13.133 -1.088 1 96.31 144 TYR B N 1
ATOM 3077 C CA . TYR B 1 144 ? -8.828 13.461 -0.303 1 96.31 144 TYR B CA 1
ATOM 3078 C C . TYR B 1 144 ? -9.727 14.43 -1.06 1 96.31 144 TYR B C 1
ATOM 3080 O O . TYR B 1 144 ? -9.297 15.516 -1.457 1 96.31 144 TYR B O 1
ATOM 3088 N N . GLN B 1 145 ? -10.93 13.992 -1.224 1 96.12 145 GLN B N 1
ATOM 3089 C CA . GLN B 1 145 ? -11.961 14.945 -1.625 1 96.12 145 GLN B CA 1
ATOM 3090 C C . GLN B 1 145 ? -12.547 15.656 -0.414 1 96.12 145 GLN B C 1
ATOM 3092 O O . GLN B 1 145 ? -12.453 15.164 0.713 1 96.12 145 GLN B O 1
ATOM 3097 N N . PRO B 1 146 ? -13.125 16.922 -0.677 1 97.31 146 PRO B N 1
ATOM 3098 C CA . PRO B 1 146 ? -13.82 17.516 0.463 1 97.31 146 PRO B CA 1
ATOM 3099 C C . PRO B 1 146 ? -14.805 16.562 1.132 1 97.31 146 PRO B C 1
ATOM 3101 O O . PRO B 1 146 ? -15.578 15.891 0.446 1 97.31 146 PRO B O 1
ATOM 3104 N N . GLY B 1 147 ? -14.719 16.531 2.451 1 96.19 147 GLY B N 1
ATOM 3105 C CA . GLY B 1 147 ? -15.609 15.633 3.174 1 96.19 147 GLY B CA 1
ATOM 3106 C C . GLY B 1 147 ? -14.945 14.32 3.564 1 96.19 147 GLY B C 1
ATOM 3107 O O . GLY B 1 147 ? -15.492 13.555 4.363 1 96.19 147 GLY B O 1
ATOM 3108 N N . GLU B 1 148 ? -13.812 14.086 2.986 1 94.12 148 GLU B N 1
ATOM 3109 C CA . GLU B 1 148 ? -13.086 12.859 3.316 1 94.12 148 GLU B CA 1
ATOM 3110 C C . GLU B 1 148 ? -12.062 13.102 4.422 1 94.12 148 GLU B C 1
ATOM 3112 O O . GLU B 1 148 ? -11.703 14.242 4.695 1 94.12 148 GLU B O 1
ATOM 3117 N N . GLY B 1 149 ? -11.672 12.016 5.086 1 94.62 149 GLY B N 1
ATOM 3118 C CA . GLY B 1 149 ? -10.719 12.062 6.184 1 94.62 149 GLY B CA 1
ATOM 3119 C C . GLY B 1 149 ? -10.133 10.703 6.52 1 94.62 149 GLY B C 1
ATOM 3120 O O . GLY B 1 149 ? -10.109 9.805 5.676 1 94.62 149 GLY B O 1
ATOM 3121 N N . ILE B 1 150 ? -9.539 10.656 7.652 1 93.56 150 ILE B N 1
ATOM 3122 C CA . ILE B 1 150 ? -8.984 9.406 8.172 1 93.56 150 ILE B CA 1
ATOM 3123 C C . ILE B 1 150 ? -9.109 9.383 9.695 1 93.56 150 ILE B C 1
ATOM 3125 O O . ILE B 1 150 ? -8.844 10.391 10.367 1 93.56 150 ILE B O 1
ATOM 3129 N N . THR B 1 151 ? -9.523 8.273 10.227 1 92.44 151 THR B N 1
ATOM 3130 C CA . THR B 1 151 ? -9.695 8.109 11.664 1 92.44 151 THR B CA 1
ATOM 3131 C C . THR B 1 151 ? -8.359 8.219 12.391 1 92.44 151 THR B C 1
ATOM 3133 O O . THR B 1 151 ? -7.324 7.809 11.859 1 92.44 151 THR B O 1
ATOM 3136 N N . PRO B 1 152 ? -8.398 8.75 13.57 1 93.75 152 PRO B N 1
ATOM 3137 C CA . PRO B 1 152 ? -7.164 8.859 14.344 1 93.75 152 PRO B CA 1
ATOM 3138 C C . PRO B 1 152 ? -6.441 7.523 14.492 1 93.75 152 PRO B C 1
ATOM 3140 O O . PRO B 1 152 ? -7.074 6.504 14.789 1 93.75 152 PRO B O 1
ATOM 3143 N N . HIS B 1 153 ? -5.129 7.562 14.273 1 93.88 153 HIS B N 1
ATOM 3144 C CA . HIS B 1 153 ? -4.305 6.363 14.32 1 93.88 153 HIS B CA 1
ATOM 3145 C C . HIS B 1 153 ? -2.838 6.711 14.562 1 93.88 153 HIS B C 1
ATOM 3147 O O . HIS B 1 153 ? -2.443 7.871 14.438 1 93.88 153 HIS B O 1
ATOM 3153 N N . VAL B 1 154 ? -2.107 5.727 14.992 1 94.38 154 VAL B N 1
ATOM 3154 C CA . VAL B 1 154 ? -0.651 5.754 14.922 1 94.38 154 VAL B CA 1
ATOM 3155 C C . VAL B 1 154 ? -0.176 4.879 13.758 1 94.38 154 VAL B C 1
ATOM 3157 O O . VAL B 1 154 ? -0.719 3.797 13.531 1 94.38 154 VAL B O 1
ATOM 3160 N N . ASP B 1 155 ? 0.763 5.43 13.039 1 93.31 155 ASP B N 1
ATOM 3161 C CA . ASP B 1 155 ? 1.295 4.566 11.992 1 93.31 155 ASP B CA 1
ATOM 3162 C C . ASP B 1 155 ? 1.8 3.248 12.57 1 93.31 155 ASP B C 1
ATOM 3164 O O . ASP B 1 155 ? 2.342 3.217 13.672 1 93.31 155 ASP B O 1
ATOM 3168 N N . LEU B 1 156 ? 1.706 2.232 11.82 1 90.56 156 LEU B N 1
ATOM 3169 C CA . LEU B 1 156 ? 1.938 0.878 12.312 1 90.56 156 LEU B CA 1
ATOM 3170 C C . LEU B 1 156 ? 3.281 0.78 13.023 1 90.56 156 LEU B C 1
ATOM 3172 O O . LEU B 1 156 ? 4.336 0.913 12.398 1 90.56 156 LEU B O 1
ATOM 3176 N N . LEU B 1 157 ? 3.285 0.434 14.289 1 90.25 157 LEU B N 1
ATOM 3177 C CA . LEU B 1 157 ? 4.453 0.441 15.164 1 90.25 157 LEU B CA 1
ATOM 3178 C C . LEU B 1 157 ? 5.398 -0.706 14.812 1 90.25 157 LEU B C 1
ATOM 3180 O O . LEU B 1 157 ? 6.613 -0.596 15 1 90.25 157 LEU B O 1
ATOM 3184 N N . GLY B 1 158 ? 4.926 -1.79 14.344 1 88.62 158 GLY B N 1
ATOM 3185 C CA . GLY B 1 158 ? 5.762 -2.93 14.008 1 88.62 158 GLY B CA 1
ATOM 3186 C C . GLY B 1 158 ? 6.273 -2.895 12.578 1 88.62 158 GLY B C 1
ATOM 3187 O O . GLY B 1 158 ? 6.984 -3.803 12.141 1 88.62 158 GLY B O 1
ATOM 3188 N N . ARG B 1 159 ? 5.98 -1.807 11.891 1 91.38 159 ARG B N 1
ATOM 3189 C CA . ARG B 1 159 ? 6.297 -1.777 10.461 1 91.38 159 ARG B CA 1
ATOM 3190 C C . ARG B 1 159 ? 7.176 -0.579 10.125 1 91.38 159 ARG B C 1
ATOM 3192 O O . ARG B 1 159 ? 8.078 -0.683 9.289 1 91.38 159 ARG B O 1
ATOM 3199 N N . TYR B 1 160 ? 6.902 0.509 10.812 1 94.31 160 TYR B N 1
ATOM 3200 C CA . TYR B 1 160 ? 7.594 1.741 10.445 1 94.31 160 TYR B CA 1
ATOM 3201 C C . TYR B 1 160 ? 8.461 2.24 11.602 1 94.31 160 TYR B C 1
ATOM 3203 O O . TYR B 1 160 ? 8.062 2.164 12.766 1 94.31 160 TYR B O 1
ATOM 3211 N N . ALA B 1 161 ? 9.609 2.795 11.273 1 94.94 161 ALA B N 1
ATOM 3212 C CA . ALA B 1 161 ? 10.562 3.334 12.242 1 94.94 161 ALA B CA 1
ATOM 3213 C C . ALA B 1 161 ? 10.203 4.77 12.617 1 94.94 161 ALA B C 1
ATOM 3215 O O . ALA B 1 161 ? 9.188 5.301 12.172 1 94.94 161 ALA B O 1
ATOM 3216 N N . ASP B 1 162 ? 10.984 5.309 13.492 1 97.12 162 ASP B N 1
ATOM 3217 C CA . ASP B 1 162 ? 10.781 6.688 13.922 1 97.12 162 ASP B CA 1
ATOM 3218 C C . ASP B 1 162 ? 11.055 7.668 12.781 1 97.12 162 ASP B C 1
ATOM 3220 O O . ASP B 1 162 ? 11.898 7.398 11.922 1 97.12 162 ASP B O 1
ATOM 3224 N N . GLY B 1 163 ? 10.312 8.758 12.844 1 97.62 163 GLY B N 1
ATOM 3225 C CA . GLY B 1 163 ? 10.5 9.789 11.844 1 97.62 163 GLY B CA 1
ATOM 3226 C C . GLY B 1 163 ? 9.57 9.664 10.656 1 97.62 163 GLY B C 1
ATOM 3227 O O . GLY B 1 163 ? 9.82 8.859 9.75 1 97.62 163 GLY B O 1
ATOM 3228 N N . ILE B 1 164 ? 8.57 10.422 10.586 1 98.06 164 ILE B N 1
ATOM 3229 C CA . ILE B 1 164 ? 7.574 10.469 9.523 1 98.06 164 ILE B CA 1
ATOM 3230 C C . ILE B 1 164 ? 7.469 11.891 8.969 1 98.06 164 ILE B C 1
ATOM 3232 O O . ILE B 1 164 ? 7.441 12.852 9.734 1 98.06 164 ILE B O 1
ATOM 3236 N N . ILE B 1 165 ? 7.484 12.016 7.66 1 98.5 165 ILE B N 1
ATOM 3237 C CA . ILE B 1 165 ? 7.324 13.32 7.02 1 98.5 165 ILE B CA 1
ATOM 3238 C C . ILE B 1 165 ? 6.027 13.344 6.215 1 98.5 165 ILE B C 1
ATOM 3240 O O . ILE B 1 165 ? 5.789 12.461 5.387 1 98.5 165 ILE B O 1
ATOM 3244 N N . GLY B 1 166 ? 5.195 14.281 6.438 1 98.44 166 GLY B N 1
ATOM 3245 C CA . GLY B 1 166 ? 4.004 14.5 5.637 1 98.44 166 GLY B CA 1
ATOM 3246 C C . GLY B 1 166 ? 4.016 15.82 4.895 1 98.44 166 GLY B C 1
ATOM 3247 O O . GLY B 1 166 ? 4.465 16.844 5.43 1 98.44 166 GLY B O 1
ATOM 3248 N N . VAL B 1 167 ? 3.518 15.82 3.693 1 98.75 167 VAL B N 1
ATOM 3249 C CA . VAL B 1 167 ? 3.4 17.031 2.893 1 98.75 167 VAL B CA 1
ATOM 3250 C C . VAL B 1 167 ? 1.995 17.141 2.307 1 98.75 167 VAL B C 1
ATOM 3252 O O . VAL B 1 167 ? 1.468 16.156 1.773 1 98.75 167 VAL B O 1
ATOM 3255 N N . SER B 1 168 ? 1.413 18.266 2.41 1 98.44 168 SER B N 1
ATOM 3256 C CA . SER B 1 168 ? 0.066 18.5 1.904 1 98.44 168 SER B CA 1
ATOM 3257 C C . SER B 1 168 ? 0.097 19.297 0.607 1 98.44 168 SER B C 1
ATOM 3259 O O . SER B 1 168 ? 0.787 20.328 0.516 1 98.44 168 SER B O 1
ATOM 3261 N N . PHE B 1 169 ? -0.689 18.891 -0.414 1 98.62 169 PHE B N 1
ATOM 3262 C CA . PHE B 1 169 ? -0.748 19.547 -1.716 1 98.62 169 PHE B CA 1
ATOM 3263 C C . PHE B 1 169 ? -2.186 19.891 -2.086 1 98.62 169 PHE B C 1
ATOM 3265 O O . PHE B 1 169 ? -3.102 19.109 -1.822 1 98.62 169 PHE B O 1
ATOM 3272 N N . GLY B 1 170 ? -2.412 21.031 -2.785 1 97.94 170 GLY B N 1
ATOM 3273 C CA . GLY B 1 170 ? -3.699 21.391 -3.354 1 97.94 170 GLY B CA 1
ATOM 3274 C C . GLY B 1 170 ? -4.594 22.141 -2.377 1 97.94 170 GLY B C 1
ATOM 3275 O O . GLY B 1 170 ? -5.129 23.203 -2.703 1 97.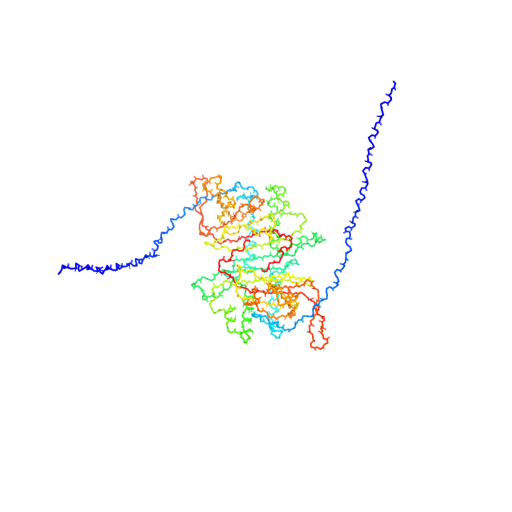94 170 GLY B O 1
ATOM 3276 N N . SER B 1 171 ? -4.77 21.547 -1.198 1 97.25 171 SER B N 1
ATOM 3277 C CA . SER B 1 171 ? -5.609 22.094 -0.141 1 97.25 171 SER B CA 1
ATOM 3278 C C . SER B 1 171 ? -5.031 21.797 1.238 1 97.25 171 SER B C 1
ATOM 3280 O O . SER B 1 171 ? -4.203 20.906 1.388 1 97.25 171 SER B O 1
ATOM 3282 N N . GLY B 1 172 ? -5.441 22.609 2.174 1 96.19 172 GLY B N 1
ATOM 3283 C CA . GLY B 1 172 ? -5.152 22.297 3.566 1 96.19 172 GLY B CA 1
ATOM 3284 C C . GLY B 1 172 ? -6.25 21.5 4.238 1 96.19 172 GLY B C 1
ATOM 3285 O O . GLY B 1 172 ? -7.25 21.156 3.607 1 96.19 172 GLY B O 1
ATOM 3286 N N . CYS B 1 173 ? -5.984 21.203 5.422 1 97.12 173 CYS B N 1
ATOM 3287 C CA . CYS B 1 173 ? -6.949 20.531 6.289 1 97.12 173 CYS B CA 1
ATOM 3288 C C . CYS B 1 173 ? -6.566 20.688 7.754 1 97.12 173 CYS B C 1
ATOM 3290 O O . CYS B 1 173 ? -5.453 21.109 8.07 1 97.12 173 CYS B O 1
ATOM 3292 N N . VAL B 1 174 ? -7.57 20.453 8.562 1 97.81 174 VAL B N 1
ATOM 3293 C CA . VAL B 1 174 ? -7.273 20.391 9.992 1 97.81 174 VAL B CA 1
ATOM 3294 C C . VAL B 1 174 ? -6.945 18.953 10.383 1 97.81 174 VAL B C 1
ATOM 3296 O O . VAL B 1 174 ? -7.738 18.047 10.148 1 97.81 174 VAL B O 1
ATOM 3299 N N .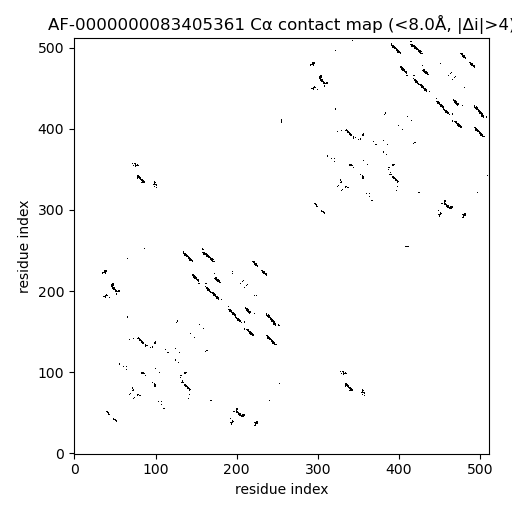 MET B 1 175 ? -5.773 18.766 10.93 1 98 175 MET B N 1
ATOM 3300 C CA . MET B 1 175 ? -5.371 17.5 11.508 1 98 175 MET B CA 1
ATOM 3301 C C . MET B 1 175 ? -5.531 17.5 13.023 1 98 175 MET B C 1
ATOM 3303 O O . MET B 1 175 ? -5.137 18.469 13.688 1 98 175 MET B O 1
ATOM 3307 N N . ARG B 1 176 ? -6.066 16.5 13.523 1 97.06 176 ARG B N 1
ATOM 3308 C CA . ARG B 1 176 ? -6.223 16.391 14.969 1 97.06 176 ARG B CA 1
ATOM 3309 C C . ARG B 1 176 ? -5.18 15.453 15.562 1 97.06 176 ARG B C 1
ATOM 3311 O O . ARG B 1 176 ? -4.793 14.469 14.938 1 97.06 176 ARG B O 1
ATOM 3318 N N . PHE B 1 177 ? -4.742 15.758 16.734 1 97.25 177 PHE B N 1
ATOM 3319 C CA . PHE B 1 177 ? -3.848 14.938 17.547 1 97.25 177 PHE B CA 1
ATOM 3320 C C . PHE B 1 177 ? -4.48 14.617 18.891 1 97.25 177 PHE B C 1
ATOM 3322 O O . PHE B 1 177 ? -4.887 15.523 19.625 1 97.25 177 PHE B O 1
ATOM 3329 N N . ASP B 1 178 ? -4.594 13.312 19.172 1 95.69 178 ASP B N 1
ATOM 3330 C CA . ASP B 1 178 ? -5.121 12.852 20.453 1 95.69 178 ASP B CA 1
ATOM 3331 C C . ASP B 1 178 ? -4.078 12.047 21.219 1 95.69 178 ASP B C 1
ATOM 3333 O O . ASP B 1 178 ? -3.445 11.148 20.656 1 95.69 178 ASP B O 1
ATOM 3337 N N . LYS B 1 179 ? -3.961 12.375 22.438 1 94.56 179 LYS B N 1
ATOM 3338 C CA . LYS B 1 179 ? -3.033 11.594 23.25 1 94.56 179 LYS B CA 1
ATOM 3339 C C . LYS B 1 179 ? -3.561 10.18 23.484 1 94.56 179 LYS B C 1
ATOM 3341 O O . LYS B 1 179 ? -4.734 10 23.812 1 94.56 179 LYS B O 1
ATOM 3346 N N . ASN B 1 180 ? -2.756 9.133 23.172 1 88.38 180 ASN B N 1
ATOM 3347 C CA . ASN B 1 180 ? -3.158 7.738 23.312 1 88.38 180 ASN B CA 1
ATOM 3348 C C . ASN B 1 180 ? -3.514 7.402 24.766 1 88.38 180 ASN B C 1
ATOM 3350 O O . ASN B 1 180 ? -4.629 6.965 25.047 1 88.38 180 ASN B O 1
ATOM 3354 N N . GLU B 1 181 ? -2.463 7.133 25.688 1 76.25 181 GLU B N 1
ATOM 3355 C CA . GLU B 1 181 ? -2.664 6.707 27.062 1 76.25 181 GLU B CA 1
ATOM 3356 C C . GLU B 1 181 ? -2.953 7.898 27.969 1 76.25 181 GLU B C 1
ATOM 3358 O O . GLU B 1 181 ? -2.184 8.859 28.016 1 76.25 181 GLU B O 1
ATOM 3363 N N . TRP B 1 182 ? -4.312 8 28.109 1 67.19 182 TRP B N 1
ATOM 3364 C CA . TRP B 1 182 ? -4.707 9.031 29.062 1 67.19 182 TRP B CA 1
ATOM 3365 C C . TRP B 1 182 ? -5.371 8.414 30.297 1 67.19 182 TRP B C 1
ATOM 3367 O O . TRP B 1 182 ? -6.359 7.688 30.172 1 67.19 182 TRP B O 1
ATOM 3377 N N . ASP B 1 183 ? -4.523 8.273 31.375 1 62.19 183 ASP B N 1
ATOM 3378 C CA . ASP B 1 183 ? -5 7.664 32.594 1 62.19 183 ASP B CA 1
ATOM 3379 C C . ASP B 1 183 ? -5.992 8.578 33.312 1 62.19 183 ASP B C 1
ATOM 3381 O O . ASP B 1 183 ? -6.418 8.281 34.438 1 62.19 183 ASP B O 1
ATOM 3385 N N . GLY B 1 184 ? -6.484 9.445 32.781 1 61.34 184 GLY B N 1
ATOM 3386 C CA . GLY B 1 184 ? -7.457 10.32 33.406 1 61.34 184 GLY B CA 1
ATOM 3387 C C . GLY B 1 184 ? -6.828 11.32 34.375 1 61.34 184 GLY B C 1
ATOM 3388 O O . GLY B 1 184 ? -7.527 12.148 34.969 1 61.34 184 GLY B O 1
ATOM 3389 N N . SER B 1 185 ? -5.586 11.008 34.75 1 54.19 185 SER B N 1
ATOM 3390 C CA . SER B 1 185 ? -5.047 11.75 35.906 1 54.19 185 SER B CA 1
ATOM 3391 C C . SER B 1 185 ? -4.941 13.242 35.594 1 54.19 185 SER B C 1
ATOM 3393 O O . SER B 1 185 ? -4.961 14.07 36.5 1 54.19 185 SER B O 1
ATOM 3395 N N . GLY B 1 186 ? -4.453 13.555 34.469 1 50.62 186 GLY B N 1
ATOM 3396 C CA . GLY B 1 186 ? -4.043 14.938 34.312 1 50.62 186 GLY B CA 1
ATOM 3397 C C . GLY B 1 186 ? -5.156 15.836 33.781 1 50.62 186 GLY B C 1
ATOM 3398 O O . GLY B 1 186 ? -4.895 16.875 33.188 1 50.62 186 GLY B O 1
ATOM 3399 N N . GLY B 1 187 ? -6.523 15.57 34.062 1 58.09 187 GLY B N 1
ATOM 3400 C CA . GLY B 1 187 ? -7.707 16.359 33.75 1 58.09 187 GLY B CA 1
ATOM 3401 C C . GLY B 1 187 ? -8.82 15.555 33.125 1 58.09 187 GLY B C 1
ATOM 3402 O O . GLY B 1 187 ? -8.68 14.352 32.938 1 58.09 187 GLY B O 1
ATOM 3403 N N . ASP B 1 188 ? -10.016 16.219 33.062 1 59.47 188 ASP B N 1
ATOM 3404 C CA . ASP B 1 188 ? -11.305 15.602 32.75 1 59.47 188 ASP B CA 1
ATOM 3405 C C . ASP B 1 188 ? -11.352 15.164 31.281 1 59.47 188 ASP B C 1
ATOM 3407 O O . ASP B 1 188 ? -12.203 14.359 30.891 1 59.47 188 ASP B O 1
ATOM 3411 N N . GLU B 1 189 ? -10.344 15.859 30.484 1 71.06 189 GLU B N 1
ATOM 3412 C CA . GLU B 1 189 ? -10.539 15.5 29.078 1 71.06 189 GLU B CA 1
ATOM 3413 C C . GLU B 1 189 ? -9.227 15.062 28.438 1 71.06 189 GLU B C 1
ATOM 3415 O O . GLU B 1 189 ? -8.156 15.539 28.812 1 71.06 189 GLU B O 1
ATOM 3420 N N . ARG B 1 190 ? -9.219 14.086 27.672 1 75.31 190 ARG B N 1
ATOM 3421 C CA . ARG B 1 190 ? -8.086 13.633 26.875 1 75.31 190 ARG B CA 1
ATOM 3422 C C . ARG B 1 190 ? -7.492 14.781 26.062 1 75.31 190 ARG B C 1
ATOM 3424 O O . ARG B 1 190 ? -8.219 15.508 25.375 1 75.31 190 ARG B O 1
ATOM 3431 N N . PRO B 1 191 ? -6.176 15.039 26.344 1 88.44 191 PRO B N 1
ATOM 3432 C CA . PRO B 1 191 ? -5.566 16.125 25.562 1 88.44 191 PRO B CA 1
ATOM 3433 C C . PRO B 1 191 ? -5.762 15.945 24.047 1 88.44 191 PRO B C 1
ATOM 3435 O O . PRO B 1 191 ? -5.566 14.844 23.531 1 88.44 191 PRO B O 1
ATOM 3438 N N . ARG B 1 192 ? -6.223 16.938 23.391 1 93.62 192 ARG B N 1
ATOM 3439 C CA . ARG B 1 192 ? -6.461 16.984 21.953 1 93.62 192 ARG B CA 1
ATOM 3440 C C . ARG B 1 192 ? -6.012 18.328 21.375 1 93.62 192 ARG B C 1
ATOM 3442 O O . ARG B 1 192 ? -6.184 19.375 22 1 93.62 192 ARG B O 1
ATOM 3449 N N . TRP B 1 193 ? -5.395 18.266 20.219 1 95.75 193 TRP B N 1
ATOM 3450 C CA . TRP B 1 193 ? -5.043 19.453 19.453 1 95.75 193 TRP B CA 1
ATOM 3451 C C . TRP B 1 193 ? -5.57 19.359 18.016 1 95.75 193 TRP B C 1
ATOM 3453 O O . TRP B 1 193 ? -5.488 18.297 17.391 1 95.75 193 TRP B O 1
ATOM 3463 N N . ASP B 1 194 ? -6.164 20.422 17.531 1 96.88 194 ASP B N 1
ATOM 3464 C CA . ASP B 1 194 ? -6.512 20.578 16.125 1 96.88 194 ASP B CA 1
ATOM 3465 C C . ASP B 1 194 ? -5.613 21.609 15.453 1 96.88 194 ASP B C 1
ATOM 3467 O O . ASP B 1 194 ? -5.539 22.75 15.891 1 96.88 194 ASP B O 1
ATOM 3471 N N . VAL B 1 195 ? -4.949 21.219 14.438 1 97.06 195 VAL B N 1
ATOM 3472 C CA . VAL B 1 195 ? -3.961 22.078 13.789 1 97.06 195 VAL B CA 1
ATOM 3473 C C . VAL B 1 195 ? -4.293 22.219 12.305 1 97.06 195 VAL B C 1
ATOM 3475 O O . VAL B 1 195 ? -4.484 21.219 11.609 1 97.06 195 VAL B O 1
ATOM 3478 N N . TYR B 1 196 ? -4.375 23.438 11.797 1 97.19 196 TYR B N 1
ATOM 3479 C CA . TYR B 1 196 ? -4.578 23.656 10.375 1 97.19 196 TYR B CA 1
ATOM 3480 C C . TYR B 1 196 ? -3.271 23.484 9.609 1 97.19 196 TYR B C 1
ATOM 3482 O O . TYR B 1 196 ? -2.289 24.188 9.883 1 97.19 196 TYR B O 1
ATOM 3490 N N . ILE B 1 197 ? -3.271 22.547 8.719 1 97.38 197 ILE B N 1
ATOM 3491 C CA . ILE B 1 197 ? -2.146 22.281 7.828 1 97.38 197 ILE B CA 1
ATOM 3492 C C . ILE B 1 197 ? -2.422 22.859 6.449 1 97.38 197 ILE B C 1
ATOM 3494 O O . ILE B 1 197 ? -3.141 22.266 5.645 1 97.38 197 ILE B O 1
ATOM 3498 N N . PRO B 1 198 ? -1.855 24.031 6.125 1 97 198 PRO B N 1
ATOM 3499 C CA . PRO B 1 198 ? -2.133 24.609 4.812 1 97 198 PRO B CA 1
ATOM 3500 C C . PRO B 1 198 ? -1.477 23.844 3.67 1 97 198 PRO B C 1
ATOM 3502 O O . PRO B 1 198 ? -0.648 22.953 3.914 1 97 198 PRO B O 1
ATOM 3505 N N . GLU B 1 199 ? -1.843 24.125 2.453 1 97.62 199 GLU B N 1
ATOM 3506 C CA . GLU B 1 199 ? -1.221 23.5 1.293 1 97.62 199 GLU B CA 1
ATOM 3507 C C . GLU B 1 199 ? 0.277 23.781 1.245 1 97.62 199 GLU B C 1
ATOM 3509 O O . GLU B 1 199 ? 0.726 24.844 1.689 1 97.62 199 GLU B O 1
ATOM 3514 N N . ARG B 1 200 ? 1.044 22.828 0.759 1 98.56 200 ARG B N 1
ATOM 3515 C CA . ARG B 1 200 ? 2.482 22.891 0.523 1 98.56 200 ARG B CA 1
ATOM 3516 C C . ARG B 1 200 ? 3.254 22.906 1.839 1 98.56 200 ARG B C 1
ATOM 3518 O O . ARG B 1 200 ? 4.449 23.203 1.856 1 98.56 200 ARG B O 1
ATOM 3525 N N . SER B 1 201 ? 2.609 22.656 2.938 1 97.81 201 SER B N 1
ATOM 3526 C CA . SER B 1 201 ? 3.283 22.641 4.23 1 97.81 201 SER B CA 1
ATOM 3527 C C . SER B 1 201 ? 3.846 21.25 4.539 1 97.81 201 SER B C 1
ATOM 3529 O O . SER B 1 201 ? 3.486 20.281 3.885 1 97.81 201 SER B O 1
ATOM 3531 N N . ILE B 1 202 ? 4.77 21.234 5.488 1 98.5 202 ILE B N 1
ATOM 3532 C CA . ILE B 1 202 ? 5.492 20.031 5.898 1 98.5 202 ILE B CA 1
ATOM 3533 C C . ILE B 1 202 ? 5.246 19.766 7.379 1 98.5 202 ILE B C 1
ATOM 3535 O O . ILE B 1 202 ? 5.301 20.688 8.203 1 98.5 202 ILE B O 1
ATOM 3539 N N . ILE B 1 203 ? 4.914 18.562 7.695 1 98.44 203 ILE B N 1
ATOM 3540 C CA . ILE B 1 203 ? 4.766 18.172 9.094 1 98.44 203 ILE B CA 1
ATOM 3541 C C . ILE B 1 203 ? 5.645 16.953 9.383 1 98.44 203 ILE B C 1
ATOM 3543 O O . ILE B 1 203 ? 5.738 16.047 8.562 1 98.44 203 ILE B O 1
ATOM 3547 N N . VAL B 1 204 ? 6.336 16.984 10.531 1 98.62 204 VAL B N 1
ATOM 3548 C CA . VAL B 1 204 ? 7.203 15.883 10.945 1 98.62 204 VAL B CA 1
ATOM 3549 C C . VAL B 1 204 ? 6.715 15.305 12.266 1 98.62 204 VAL B C 1
ATOM 3551 O O . VAL B 1 204 ? 6.414 16.062 13.203 1 98.62 204 VAL B O 1
ATOM 3554 N N . LEU B 1 205 ? 6.59 14.039 12.328 1 98.56 205 LEU B N 1
ATOM 3555 C CA . LEU B 1 205 ? 6.27 13.32 13.555 1 98.56 205 LEU B CA 1
ATOM 3556 C C . LEU B 1 205 ? 7.43 12.422 13.977 1 98.56 205 LEU B C 1
ATOM 3558 O O . LEU B 1 205 ? 7.82 11.516 13.234 1 98.56 205 LEU B O 1
ATOM 3562 N N . SER B 1 206 ? 7.988 12.656 15.109 1 98.38 206 SER B N 1
ATOM 3563 C CA . SER B 1 206 ? 9.016 11.828 15.727 1 98.38 206 SER B CA 1
ATOM 3564 C C . SER B 1 206 ? 8.812 11.727 17.234 1 98.38 206 SER B C 1
ATOM 3566 O O . SER B 1 206 ? 7.965 12.414 17.797 1 98.38 206 SER B O 1
ATOM 3568 N N . GLU B 1 207 ? 9.492 10.82 17.828 1 98 207 GLU B N 1
ATOM 3569 C CA . GLU B 1 207 ? 9.484 10.688 19.281 1 98 207 GLU B CA 1
ATOM 3570 C C . GLU B 1 207 ? 8.062 10.594 19.828 1 98 207 GLU B C 1
ATOM 3572 O O . GLU B 1 207 ? 7.281 9.742 19.391 1 98 207 GLU B O 1
ATOM 3577 N N . GLU B 1 208 ? 7.691 11.5 20.734 1 97.38 208 GLU B N 1
ATOM 3578 C CA . GLU B 1 208 ? 6.375 11.445 21.375 1 97.38 208 GLU B CA 1
ATOM 3579 C C . GLU B 1 208 ? 5.262 11.633 20.344 1 97.38 208 GLU B C 1
ATOM 3581 O O . GLU B 1 208 ? 4.238 10.945 20.406 1 97.38 208 GLU B O 1
ATOM 3586 N N . ALA B 1 209 ? 5.41 12.523 19.469 1 97.94 209 ALA B N 1
ATOM 3587 C CA . ALA B 1 209 ? 4.391 12.789 18.469 1 97.94 209 ALA B CA 1
ATOM 3588 C C . ALA B 1 209 ? 4.109 11.547 17.625 1 97.94 209 ALA B C 1
ATOM 3590 O O . ALA B 1 209 ? 2.969 11.305 17.219 1 97.94 209 ALA B O 1
ATOM 3591 N N . ARG B 1 210 ? 5.113 10.789 17.406 1 97.5 210 ARG B N 1
ATOM 3592 C CA . ARG B 1 210 ? 5.023 9.594 16.562 1 97.5 210 ARG B CA 1
ATOM 3593 C C . ARG B 1 210 ? 4.395 8.438 17.328 1 97.5 210 ARG B C 1
ATOM 3595 O O . ARG B 1 210 ? 3.637 7.648 16.766 1 97.5 210 ARG B O 1
ATOM 3602 N N . TYR B 1 211 ? 4.652 8.352 18.594 1 96.81 211 TYR B N 1
ATOM 3603 C CA . TYR B 1 211 ? 4.371 7.094 19.281 1 96.81 211 TYR B CA 1
ATOM 3604 C C . TYR B 1 211 ? 3.244 7.266 20.281 1 96.81 211 TYR B C 1
ATOM 3606 O O . TYR B 1 211 ? 2.529 6.312 20.594 1 96.81 211 TYR B O 1
ATOM 3614 N N . GLU B 1 212 ? 3.041 8.422 20.781 1 96.56 212 GLU B N 1
ATOM 3615 C CA . GLU B 1 212 ? 2.16 8.57 21.938 1 96.56 212 GLU B CA 1
ATOM 3616 C C . GLU B 1 212 ? 0.917 9.383 21.578 1 96.56 212 GLU B C 1
ATOM 3618 O O . GLU B 1 212 ? 0.033 9.57 22.422 1 96.56 212 GLU B O 1
ATOM 3623 N N . TRP B 1 213 ? 0.804 9.883 20.406 1 96.81 213 TRP B N 1
ATOM 3624 C CA . TRP B 1 213 ? -0.351 10.633 19.922 1 96.81 213 TRP B CA 1
ATOM 3625 C C . TRP B 1 213 ? -0.905 10.023 18.641 1 96.81 213 TRP B C 1
ATOM 3627 O O . TRP B 1 213 ? -0.144 9.625 17.75 1 96.81 213 TRP B O 1
ATOM 3637 N N . THR B 1 214 ? -2.158 9.875 18.562 1 96.12 214 THR B N 1
ATOM 3638 C CA . THR B 1 214 ? -2.76 9.562 17.266 1 96.12 214 THR B CA 1
ATOM 3639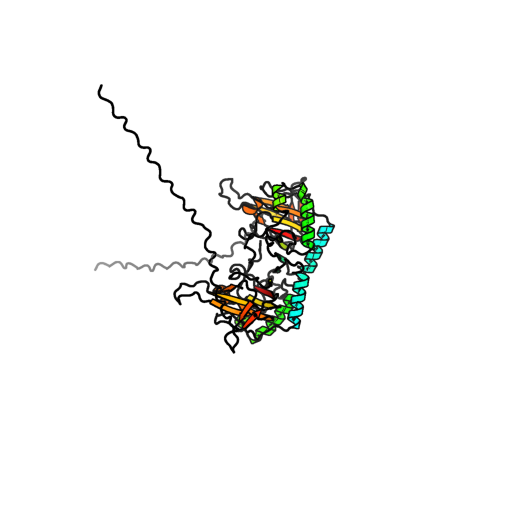 C C . THR B 1 214 ? -2.918 10.828 16.422 1 96.12 214 THR B C 1
ATOM 3641 O O . THR B 1 214 ? -2.939 11.938 16.969 1 96.12 214 THR B O 1
ATOM 3644 N N . HIS B 1 215 ? -2.975 10.703 15.172 1 96.88 215 HIS B N 1
ATOM 3645 C CA . HIS B 1 215 ? -3.34 11.781 14.258 1 96.88 215 HIS B CA 1
ATOM 3646 C C . HIS B 1 215 ? -4.473 11.352 13.328 1 96.88 215 HIS B C 1
ATOM 3648 O O . HIS B 1 215 ? -4.582 10.172 12.977 1 96.88 215 HIS B O 1
ATOM 3654 N N . GLY B 1 216 ? -5.324 12.281 13.008 1 96.19 216 GLY B N 1
ATOM 3655 C CA . GLY B 1 216 ? -6.48 12.023 12.164 1 96.19 216 GLY B CA 1
ATOM 3656 C C . GLY B 1 216 ? -6.992 13.273 11.461 1 96.19 216 GLY B C 1
ATOM 3657 O O . GLY B 1 216 ? -6.516 14.375 11.727 1 96.19 216 GLY B O 1
ATOM 3658 N N . ILE B 1 217 ? -7.82 13.117 10.531 1 96.88 217 ILE B N 1
ATOM 3659 C CA . ILE B 1 217 ? -8.523 14.156 9.797 1 96.88 217 ILE B CA 1
ATOM 3660 C C . ILE B 1 217 ? -10.023 13.883 9.812 1 96.88 217 ILE B C 1
ATOM 3662 O O . ILE B 1 217 ? -10.5 12.945 9.172 1 96.88 217 ILE B O 1
ATOM 3666 N N . ASP B 1 218 ? -10.742 14.727 10.492 1 96.06 218 ASP B N 1
ATOM 3667 C CA . ASP B 1 218 ? -12.188 14.539 10.562 1 96.06 218 ASP B CA 1
ATOM 3668 C C . ASP B 1 218 ? -12.844 14.773 9.203 1 96.06 218 ASP B C 1
ATOM 3670 O O . ASP B 1 218 ? -12.414 15.641 8.445 1 96.06 218 ASP B O 1
ATOM 3674 N N . LYS B 1 219 ? -13.891 14.023 8.953 1 95.56 219 LYS B N 1
ATOM 3675 C CA . LYS B 1 219 ? -14.625 14.148 7.699 1 95.56 219 LYS B CA 1
ATOM 3676 C C . LYS B 1 219 ? -15.453 15.43 7.664 1 95.56 219 LYS B C 1
ATOM 3678 O O . LYS B 1 219 ? -16.578 15.469 8.164 1 95.56 219 LYS B O 1
ATOM 3683 N N . ARG B 1 220 ? -14.852 16.469 7.062 1 95.94 220 ARG B N 1
ATOM 3684 C CA . ARG B 1 220 ? -15.484 17.766 6.953 1 95.94 220 ARG B CA 1
ATOM 3685 C C . ARG B 1 220 ? -15.234 18.391 5.578 1 95.94 220 ARG B C 1
ATOM 3687 O O . ARG B 1 220 ? -14.273 18.031 4.895 1 95.94 220 ARG B O 1
ATOM 3694 N N . THR B 1 221 ? -16.062 19.344 5.242 1 97.25 221 THR B N 1
ATOM 3695 C CA . THR B 1 221 ? -15.867 20.062 3.979 1 97.25 221 THR B CA 1
ATOM 3696 C C . THR B 1 221 ? -15.258 21.438 4.215 1 97.25 221 THR B C 1
ATOM 3698 O O . THR B 1 221 ? -14.828 22.094 3.27 1 97.25 221 THR B O 1
ATOM 3701 N N . GLN B 1 222 ? -15.258 21.812 5.492 1 96.56 222 GLN B N 1
ATOM 3702 C CA . GLN B 1 222 ? -14.672 23.094 5.887 1 96.56 222 GLN B CA 1
ATOM 3703 C C . GLN B 1 222 ? -14.031 23 7.27 1 96.56 222 GLN B C 1
ATOM 3705 O O . GLN B 1 222 ? -14.398 22.141 8.07 1 96.56 222 GLN B O 1
ATOM 3710 N N . ASP B 1 223 ? -13.109 23.922 7.469 1 95.88 223 ASP B N 1
ATOM 3711 C CA . ASP B 1 223 ? -12.414 23.969 8.75 1 95.88 223 ASP B CA 1
ATOM 3712 C C . ASP B 1 223 ? -12.484 25.375 9.352 1 95.88 223 ASP B C 1
ATOM 3714 O O . ASP B 1 223 ? -12.633 26.359 8.625 1 95.88 223 ASP B O 1
ATOM 3718 N N . TYR B 1 224 ? -12.5 25.438 10.648 1 94.31 224 TYR B N 1
ATOM 3719 C CA . TYR B 1 224 ? -12.445 26.703 11.375 1 94.31 224 TYR B CA 1
ATOM 3720 C C . TYR B 1 224 ? -11.062 26.922 11.969 1 94.31 224 TYR B C 1
ATOM 3722 O O . TYR B 1 224 ? -10.633 26.203 12.867 1 94.31 224 TYR B O 1
ATOM 3730 N N . VAL B 1 225 ? -10.406 27.938 11.453 1 94.12 225 VAL B N 1
ATOM 3731 C CA . VAL B 1 225 ? -8.992 28.109 11.75 1 94.12 225 VAL B CA 1
ATOM 3732 C C . VAL B 1 225 ? -8.781 29.438 12.477 1 94.12 225 VAL B C 1
ATOM 3734 O O . VAL B 1 225 ? -9.391 30.453 12.117 1 94.12 225 VAL B O 1
ATOM 3737 N N . CYS B 1 226 ? -7.93 29.359 13.508 1 86.5 226 CYS B N 1
ATOM 3738 C CA . CYS B 1 226 ? -7.617 30.562 14.273 1 86.5 226 CYS B CA 1
ATOM 3739 C C . CYS B 1 226 ? -6.992 31.625 13.383 1 86.5 226 CYS B C 1
ATOM 3741 O O . CYS B 1 226 ? -6.113 31.328 12.57 1 86.5 226 CYS B O 1
ATOM 3743 N N . ASP B 1 227 ? -7.648 32.875 13.477 1 74.12 227 ASP B N 1
ATOM 3744 C CA . ASP B 1 227 ? -7.098 34.031 12.805 1 74.12 227 ASP B CA 1
ATOM 3745 C C . ASP B 1 227 ? -6.902 35.188 13.797 1 74.12 227 ASP B C 1
ATOM 3747 O O . ASP B 1 227 ? -7.582 35.25 14.82 1 74.12 227 ASP B O 1
ATOM 3751 N N . ASN B 1 228 ? -5.562 35.531 14.164 1 62.34 228 ASN B N 1
ATOM 3752 C CA . ASN B 1 228 ? -5.203 36.594 15.109 1 62.34 228 ASN B CA 1
ATOM 3753 C C . ASN B 1 228 ? -6.34 37.594 15.289 1 62.34 228 ASN B C 1
ATOM 3755 O O . ASN B 1 228 ? -6.34 38.375 16.25 1 62.34 228 ASN B O 1
ATOM 3759 N N . VAL B 1 229 ? -7.094 37.812 14.367 1 56.41 229 VAL B N 1
ATOM 3760 C CA . VAL B 1 229 ? -7.957 39 14.484 1 56.41 229 VAL B CA 1
ATOM 3761 C C . VAL B 1 229 ? -9.195 38.625 15.305 1 56.41 229 VAL B C 1
ATOM 3763 O O . VAL B 1 229 ? -9.508 39.312 16.297 1 56.41 229 VAL B O 1
ATOM 3766 N N . ASP B 1 230 ? -10.18 38 14.797 1 56.44 230 ASP B N 1
ATOM 3767 C CA . ASP B 1 230 ? -11.531 37.938 15.336 1 56.44 230 ASP B CA 1
ATOM 3768 C C . ASP B 1 230 ? -11.922 36.5 15.695 1 56.44 230 ASP B C 1
ATOM 3770 O O . ASP B 1 230 ? -13.07 36.094 15.5 1 56.44 230 ASP B O 1
ATOM 3774 N N . GLY B 1 231 ? -10.891 35.688 16.406 1 69.25 231 GLY B N 1
ATOM 3775 C CA . GLY B 1 231 ? -11.367 34.406 16.953 1 69.25 231 GLY B CA 1
ATOM 3776 C C . GLY B 1 231 ? -11.094 33.219 16.062 1 69.25 231 GLY B C 1
ATOM 3777 O O . GLY B 1 231 ? -10.438 32.281 16.469 1 69.25 231 GLY B O 1
ATOM 3778 N N . GLY B 1 232 ? -11.641 33.281 14.656 1 85.94 232 GLY B N 1
ATOM 3779 C CA . GLY B 1 232 ? -11.414 32.219 13.672 1 85.94 232 GLY B CA 1
ATOM 3780 C C . GLY B 1 232 ? -12.078 32.5 12.336 1 85.94 232 GLY B C 1
ATOM 3781 O O . GLY B 1 232 ? -12.836 33.469 12.211 1 85.94 232 GLY B O 1
ATOM 3782 N N . MET B 1 233 ? -11.609 31.922 11.328 1 89.31 233 MET B N 1
ATOM 3783 C CA . MET B 1 233 ? -12.18 32.031 9.984 1 89.31 233 MET B CA 1
ATOM 3784 C C . MET B 1 233 ? -12.469 30.641 9.406 1 89.31 233 MET B C 1
ATOM 3786 O O . MET B 1 233 ? -11.688 29.719 9.617 1 89.31 233 MET B O 1
ATOM 3790 N N . TRP B 1 234 ? -13.492 30.609 8.68 1 92.88 234 TRP B N 1
ATOM 3791 C CA . TRP B 1 234 ? -13.836 29.375 7.98 1 92.88 234 TRP B CA 1
ATOM 3792 C C . TRP B 1 234 ? -13.008 29.219 6.711 1 92.88 234 TRP B C 1
ATOM 3794 O O . TRP B 1 234 ? -12.859 30.172 5.938 1 92.88 234 TRP B O 1
ATOM 3804 N N . VAL B 1 235 ? -12.461 28.078 6.547 1 94.94 235 VAL B N 1
ATOM 3805 C CA . VAL B 1 235 ? -11.695 27.75 5.348 1 94.94 235 VAL B CA 1
ATOM 3806 C C . VAL B 1 235 ? -12.305 26.531 4.66 1 94.94 235 VAL B C 1
ATOM 3808 O O . VAL B 1 235 ? -12.383 25.453 5.254 1 94.94 235 VAL B O 1
ATOM 3811 N N . GLU B 1 236 ? -12.711 26.688 3.389 1 97 236 GLU B N 1
ATOM 3812 C CA . GLU B 1 236 ? -13.258 25.562 2.627 1 97 236 GLU B CA 1
ATOM 3813 C C . GLU B 1 236 ? -12.156 24.594 2.199 1 97 236 GLU B C 1
ATOM 3815 O O . GLU B 1 236 ? -11.078 25.031 1.773 1 97 236 GLU B O 1
ATOM 3820 N N . ARG B 1 237 ? -12.438 23.297 2.289 1 97.75 237 ARG B N 1
ATOM 3821 C CA . ARG B 1 237 ? -11.492 22.297 1.805 1 97.75 237 ARG B CA 1
ATOM 3822 C C . ARG B 1 237 ? -11.648 22.078 0.304 1 97.75 237 ARG B C 1
ATOM 3824 O O . ARG B 1 237 ? -12.766 22.062 -0.214 1 97.75 237 ARG B O 1
ATOM 3831 N N . GLY B 1 238 ? -10.57 21.969 -0.386 1 98.12 238 GLY B N 1
ATOM 3832 C CA . GLY B 1 238 ? -10.523 21.453 -1.75 1 98.12 238 GLY B CA 1
ATOM 3833 C C . GLY B 1 238 ? -9.961 20.062 -1.85 1 98.12 238 GLY B C 1
ATOM 3834 O O . GLY B 1 238 ? -9.883 19.344 -0.85 1 98.12 238 GLY B O 1
ATOM 3835 N N . THR B 1 239 ? -9.672 19.672 -3.078 1 98 239 THR B N 1
ATOM 3836 C CA . THR B 1 239 ? -8.992 18.391 -3.271 1 98 239 THR B CA 1
ATOM 3837 C C . THR B 1 239 ? -7.57 18.453 -2.719 1 98 239 THR B C 1
ATOM 3839 O O . THR B 1 239 ? -6.824 19.391 -3.004 1 98 239 THR B O 1
ATOM 3842 N N . ARG B 1 240 ? -7.25 17.5 -1.915 1 98.31 240 ARG B N 1
ATOM 3843 C CA . ARG B 1 240 ? -5.953 17.484 -1.248 1 98.31 240 ARG B CA 1
ATOM 3844 C C . ARG B 1 240 ? -5.203 16.188 -1.552 1 98.31 240 ARG B C 1
ATOM 3846 O O . ARG B 1 240 ? -5.773 15.102 -1.479 1 98.31 240 ARG B O 1
ATOM 3853 N N . ILE B 1 241 ? -3.992 16.297 -1.94 1 98.5 241 ILE B N 1
ATOM 3854 C CA . ILE B 1 241 ? -3.082 15.156 -2.01 1 98.5 241 ILE B CA 1
ATOM 3855 C C . ILE B 1 241 ? -2.082 15.219 -0.858 1 98.5 241 ILE B C 1
ATOM 3857 O O . ILE B 1 241 ? -1.536 16.281 -0.565 1 98.5 241 ILE B O 1
ATOM 3861 N N . SER B 1 242 ? -1.904 14.18 -0.166 1 98.44 242 SER B N 1
ATOM 3862 C CA . SER B 1 242 ? -0.927 14.07 0.912 1 98.44 242 SER B CA 1
ATOM 3863 C C . SER B 1 242 ? 0.114 12.992 0.609 1 98.44 242 SER B C 1
ATOM 3865 O O . SER B 1 242 ? -0.234 11.875 0.225 1 98.44 242 SER B O 1
ATOM 3867 N N . ILE B 1 243 ? 1.325 13.312 0.708 1 98.62 243 ILE B N 1
ATOM 3868 C CA . ILE B 1 243 ? 2.402 12.336 0.587 1 98.62 243 ILE B CA 1
ATOM 3869 C C . ILE B 1 243 ? 3.109 12.172 1.932 1 98.62 243 ILE B C 1
ATOM 3871 O O . ILE B 1 243 ? 3.547 13.164 2.529 1 98.62 243 ILE B O 1
ATOM 3875 N N . THR B 1 244 ? 3.189 11 2.438 1 98.38 244 THR B N 1
ATOM 3876 C CA . THR B 1 244 ? 3.854 10.68 3.695 1 98.38 244 THR B CA 1
ATOM 3877 C C . THR B 1 244 ? 5.023 9.727 3.459 1 98.38 244 THR B C 1
ATOM 3879 O O . THR B 1 244 ? 4.863 8.688 2.822 1 98.38 244 THR B O 1
ATOM 3882 N N . PHE B 1 245 ? 6.176 10.156 3.912 1 97.44 245 PHE B N 1
ATOM 3883 C CA . PHE B 1 245 ? 7.371 9.328 3.828 1 97.44 245 PHE B CA 1
ATOM 3884 C C . PHE B 1 245 ? 7.68 8.688 5.176 1 97.44 245 PHE B C 1
ATOM 3886 O O . PHE B 1 245 ? 7.652 9.359 6.207 1 97.44 245 PHE B O 1
ATOM 3893 N N . ARG B 1 246 ? 8 7.434 5.125 1 96.12 246 ARG B N 1
ATOM 3894 C CA . ARG B 1 246 ? 8.328 6.668 6.324 1 96.12 246 ARG B CA 1
ATOM 3895 C C . ARG B 1 246 ? 9.539 5.777 6.09 1 96.12 246 ARG B C 1
ATOM 3897 O O . ARG B 1 246 ? 9.914 5.512 4.945 1 96.12 246 ARG B O 1
ATOM 3904 N N . TRP B 1 247 ? 10.172 5.398 7.207 1 93.88 247 TRP B N 1
ATOM 3905 C CA . TRP B 1 247 ? 11.219 4.383 7.18 1 93.88 247 TRP B CA 1
ATOM 3906 C C . TRP B 1 247 ? 10.672 3.027 7.621 1 93.88 247 TRP B C 1
ATOM 3908 O O . TRP B 1 247 ? 9.906 2.939 8.586 1 93.88 247 TRP B O 1
ATOM 3918 N N . MET B 1 248 ? 11.07 1.998 6.902 1 92.31 248 MET B N 1
ATOM 3919 C CA . MET B 1 248 ? 10.656 0.644 7.254 1 92.31 248 MET B CA 1
ATOM 3920 C C . MET B 1 248 ? 11.523 0.076 8.367 1 92.31 248 MET B C 1
ATOM 3922 O O . MET B 1 248 ? 12.734 0.291 8.391 1 92.31 248 MET B O 1
ATOM 3926 N N . LEU B 1 249 ? 10.867 -0.611 9.234 1 90.75 249 LEU B N 1
ATOM 3927 C CA . LEU B 1 249 ? 11.656 -1.4 10.18 1 90.75 249 LEU B CA 1
ATOM 3928 C C . LEU B 1 249 ? 12.305 -2.592 9.477 1 90.75 249 LEU B C 1
ATOM 3930 O O . LEU B 1 249 ? 11.781 -3.086 8.477 1 90.75 249 LEU B O 1
ATOM 3934 N N . GLU B 1 250 ? 13.359 -2.998 10.055 1 81 250 GLU B N 1
ATOM 3935 C CA . GLU B 1 250 ? 14.023 -4.176 9.5 1 81 250 GLU B CA 1
ATOM 3936 C C . GLU B 1 250 ? 13.102 -5.391 9.523 1 81 250 GLU B C 1
ATOM 3938 O O . GLU B 1 250 ? 12.414 -5.641 10.516 1 81 250 GLU B O 1
ATOM 3943 N N . GLY B 1 251 ? 13.016 -6.133 8.359 1 74.12 251 GLY B N 1
ATOM 3944 C CA . GLY B 1 251 ? 12.219 -7.348 8.289 1 74.12 251 GLY B CA 1
ATOM 3945 C C . GLY B 1 251 ? 10.75 -7.078 8 1 74.12 251 GLY B C 1
ATOM 3946 O O . GLY B 1 251 ? 9.977 -8.016 7.801 1 74.12 251 GLY B O 1
ATOM 3947 N N . ALA B 1 252 ? 10.32 -5.84 7.996 1 69.94 252 ALA B N 1
ATOM 3948 C CA . ALA B 1 252 ? 8.906 -5.5 7.832 1 69.94 252 ALA B CA 1
ATOM 3949 C C . ALA B 1 252 ? 8.539 -5.367 6.355 1 69.94 252 ALA B C 1
ATOM 3951 O O . ALA B 1 252 ? 7.484 -4.828 6.02 1 69.94 252 ALA B O 1
ATOM 3952 N N . ASP B 1 253 ? 9.273 -5.824 5.434 1 62.5 253 ASP B N 1
ATOM 3953 C CA . ASP B 1 253 ? 9.078 -5.613 4.004 1 62.5 253 ASP B CA 1
ATOM 3954 C C . ASP B 1 253 ? 7.906 -6.434 3.482 1 62.5 253 ASP B C 1
ATOM 3956 O O . ASP B 1 253 ? 7.465 -6.242 2.346 1 62.5 253 ASP B O 1
ATOM 3960 N N . VAL B 1 254 ? 7.43 -7.449 4.238 1 55.91 254 VAL B N 1
ATOM 3961 C CA . VAL B 1 254 ? 6.438 -8.359 3.678 1 55.91 254 VAL B CA 1
ATOM 3962 C C . V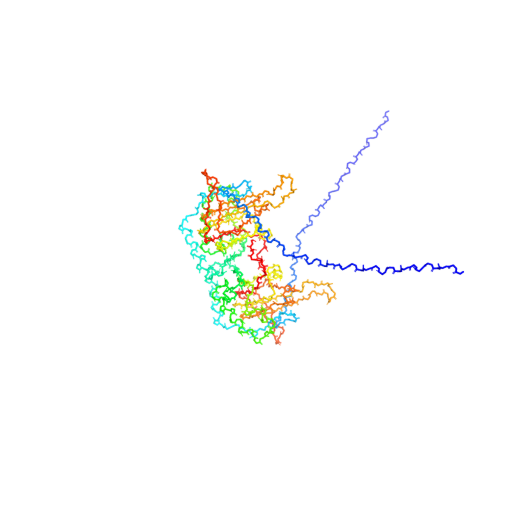AL B 1 254 ? 5.031 -7.824 3.955 1 55.91 254 VAL B C 1
ATOM 3964 O O . VAL B 1 254 ? 4.641 -7.66 5.113 1 55.91 254 VAL B O 1
ATOM 3967 N N . LEU B 1 255 ? 4.469 -6.871 3.025 1 60.88 255 LEU B N 1
ATOM 3968 C CA . LEU B 1 255 ? 3.076 -6.484 3.229 1 60.88 255 LEU B CA 1
ATOM 3969 C C . LEU B 1 255 ? 2.141 -7.41 2.455 1 60.88 255 LEU B C 1
ATOM 3971 O O . LEU B 1 255 ? 2.359 -7.672 1.271 1 60.88 255 LEU B O 1
ATOM 3975 N N . SER B 1 256 ? 1.723 -8.594 3.195 1 57.88 256 SER B N 1
ATOM 3976 C CA . SER B 1 256 ? 0.686 -9.398 2.557 1 57.88 256 SER B CA 1
ATOM 3977 C C . SER B 1 256 ? -0.707 -8.945 2.984 1 57.88 256 SER B C 1
ATOM 3979 O O . SER B 1 256 ? -0.884 -8.422 4.086 1 57.88 256 SER B O 1
#

Solvent-accessible surface area (backbone atoms only — not comparable to full-atom values): 28461 Å² total; per-residue (Å²): 133,84,75,79,79,76,78,73,76,76,76,73,76,76,76,76,74,72,73,70,72,70,69,75,68,60,75,76,63,66,68,68,79,71,78,75,67,69,14,34,67,52,58,66,97,42,59,46,46,46,46,46,72,84,50,55,60,56,66,69,60,50,53,51,46,51,52,50,44,42,70,69,61,41,74,26,94,31,19,31,36,38,37,42,32,30,53,59,49,51,87,84,50,32,74,69,72,69,51,18,53,51,68,66,59,50,52,47,49,51,51,49,50,65,69,41,54,88,72,45,55,68,69,58,42,43,63,70,57,45,92,63,51,72,50,20,51,32,40,38,42,38,55,35,52,57,43,46,61,41,75,67,41,54,59,45,74,83,36,40,47,75,36,35,41,37,36,30,32,84,19,41,48,51,39,34,36,35,52,62,89,64,85,55,76,93,45,97,61,74,60,68,46,42,28,46,43,48,48,36,21,50,40,34,31,18,66,50,36,41,72,46,24,24,43,25,25,68,66,39,48,57,40,43,31,48,38,97,77,78,74,51,44,79,43,77,38,43,56,23,41,35,42,35,41,38,30,39,31,88,88,40,80,72,83,95,134,82,77,77,76,75,76,72,76,71,75,74,75,77,75,78,76,72,76,72,74,71,69,76,67,62,74,77,64,65,69,67,80,73,80,76,65,70,14,35,66,52,58,65,98,42,60,46,46,46,46,45,71,84,50,54,61,59,68,68,59,49,53,52,47,51,51,49,44,42,72,70,62,42,74,26,92,30,20,32,37,38,37,42,31,27,54,60,50,51,86,84,50,31,75,68,73,68,52,19,53,51,68,65,58,49,52,47,49,52,51,48,51,64,68,41,55,88,73,44,56,67,70,60,42,42,62,70,58,45,91,63,52,73,50,20,50,32,40,38,41,37,52,36,51,57,43,47,59,40,75,68,41,52,59,44,74,85,35,40,45,76,37,34,41,37,36,30,33,85,18,39,48,52,38,34,37,36,51,61,88,64,84,57,74,94,44,98,60,73,60,68,45,44,29,45,44,47,49,34,20,49,40,34,31,19,66,50,35,42,73,45,25,23,42,24,26,70,66,39,48,58,40,41,30,48,38,96,77,78,73,50,43,79,43,78,38,44,56,24,41,36,43,35,41,36,31,38,32,88,88,41,78,72,83,95

Radius of gyration: 31.36 Å; Cα contacts (8 Å, |Δi|>4): 996; chains: 2; bounding box: 130×78×103 Å

Nearest PDB structures (foldseek):
  4npm-assembly2_B  TM=6.363E-01  e=5.709E-10  Danio rerio
  4nj4-assembly2_B  TM=6.560E-01  e=1.280E-09  Homo sapiens
  7wl0-assembly2_C  TM=6.010E-01  e=2.268E-10  Homo sapiens
  4npl-assembly2_B  TM=6.419E-01  e=8.070E-10  Danio rerio
  4nrq-assembly1_A  TM=6.239E-01  e=2.280E-09  Homo sapiens